Protein 3UOG (pdb70)

CATH classification: 3.90.180.10 (+1 more: 3.40.50.720)

Secondary structure (DSSP, 8-state):
----EEEBS-TTTT--EEE--PPPPP-TTEEEEEE-EEE--HHHHHHHHH-----PSSB------EEEEEE-TT--S--TT-EEEE-SSTT--SSSPPS-SS------TTTTS----BSEEEEEGGGEEEPPTTS-HHHHHTIIIIIHHHHIIIIIIT---TT-EEEEESSBHHHHHHHHHHHHTT-EEEEEES-HHHHHHHHHHT-SEEEETTTS-HHHHHHHHHTT--EEEEEEETTSS-HHHHHHHEEEEEEEEEE---SS-EE--BTTHHHHT--EEEE-----HHHHHHHHHHHHHHT----B--EEGGGHHHHHHTGGG--SBB-EEE-/----EEEBS-TTTT--EEE--PPPPP-TTEEEEEE-EEEE-HHHHHHHHH------SSB------EEEEEE-TT--S--TT-EEEE-SSTT--SSSPP--SS------BTTTB----BSEEEEEGGGEEEPPTTS-HHHHTTIIIIIHHHHIIIIITT---TT-EEEEESSSHHHHHHHHHHHHTT-EEEEEES-HHHHHHHHHHT-SEEEETTTS-HHHHHHHHTTTS-EEEEEEETTSS-HHHHHHHEEEEEEEEEE---TT-B--EEHHHHHHT--EEEE-----HHHHHHHHHHHHHHT----B--EEGGGHHHHHHHTTS--SSBEEEE-

Structure (mmCIF, N/CA/C/O backbone):
data_3UOG
#
_entry.id   3UOG
#
_cell.length_a   149.222
_cell.length_b   102.396
_cell.length_c   79.018
_cell.angle_alpha   90.000
_cell.angle_beta   118.810
_cell.angle_gamma   90.000
#
_symmetry.space_group_name_H-M   'C 1 2 1'
#
loop_
_entity.id
_entity.type
_entity.pdbx_description
1 polymer 'Alcohol dehydrogenase'
2 non-polymer 'SULFATE ION'
3 water water
#
loop_
_atom_site.group_PDB
_atom_site.id
_atom_site.type_symbol
_atom_site.label_atom_id
_atom_site.label_alt_id
_atom_site.label_comp_id
_atom_site.label_asym_id
_atom_site.label_entity_id
_atom_site.label_seq_id
_atom_site.pdbx_PDB_ins_code
_atom_site.Cartn_x
_atom_site.Cartn_y
_atom_site.Cartn_z
_atom_site.occupancy
_atom_site.B_iso_or_equiv
_atom_site.auth_seq_id
_atom_site.auth_comp_id
_atom_site.auth_asym_id
_atom_site.auth_atom_id
_atom_site.pdbx_PDB_model_num
ATOM 17 N N . SER A 1 25 ? 33.295 21.847 8.415 1.00 77.03 2 SER A N 1
ATOM 18 C CA . SER A 1 25 ? 32.477 21.923 9.628 1.00 75.11 2 SER A CA 1
ATOM 19 C C . SER A 1 25 ? 32.021 20.537 10.103 1.00 69.83 2 SER A C 1
ATOM 20 O O . SER A 1 25 ? 31.989 19.574 9.328 1.00 67.85 2 SER A O 1
ATOM 23 N N . LYS A 1 26 ? 31.668 20.449 11.380 1.00 66.89 3 LYS A N 1
ATOM 24 C CA . LYS A 1 26 ? 31.353 19.177 12.021 1.00 63.10 3 LYS A CA 1
ATOM 25 C C . LYS A 1 26 ? 29.921 18.695 11.807 1.00 61.38 3 LYS A C 1
ATOM 26 O O . LYS A 1 26 ? 29.663 17.500 11.799 1.00 59.64 3 LYS A O 1
ATOM 32 N N . TRP A 1 27 ? 28.995 19.629 11.642 1.00 63.11 4 TRP A N 1
ATOM 33 C CA . TRP A 1 27 ? 27.578 19.304 11.582 1.00 63.26 4 TRP A CA 1
ATOM 34 C C . TRP A 1 27 ? 26.983 19.799 10.323 1.00 63.08 4 TRP A C 1
ATOM 35 O O . TRP A 1 27 ? 27.433 20.797 9.772 1.00 63.84 4 TRP A O 1
ATOM 54 N N . GLN A 1 29 ? 23.010 20.381 8.118 1.00 58.36 6 GLN A N 1
ATOM 55 C CA . GLN A 1 29 ? 21.561 20.336 8.086 1.00 59.98 6 GLN A CA 1
ATOM 56 C C . GLN A 1 29 ? 21.008 19.590 6.866 1.00 60.55 6 GLN A C 1
ATOM 57 O O . GLN A 1 29 ? 21.597 19.611 5.763 1.00 58.50 6 GLN A O 1
ATOM 63 N N . GLU A 1 30 ? 19.886 18.905 7.097 1.00 60.15 7 GLU A N 1
ATOM 64 C CA . GLU A 1 30 ? 19.146 18.188 6.056 1.00 56.74 7 GLU A CA 1
ATOM 65 C C . GLU A 1 30 ? 17.634 18.314 6.310 1.00 57.08 7 GLU A C 1
ATOM 66 O O . GLU A 1 30 ? 17.193 18.622 7.455 1.00 57.57 7 GLU A O 1
ATOM 72 N N . TRP A 1 31 ? 16.842 18.101 5.250 1.00 53.71 8 TRP A N 1
ATOM 73 C CA . TRP A 1 31 ? 15.414 17.930 5.435 1.00 52.96 8 TRP A CA 1
ATOM 74 C C . TRP A 1 31 ? 15.142 16.472 5.560 1.00 52.66 8 TRP A C 1
ATOM 75 O O . TRP A 1 31 ? 15.549 15.671 4.722 1.00 53.06 8 TRP A O 1
ATOM 86 N N . SER A 1 32 ? 14.437 16.097 6.611 1.00 52.39 9 SER A N 1
ATOM 87 C CA . SER A 1 32 ? 14.407 14.701 6.998 1.00 52.61 9 SER A CA 1
ATOM 88 C C . SER A 1 32 ? 13.042 14.304 7.606 1.00 55.22 9 SER A C 1
ATOM 89 O O . SER A 1 32 ? 12.326 15.134 8.227 1.00 56.06 9 SER A O 1
ATOM 92 N N . THR A 1 33 ? 12.676 13.036 7.428 1.00 54.44 10 THR A N 1
ATOM 93 C CA . THR A 1 33 ? 11.414 12.515 7.973 1.00 55.01 10 THR A CA 1
ATOM 94 C C . THR A 1 33 ? 11.596 11.131 8.608 1.00 56.74 10 THR A C 1
ATOM 95 O O . THR A 1 33 ? 12.309 10.278 8.060 1.00 53.94 10 THR A O 1
ATOM 99 N N . GLU A 1 34 ? 10.961 10.925 9.771 1.00 60.99 11 GLU A N 1
ATOM 100 C CA . GLU A 1 34 ? 11.003 9.635 10.459 1.00 63.20 11 GLU A CA 1
ATOM 101 C C . GLU A 1 34 ? 9.946 8.657 9.889 1.00 63.88 11 GLU A C 1
ATOM 102 O O . GLU A 1 34 ? 9.987 7.445 10.141 1.00 65.57 11 GLU A O 1
ATOM 108 N N . THR A 1 35 ? 9.021 9.192 9.089 1.00 61.08 12 THR A N 1
ATOM 109 C CA . THR A 1 35 ? 7.823 8.470 8.649 1.00 58.48 12 THR A CA 1
ATOM 110 C C . THR A 1 35 ? 7.438 8.917 7.227 1.00 56.13 12 THR A C 1
ATOM 111 O O . THR A 1 35 ? 7.840 9.987 6.775 1.00 57.00 12 THR A O 1
ATOM 115 N N . VAL A 1 36 ? 6.722 8.083 6.486 1.00 53.21 13 VAL A N 1
ATOM 116 C CA . VAL A 1 36 ? 6.119 8.560 5.248 1.00 50.32 13 VAL A CA 1
ATOM 117 C C . VAL A 1 36 ? 4.695 8.117 5.218 1.00 49.40 13 VAL A C 1
ATOM 118 O O . VAL A 1 36 ? 4.383 7.059 5.753 1.00 48.97 13 VAL A O 1
ATOM 122 N N . ALA A 1 37 ? 3.854 8.897 4.529 1.00 49.75 14 ALA A N 1
ATOM 123 C CA . ALA A 1 37 ? 2.532 8.455 4.115 1.00 49.19 14 ALA A CA 1
ATOM 124 C C . ALA A 1 37 ? 1.690 8.189 5.328 1.00 51.21 14 ALA A C 1
ATOM 125 O O . ALA A 1 37 ? 1.112 7.101 5.445 1.00 50.54 14 ALA A O 1
ATOM 127 N N . PRO A 1 38 ? 1.626 9.169 6.214 1.00 52.96 15 PRO A N 1
ATOM 128 C CA . PRO A 1 38 ? 2.128 10.504 5.912 1.00 53.38 15 PRO A CA 1
ATOM 129 C C . PRO A 1 38 ? 3.502 10.806 6.440 1.00 53.80 15 PRO A C 1
ATOM 130 O O . PRO A 1 38 ? 4.013 10.075 7.240 1.00 54.54 15 PRO A O 1
ATOM 134 N N . HIS A 1 39 ? 4.070 11.906 5.988 1.00 52.15 16 HIS A N 1
ATOM 135 C CA . HIS A 1 39 ? 5.382 12.305 6.390 1.00 51.51 16 HIS A CA 1
ATOM 136 C C . HIS A 1 39 ? 5.395 13.430 7.362 1.00 52.00 16 HIS A C 1
ATOM 137 O O . HIS A 1 39 ? 4.506 14.261 7.357 1.00 52.83 16 HIS A O 1
ATOM 144 N N . ASP A 1 40 ? 6.438 13.493 8.169 1.00 52.95 17 ASP A N 1
ATOM 145 C CA . ASP A 1 40 ? 6.767 14.703 8.875 1.00 56.89 17 ASP A CA 1
ATOM 146 C C . ASP A 1 40 ? 8.147 15.221 8.594 1.00 57.10 17 ASP A C 1
ATOM 147 O O . ASP A 1 40 ? 9.020 15.141 9.411 1.00 58.71 17 ASP A O 1
ATOM 152 N N . LEU A 1 41 ? 8.302 15.788 7.423 1.00 57.32 18 LEU A N 1
ATOM 153 C CA . LEU A 1 41 ? 9.568 16.327 6.945 1.00 56.34 18 LEU A CA 1
ATOM 154 C C . LEU A 1 41 ? 9.917 17.606 7.685 1.00 58.97 18 LEU A C 1
ATOM 155 O O . LEU A 1 41 ? 9.055 18.435 7.941 1.00 63.10 18 LEU A O 1
ATOM 160 N N . LYS A 1 42 ? 11.185 17.749 8.052 1.00 60.49 19 LYS A N 1
ATOM 161 C CA . LYS A 1 42 ? 11.632 18.887 8.875 1.00 62.56 19 LYS A CA 1
ATOM 162 C C . LYS A 1 42 ? 13.156 19.016 8.878 1.00 61.12 19 LYS A C 1
ATOM 163 O O . LYS A 1 42 ? 13.885 18.138 8.381 1.00 59.18 19 LYS A O 1
ATOM 169 N N . LEU A 1 43 ? 13.622 20.127 9.438 1.00 60.86 20 LEU A N 1
ATOM 170 C CA . LEU A 1 43 ? 15.039 20.386 9.543 1.00 59.28 20 LEU A CA 1
ATOM 171 C C . LEU A 1 43 ? 15.673 19.617 10.684 1.00 60.52 20 LEU A C 1
ATOM 172 O O . LEU A 1 43 ? 15.252 19.743 11.844 1.00 63.14 20 LEU A O 1
ATOM 177 N N . ALA A 1 44 ? 16.673 18.801 10.345 1.00 59.29 21 ALA A N 1
ATOM 178 C CA . ALA A 1 44 ? 17.489 18.118 11.349 1.00 60.35 21 ALA A CA 1
ATOM 179 C C . ALA A 1 44 ? 18.954 18.444 11.145 1.00 61.84 21 ALA A C 1
ATOM 180 O O . ALA A 1 44 ? 19.383 18.854 10.054 1.00 62.59 21 ALA A O 1
ATOM 182 N N . GLU A 1 45 ? 19.722 18.253 12.201 1.00 61.99 22 GLU A N 1
ATOM 183 C CA . GLU A 1 45 ? 21.137 18.526 12.160 1.00 62.49 22 GLU A CA 1
ATOM 184 C C . GLU A 1 45 ? 21.887 17.281 12.607 1.00 61.41 22 GLU A C 1
ATOM 185 O O . GLU A 1 45 ? 21.716 16.805 13.737 1.00 64.46 22 GLU A O 1
ATOM 191 N N . ARG A 1 46 ? 22.732 16.759 11.747 1.00 57.49 23 ARG A N 1
ATOM 192 C CA . ARG A 1 46 ? 23.518 15.600 12.148 1.00 59.69 23 ARG A CA 1
ATOM 193 C C . ARG A 1 46 ? 24.983 15.772 11.746 1.00 59.56 23 ARG A C 1
ATOM 194 O O . ARG A 1 46 ? 25.306 16.700 11.000 1.00 59.08 23 ARG A O 1
ATOM 202 N N . PRO A 1 47 ? 25.872 14.900 12.265 1.00 60.57 24 PRO A N 1
ATOM 203 C CA . PRO A 1 47 ? 27.294 14.973 11.943 1.00 61.04 24 PRO A CA 1
ATOM 204 C C . PRO A 1 47 ? 27.506 14.679 10.470 1.00 60.64 24 PRO A C 1
ATOM 205 O O . PRO A 1 47 ? 26.830 13.809 9.921 1.00 60.40 24 PRO A O 1
ATOM 209 N N . VAL A 1 48 ? 28.413 15.422 9.840 1.00 62.79 25 VAL A N 1
ATOM 210 C CA . VAL A 1 48 ? 28.821 15.158 8.460 1.00 63.57 25 VAL A CA 1
ATOM 211 C C . VAL A 1 48 ? 29.432 13.759 8.389 1.00 64.97 25 VAL A C 1
ATOM 212 O O . VAL A 1 48 ? 30.391 13.463 9.109 1.00 65.48 25 VAL A O 1
ATOM 216 N N . PRO A 1 49 ? 28.885 12.885 7.527 1.00 69.36 26 PRO A N 1
ATOM 217 C CA . PRO A 1 49 ? 29.396 11.526 7.602 1.00 69.72 26 PRO A CA 1
ATOM 218 C C . PRO A 1 49 ? 30.798 11.446 7.006 1.00 68.99 26 PRO A C 1
ATOM 219 O O . PRO A 1 49 ? 31.223 12.322 6.230 1.00 66.66 26 PRO A O 1
ATOM 223 N N . GLU A 1 50 ? 31.511 10.403 7.403 1.00 69.37 27 GLU A N 1
ATOM 224 C CA . GLU A 1 50 ? 32.868 10.217 6.979 1.00 70.35 27 GLU A CA 1
ATOM 225 C C . GLU A 1 50 ? 32.903 9.631 5.572 1.00 68.46 27 GLU A C 1
ATOM 226 O O . GLU A 1 50 ? 32.097 8.768 5.239 1.00 67.53 27 GLU A O 1
ATOM 232 N N . ALA A 1 51 ? 33.827 10.121 4.753 1.00 67.67 28 ALA A N 1
ATOM 233 C CA . ALA A 1 51 ? 34.014 9.621 3.397 1.00 66.02 28 ALA A CA 1
ATOM 234 C C . ALA A 1 51 ? 34.817 8.342 3.420 1.00 67.88 28 ALA A C 1
ATOM 235 O O . ALA A 1 51 ? 35.891 8.284 4.023 1.00 70.66 28 ALA A O 1
ATOM 237 N N . GLY A 1 52 ? 34.286 7.317 2.766 1.00 66.33 29 GLY A N 1
ATOM 238 C CA . GLY A 1 52 ? 35.007 6.080 2.571 1.00 64.35 29 GLY A CA 1
ATOM 239 C C . GLY A 1 52 ? 36.040 6.297 1.488 1.00 65.00 29 GLY A C 1
ATOM 240 O O . GLY A 1 52 ? 36.146 7.379 0.897 1.00 63.67 29 GLY A O 1
ATOM 241 N N . GLU A 1 53 ? 36.795 5.242 1.232 1.00 66.17 30 GLU A N 1
ATOM 242 C CA . GLU A 1 53 ? 37.912 5.256 0.304 1.00 67.99 30 GLU A CA 1
ATOM 243 C C . GLU A 1 53 ? 37.570 5.770 -1.105 1.00 66.65 30 GLU A C 1
ATOM 244 O O . GLU A 1 53 ? 38.392 6.443 -1.739 1.00 66.25 30 GLU A O 1
ATOM 250 N N . HIS A 1 54 ? 36.366 5.436 -1.581 1.00 64.34 31 HIS A N 1
ATOM 251 C CA . HIS A 1 54 ? 35.884 5.836 -2.906 1.00 62.78 31 HIS A CA 1
ATOM 252 C C . HIS A 1 54 ? 34.808 6.909 -2.877 1.00 60.16 31 HIS A C 1
ATOM 253 O O . HIS A 1 54 ? 34.389 7.384 -3.928 1.00 59.08 31 HIS A O 1
ATOM 260 N N . ASP A 1 55 ? 34.337 7.300 -1.690 1.00 60.18 32 ASP A N 1
ATOM 261 C CA . ASP A 1 55 ? 33.308 8.344 -1.605 1.00 56.80 32 ASP A CA 1
ATOM 262 C C . ASP A 1 55 ? 33.912 9.715 -1.904 1.00 57.36 32 ASP A C 1
ATOM 263 O O . ASP A 1 55 ? 35.099 9.911 -1.711 1.00 61.55 32 ASP A O 1
ATOM 268 N N . ILE A 1 56 ? 33.105 10.653 -2.393 1.00 54.70 33 ILE A N 1
ATOM 269 C CA . ILE A 1 56 ? 33.500 12.062 -2.427 1.00 53.14 33 ILE A CA 1
ATOM 270 C C . ILE A 1 56 ? 32.523 12.830 -1.547 1.00 51.26 33 ILE A C 1
ATOM 271 O O . ILE A 1 56 ? 31.419 12.361 -1.308 1.00 51.29 33 ILE A O 1
ATOM 276 N N . ILE A 1 57 ? 32.940 13.989 -1.046 1.00 52.22 34 ILE A N 1
ATOM 277 C CA . ILE A 1 57 ? 32.042 14.870 -0.299 1.00 52.57 34 ILE A CA 1
ATOM 278 C C . ILE A 1 57 ? 31.752 16.085 -1.155 1.00 54.04 34 ILE A C 1
ATOM 279 O O . ILE A 1 57 ? 32.673 16.791 -1.598 1.00 55.30 34 ILE A O 1
ATOM 284 N N . VAL A 1 58 ? 30.466 16.314 -1.396 1.00 54.52 35 VAL A N 1
ATOM 285 C CA . VAL A 1 58 ? 30.021 17.431 -2.202 1.00 52.00 35 VAL A CA 1
ATOM 286 C C . VAL A 1 58 ? 29.297 18.418 -1.307 1.00 52.92 35 VAL A C 1
ATOM 287 O O . VAL A 1 58 ? 28.514 18.024 -0.434 1.00 54.16 35 VAL A O 1
ATOM 291 N N . ARG A 1 59 ? 29.601 19.698 -1.472 1.00 54.28 36 ARG A N 1
ATOM 292 C CA . ARG A 1 59 ? 28.819 20.712 -0.799 1.00 57.48 36 ARG A CA 1
ATOM 293 C C . ARG A 1 59 ? 27.759 21.106 -1.778 1.00 55.59 36 ARG A C 1
ATOM 294 O O . ARG A 1 59 ? 28.066 21.539 -2.891 1.00 54.72 36 ARG A O 1
ATOM 302 N N . THR A 1 60 ? 26.518 20.959 -1.329 1.00 53.49 37 THR A N 1
ATOM 303 C CA . THR A 1 60 ? 25.332 21.104 -2.137 1.00 52.43 37 THR A CA 1
ATOM 304 C C . THR A 1 60 ? 25.052 22.552 -2.469 1.00 54.15 37 THR A C 1
ATOM 305 O O . THR A 1 60 ? 25.011 23.394 -1.579 1.00 57.92 37 THR A O 1
ATOM 309 N N . LEU A 1 61 ? 24.857 22.859 -3.747 1.00 52.91 38 LEU A N 1
ATOM 310 C CA . LEU A 1 61 ? 24.529 24.236 -4.103 1.00 55.14 38 LEU A CA 1
ATOM 311 C C . LEU A 1 61 ? 23.062 24.396 -4.525 1.00 54.62 38 LEU A C 1
ATOM 312 O O . LEU A 1 61 ? 22.418 25.392 -4.181 1.00 56.71 38 LEU A O 1
ATOM 317 N N . ALA A 1 62 ? 22.542 23.402 -5.238 1.00 52.62 39 ALA A N 1
ATOM 318 C CA . ALA A 1 62 ? 21.169 23.399 -5.737 1.00 51.40 39 ALA A CA 1
ATOM 319 C C . ALA A 1 62 ? 20.533 22.004 -5.730 1.00 51.04 39 ALA A C 1
ATOM 320 O O . ALA A 1 62 ? 21.170 21.002 -6.044 1.00 50.07 39 ALA A O 1
ATOM 322 N N . VAL A 1 63 ? 19.259 21.947 -5.372 1.00 53.37 40 VAL A N 1
ATOM 323 C CA . VAL A 1 63 ? 18.460 20.726 -5.548 1.00 52.25 40 VAL A CA 1
ATOM 324 C C . VAL A 1 63 ? 17.169 20.986 -6.340 1.00 49.60 40 VAL A C 1
ATOM 325 O O . VAL A 1 63 ? 16.447 21.945 -6.092 1.00 50.69 40 VAL A O 1
ATOM 329 N N . SER A 1 64 ? 16.917 20.138 -7.322 1.00 47.73 41 SER A N 1
ATOM 330 C CA . SER A 1 64 ? 15.725 20.217 -8.151 1.00 47.18 41 SER A CA 1
ATOM 331 C C . SER A 1 64 ? 14.754 19.199 -7.630 1.00 48.04 41 SER A C 1
ATOM 332 O O . SER A 1 64 ? 15.107 18.027 -7.433 1.00 48.79 41 SER A O 1
ATOM 335 N N . LEU A 1 65 ? 13.525 19.633 -7.391 1.00 51.01 42 LEU A N 1
ATOM 336 C CA . LEU A 1 65 ? 12.507 18.700 -6.958 1.00 50.11 42 LEU A CA 1
ATOM 337 C C . LEU A 1 65 ? 11.936 18.032 -8.187 1.00 48.66 42 LEU A C 1
ATOM 338 O O . LEU A 1 65 ? 12.051 18.550 -9.308 1.00 48.02 42 LEU A O 1
ATOM 343 N N . ASN A 1 66 ? 11.378 16.848 -7.965 1.00 49.46 43 ASN A N 1
ATOM 344 C CA . ASN A 1 66 ? 10.722 16.045 -8.996 1.00 46.18 43 ASN A CA 1
ATOM 345 C C . ASN A 1 66 ? 9.410 15.588 -8.404 1.00 48.09 43 ASN A C 1
ATOM 346 O O . ASN A 1 66 ? 9.263 15.570 -7.164 1.00 49.28 43 ASN A O 1
ATOM 351 N N . TYR A 1 67 ? 8.441 15.247 -9.256 1.00 47.18 44 TYR A N 1
ATOM 352 C CA . TYR A 1 67 ? 7.099 14.915 -8.756 1.00 47.60 44 TYR A CA 1
ATOM 353 C C . TYR A 1 67 ? 7.132 13.634 -7.902 1.00 46.29 44 TYR A C 1
ATOM 354 O O . TYR A 1 67 ? 6.351 13.481 -6.921 1.00 45.07 44 TYR A O 1
ATOM 363 N N . ARG A 1 68 ? 8.038 12.718 -8.240 1.00 43.21 45 ARG A N 1
ATOM 364 C CA . ARG A 1 68 ? 8.171 11.514 -7.423 1.00 44.97 45 ARG A CA 1
ATOM 365 C C . ARG A 1 68 ? 8.477 11.717 -5.924 1.00 46.51 45 ARG A C 1
ATOM 366 O O . ARG A 1 68 ? 8.058 10.901 -5.103 1.00 46.53 45 ARG A O 1
ATOM 374 N N . ASP A 1 69 ? 9.193 12.788 -5.584 1.00 44.50 46 ASP A N 1
ATOM 375 C CA . ASP A 1 69 ? 9.523 13.106 -4.191 1.00 44.30 46 ASP A CA 1
ATOM 376 C C . ASP A 1 69 ? 8.271 13.326 -3.354 1.00 47.71 46 ASP A C 1
ATOM 377 O O . ASP A 1 69 ? 8.242 13.007 -2.154 1.00 48.21 46 ASP A O 1
ATOM 382 N N . LYS A 1 70 ? 7.248 13.900 -3.978 1.00 49.60 47 LYS A N 1
ATOM 383 C CA . LYS A 1 70 ? 5.957 14.121 -3.321 1.00 50.28 47 LYS A CA 1
ATOM 384 C C . LYS A 1 70 ? 5.295 12.768 -3.055 1.00 49.63 47 LYS A C 1
ATOM 385 O O . LYS A 1 70 ? 4.671 12.552 -1.982 1.00 49.80 47 LYS A O 1
ATOM 391 N N . LEU A 1 71 ? 5.410 11.882 -4.040 1.00 44.25 48 LEU A N 1
ATOM 392 C CA . LEU A 1 71 ? 4.884 10.524 -3.976 1.00 45.04 48 LEU A CA 1
ATOM 393 C C . LEU A 1 71 ? 5.605 9.621 -2.964 1.00 44.26 48 LEU A C 1
ATOM 394 O O . LEU A 1 71 ? 4.960 8.823 -2.267 1.00 45.45 48 LEU A O 1
ATOM 399 N N . VAL A 1 72 ? 6.928 9.704 -2.905 1.00 41.06 49 VAL A N 1
ATOM 400 C CA . VAL A 1 72 ? 7.670 8.990 -1.871 1.00 39.80 49 VAL A CA 1
ATOM 401 C C . VAL A 1 72 ? 7.271 9.507 -0.466 1.00 42.55 49 VAL A C 1
ATOM 402 O O . VAL A 1 72 ? 6.853 8.739 0.402 1.00 43.07 49 VAL A O 1
ATOM 406 N N . LEU A 1 73 ? 7.373 10.811 -0.264 1.00 41.69 50 LEU A N 1
ATOM 407 C CA . LEU A 1 73 ? 6.914 11.402 0.991 1.00 44.90 50 LEU A CA 1
ATOM 408 C C . LEU A 1 73 ? 5.471 11.017 1.327 1.00 45.83 50 LEU A C 1
ATOM 409 O O . LEU A 1 73 ? 5.208 10.519 2.403 1.00 48.40 50 LEU A O 1
ATOM 414 N N . GLU A 1 74 ? 4.543 11.163 0.392 1.00 45.91 51 GLU A N 1
ATOM 415 C CA . GLU A 1 74 ? 3.132 10.963 0.730 1.00 46.06 51 GLU A CA 1
ATOM 416 C C . GLU A 1 74 ? 2.570 9.548 0.579 1.00 46.34 51 GLU A C 1
ATOM 417 O O . GLU A 1 74 ? 1.542 9.229 1.189 1.00 47.56 51 GLU A O 1
ATOM 423 N N . THR A 1 75 ? 3.186 8.706 -0.248 1.00 44.86 52 THR A N 1
ATOM 424 C CA . THR A 1 75 ? 2.687 7.340 -0.369 1.00 46.55 52 THR A CA 1
ATOM 425 C C . THR A 1 75 ? 3.659 6.273 0.159 1.00 49.25 52 THR A C 1
ATOM 426 O O . THR A 1 75 ? 3.229 5.174 0.562 1.00 51.30 52 THR A O 1
ATOM 430 N N . GLY A 1 76 ? 4.952 6.602 0.172 1.00 48.44 53 GLY A N 1
ATOM 431 C CA . GLY A 1 76 ? 5.984 5.617 0.457 1.00 48.61 53 GLY A CA 1
ATOM 432 C C . GLY A 1 76 ? 6.435 4.987 -0.854 1.00 49.58 53 GLY A C 1
ATOM 433 O O . GLY A 1 76 ? 7.592 4.628 -0.987 1.00 48.44 53 GLY A O 1
ATOM 442 N N . GLY A 1 78 ? 5.910 2.128 -2.182 1.00 52.95 55 GLY A N 1
ATOM 443 C CA . GLY A 1 78 ? 6.329 0.754 -1.973 1.00 55.33 55 GLY A CA 1
ATOM 444 C C . GLY A 1 78 ? 7.751 0.495 -1.516 1.00 56.56 55 GLY A C 1
ATOM 445 O O . GLY A 1 78 ? 8.121 -0.660 -1.327 1.00 57.20 55 GLY A O 1
ATOM 446 N N . LEU A 1 79 ? 8.558 1.545 -1.352 1.00 56.88 56 LEU A N 1
ATOM 447 C CA . LEU A 1 79 ? 10.007 1.385 -1.110 1.00 56.71 56 LEU A CA 1
ATOM 448 C C . LEU A 1 79 ? 10.368 1.040 0.322 1.00 58.94 56 LEU A C 1
ATOM 449 O O . LEU A 1 79 ? 9.669 1.426 1.265 1.00 60.11 56 LEU A O 1
ATOM 454 N N . ASP A 1 80 ? 11.479 0.327 0.484 1.00 60.70 57 ASP A N 1
ATOM 455 C CA . ASP A 1 80 ? 12.023 0.135 1.819 1.00 63.44 57 ASP A CA 1
ATOM 456 C C . ASP A 1 80 ? 13.009 1.254 2.114 1.00 58.25 57 ASP A C 1
ATOM 457 O O . ASP A 1 80 ? 14.081 1.345 1.512 1.00 58.07 57 ASP A O 1
ATOM 462 N N . LEU A 1 81 ? 12.598 2.152 2.992 1.00 54.01 58 LEU A N 1
ATOM 463 C CA . LEU A 1 81 ? 13.355 3.361 3.199 1.00 54.51 58 LEU A CA 1
ATOM 464 C C . LEU A 1 81 ? 14.117 3.251 4.492 1.00 56.68 58 LEU A C 1
ATOM 465 O O . LEU A 1 81 ? 13.624 2.666 5.474 1.00 56.37 58 LEU A O 1
ATOM 470 N N . ALA A 1 82 ? 15.326 3.804 4.477 1.00 56.09 59 ALA A N 1
ATOM 471 C CA . ALA A 1 82 ? 16.114 3.950 5.683 1.00 56.27 59 ALA A CA 1
ATOM 472 C C . ALA A 1 82 ? 15.784 5.306 6.318 1.00 56.73 59 ALA A C 1
ATOM 473 O O . ALA A 1 82 ? 16.023 6.347 5.714 1.00 56.36 59 ALA A O 1
ATOM 475 N N . PHE A 1 83 ? 15.219 5.273 7.520 1.00 56.17 60 PHE A N 1
ATOM 476 C CA . PHE A 1 83 ? 14.845 6.479 8.260 1.00 58.35 60 PHE A CA 1
ATOM 477 C C . PHE A 1 83 ? 15.946 6.803 9.242 1.00 58.45 60 PHE A C 1
ATOM 478 O O . PHE A 1 83 ? 16.586 5.871 9.738 1.00 59.74 60 PHE A O 1
ATOM 486 N N . PRO A 1 84 ? 16.206 8.108 9.509 1.00 57.22 61 PRO A N 1
ATOM 487 C CA . PRO A 1 84 ? 15.689 9.326 8.871 1.00 56.67 61 PRO A CA 1
ATOM 488 C C . PRO A 1 84 ? 15.888 9.268 7.377 1.00 55.52 61 PRO A C 1
ATOM 489 O O . PRO A 1 84 ? 16.992 8.948 6.938 1.00 52.29 61 PRO A O 1
ATOM 493 N N . PHE A 1 85 ? 14.823 9.546 6.622 1.00 53.59 62 PHE A N 1
ATOM 494 C CA . PHE A 1 85 ? 14.889 9.609 5.169 1.00 50.11 62 PHE A CA 1
ATOM 495 C C . PHE A 1 85 ? 15.014 11.064 4.710 1.00 49.29 62 PHE A C 1
ATOM 496 O O . PHE A 1 85 ? 14.355 11.964 5.277 1.00 49.72 62 PHE A O 1
ATOM 504 N N . VAL A 1 86 ? 15.882 11.288 3.722 1.00 46.21 63 VAL A N 1
ATOM 505 C CA . VAL A 1 86 ? 16.041 12.592 3.069 1.00 46.69 63 VAL A CA 1
ATOM 506 C C . VAL A 1 86 ? 15.598 12.447 1.599 1.00 47.82 63 VAL A C 1
ATOM 507 O O . VAL A 1 86 ? 16.141 11.608 0.869 1.00 46.73 63 VAL A O 1
ATOM 511 N N . PRO A 1 87 ? 14.611 13.251 1.165 1.00 47.62 64 PRO A N 1
ATOM 512 C CA . PRO A 1 87 ? 14.099 13.160 -0.206 1.00 47.79 64 PRO A CA 1
ATOM 513 C C . PRO A 1 87 ? 15.029 13.812 -1.232 1.00 47.28 64 PRO A C 1
ATOM 514 O O . PRO A 1 87 ? 16.056 14.390 -0.860 1.00 46.05 64 PRO A O 1
ATOM 518 N N . ALA A 1 88 ? 14.628 13.692 -2.499 1.00 45.88 65 ALA A N 1
ATOM 519 C CA . ALA A 1 88 ? 15.229 14.333 -3.674 1.00 44.88 65 ALA A CA 1
ATOM 520 C C . ALA A 1 88 ? 16.443 13.599 -4.212 1.00 43.39 65 ALA A C 1
ATOM 521 O O . ALA A 1 88 ? 17.180 12.962 -3.476 1.00 46.11 65 ALA A O 1
ATOM 523 N N . SER A 1 89 ? 16.675 13.744 -5.497 1.00 41.88 66 SER A N 1
ATOM 524 C CA . SER A 1 89 ? 17.704 12.972 -6.160 1.00 42.68 66 SER A CA 1
ATOM 525 C C . SER A 1 89 ? 18.641 13.842 -6.982 1.00 43.73 66 SER A C 1
ATOM 526 O O . SER A 1 89 ? 19.767 13.450 -7.247 1.00 43.80 66 SER A O 1
ATOM 529 N N . ASP A 1 90 ? 18.165 15.007 -7.415 1.00 44.01 67 ASP A N 1
ATOM 530 C CA . ASP A 1 90 ? 18.901 15.822 -8.384 1.00 43.87 67 ASP A CA 1
ATOM 531 C C . ASP A 1 90 ? 19.549 16.959 -7.635 1.00 47.45 67 ASP A C 1
ATOM 532 O O . ASP A 1 90 ? 18.867 17.764 -6.981 1.00 46.97 67 ASP A O 1
ATOM 545 N N . SER A 1 92 ? 23.250 19.734 -7.706 1.00 49.41 69 SER A N 1
ATOM 546 C CA . SER A 1 92 ? 24.523 20.165 -8.201 1.00 49.12 69 SER A CA 1
ATOM 547 C C . SER A 1 92 ? 25.277 20.714 -7.006 1.00 49.10 69 SER A C 1
ATOM 548 O O . SER A 1 92 ? 24.674 21.290 -6.111 1.00 51.14 69 SER A O 1
ATOM 551 N N . GLY A 1 93 ? 26.586 20.511 -6.990 1.00 49.32 70 GLY A N 1
ATOM 552 C CA . GLY A 1 93 ? 27.441 21.023 -5.909 1.00 50.75 70 GLY A CA 1
ATOM 553 C C . GLY A 1 93 ? 28.914 21.125 -6.252 1.00 51.38 70 GLY A C 1
ATOM 554 O O . GLY A 1 93 ? 29.305 21.002 -7.421 1.00 52.86 70 GLY A O 1
ATOM 555 N N . VAL A 1 94 ? 29.733 21.360 -5.227 1.00 51.85 71 VAL A N 1
ATOM 556 C CA . VAL A 1 94 ? 31.175 21.506 -5.397 1.00 53.45 71 VAL A CA 1
ATOM 557 C C . VAL A 1 94 ? 31.848 20.470 -4.538 1.00 53.25 71 VAL A C 1
ATOM 558 O O . VAL A 1 94 ? 31.458 20.262 -3.387 1.00 53.91 71 VAL A O 1
ATOM 562 N N . VAL A 1 95 ? 32.847 19.803 -5.103 1.00 54.20 72 VAL A N 1
ATOM 563 C CA . VAL A 1 95 ? 33.517 18.724 -4.388 1.00 54.50 72 VAL A CA 1
ATOM 564 C C . VAL A 1 95 ? 34.397 19.312 -3.289 1.00 56.40 72 VAL A C 1
ATOM 565 O O . VAL A 1 95 ? 35.223 20.192 -3.543 1.00 57.40 72 VAL A O 1
ATOM 569 N N . GLU A 1 96 ? 34.205 18.833 -2.067 1.00 59.76 73 GLU A N 1
ATOM 570 C CA . GLU A 1 96 ? 34.944 19.352 -0.929 1.00 65.08 73 GLU A CA 1
ATOM 571 C C . GLU A 1 96 ? 36.119 18.445 -0.595 1.00 63.99 73 GLU A C 1
ATOM 572 O O . GLU A 1 96 ? 37.230 18.918 -0.404 1.00 65.47 73 GLU A O 1
ATOM 578 N N . ALA A 1 97 ? 35.871 17.138 -0.534 1.00 62.51 74 ALA A N 1
ATOM 579 C CA . ALA A 1 97 ? 36.905 16.172 -0.171 1.00 60.33 74 ALA A CA 1
ATOM 580 C C . ALA A 1 97 ? 36.709 14.873 -0.932 1.00 58.96 74 ALA A C 1
ATOM 581 O O . ALA A 1 97 ? 35.582 14.476 -1.205 1.00 59.98 74 ALA A O 1
ATOM 583 N N . VAL A 1 98 ? 37.802 14.222 -1.300 1.00 58.60 75 VAL A N 1
ATOM 584 C CA . VAL A 1 98 ? 37.729 12.923 -1.968 1.00 58.71 75 VAL A CA 1
ATOM 585 C C . VAL A 1 98 ? 38.460 11.878 -1.119 1.00 62.35 75 VAL A C 1
ATOM 586 O O . VAL A 1 98 ? 39.384 12.214 -0.388 1.00 64.00 75 VAL A O 1
ATOM 590 N N . GLY A 1 99 ? 38.020 10.624 -1.182 1.00 62.87 76 GLY A N 1
ATOM 591 C CA . GLY A 1 99 ? 38.654 9.545 -0.429 1.00 62.47 76 GLY A CA 1
ATOM 592 C C . GLY A 1 99 ? 39.952 9.144 -1.105 1.00 64.08 76 GLY A C 1
ATOM 593 O O . GLY A 1 99 ? 40.190 9.509 -2.266 1.00 61.90 76 GLY A O 1
ATOM 594 N N . LYS A 1 100 ? 40.775 8.380 -0.380 1.00 64.49 77 LYS A N 1
ATOM 595 C CA . LYS A 1 100 ? 42.126 7.984 -0.825 1.00 67.29 77 LYS A CA 1
ATOM 596 C C . LYS A 1 100 ? 42.210 7.425 -2.255 1.00 65.75 77 LYS A C 1
ATOM 597 O O . LYS A 1 100 ? 43.223 7.601 -2.921 1.00 64.78 77 LYS A O 1
ATOM 603 N N . SER A 1 101 ? 41.147 6.778 -2.732 1.00 65.01 78 SER A N 1
ATOM 604 C CA . SER A 1 101 ? 41.184 6.126 -4.048 1.00 63.38 78 SER A CA 1
ATOM 605 C C . SER A 1 101 ? 40.296 6.767 -5.113 1.00 60.19 78 SER A C 1
ATOM 606 O O . SER A 1 101 ? 40.055 6.167 -6.164 1.00 60.48 78 SER A O 1
ATOM 609 N N . VAL A 1 102 ? 39.807 7.974 -4.848 1.00 58.96 79 VAL A N 1
ATOM 610 C CA . VAL A 1 102 ? 38.996 8.679 -5.821 1.00 57.07 79 VAL A CA 1
ATOM 611 C C . VAL A 1 102 ? 39.829 9.108 -7.025 1.00 57.80 79 VAL A C 1
ATOM 612 O O . VAL A 1 102 ? 40.872 9.733 -6.894 1.00 59.55 79 VAL A O 1
ATOM 616 N N . THR A 1 103 ? 39.311 8.779 -8.194 1.00 56.43 80 THR A N 1
ATOM 617 C CA . THR A 1 103 ? 39.966 8.981 -9.459 1.00 56.81 80 THR A CA 1
ATOM 618 C C . THR A 1 103 ? 39.161 9.956 -10.341 1.00 55.56 80 THR A C 1
ATOM 619 O O . THR A 1 103 ? 39.720 10.597 -11.231 1.00 54.60 80 THR A O 1
ATOM 623 N N . ARG A 1 104 ? 37.851 10.065 -10.099 1.00 53.69 81 ARG A N 1
ATOM 624 C CA . ARG A 1 104 ? 36.965 10.784 -11.026 1.00 53.77 81 ARG A CA 1
ATOM 625 C C . ARG A 1 104 ? 36.909 12.299 -10.800 1.00 52.03 81 ARG A C 1
ATOM 626 O O . ARG A 1 104 ? 36.571 13.054 -11.706 1.00 49.93 81 ARG A O 1
ATOM 634 N N . PHE A 1 105 ? 37.210 12.731 -9.580 1.00 52.92 82 PHE A N 1
ATOM 635 C CA . PHE A 1 105 ? 37.075 14.140 -9.220 1.00 53.33 82 PHE A CA 1
ATOM 636 C C . PHE A 1 105 ? 38.060 14.539 -8.154 1.00 55.11 82 PHE A C 1
ATOM 637 O O . PHE A 1 105 ? 38.457 13.736 -7.309 1.00 53.17 82 PHE A O 1
ATOM 645 N N . ARG A 1 106 ? 38.412 15.815 -8.191 1.00 59.09 83 ARG A N 1
ATOM 646 C CA . ARG A 1 106 ? 39.217 16.439 -7.144 1.00 60.47 83 ARG A CA 1
ATOM 647 C C . ARG A 1 106 ? 38.422 17.554 -6.470 1.00 56.29 83 ARG A C 1
ATOM 648 O O . ARG A 1 106 ? 37.413 18.011 -7.028 1.00 53.35 83 ARG A O 1
ATOM 656 N N . PRO A 1 107 ? 38.846 17.963 -5.250 1.00 56.80 84 PRO A N 1
ATOM 657 C CA . PRO A 1 107 ? 38.163 19.080 -4.599 1.00 55.68 84 PRO A CA 1
ATOM 658 C C . PRO A 1 107 ? 38.104 20.288 -5.529 1.00 55.50 84 PRO A C 1
ATOM 659 O O . PRO A 1 107 ? 39.063 20.588 -6.223 1.00 55.47 84 PRO A O 1
ATOM 663 N N . GLY A 1 108 ? 36.961 20.950 -5.569 1.00 56.03 85 GLY A N 1
ATOM 664 C 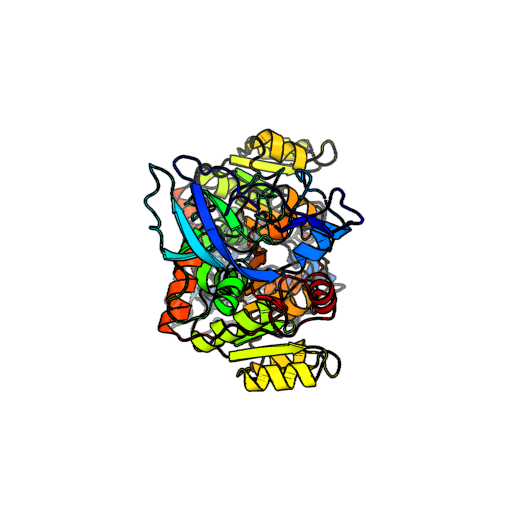CA . GLY A 1 108 ? 36.807 22.105 -6.419 1.00 55.57 85 GLY A CA 1
ATOM 665 C C . GLY A 1 108 ? 36.004 21.848 -7.675 1.00 55.84 85 GLY A C 1
ATOM 666 O O . GLY A 1 108 ? 35.436 22.784 -8.229 1.00 57.35 85 GLY A O 1
ATOM 667 N N . ASP A 1 109 ? 35.968 20.595 -8.137 1.00 55.26 86 ASP A N 1
ATOM 668 C CA . ASP A 1 109 ? 35.196 20.218 -9.326 1.00 54.02 86 ASP A CA 1
ATOM 669 C C . ASP A 1 109 ? 33.708 20.430 -9.072 1.00 54.98 86 ASP A C 1
ATOM 670 O O . ASP A 1 109 ? 33.207 20.173 -7.964 1.00 53.97 86 ASP A O 1
ATOM 675 N N . ARG A 1 110 ? 32.996 20.884 -10.099 1.00 57.60 87 ARG A N 1
ATOM 676 C CA . ARG A 1 110 ? 31.542 20.996 -10.016 1.00 55.41 87 ARG A CA 1
ATOM 677 C C . ARG A 1 110 ? 30.867 19.718 -10.512 1.00 53.21 87 ARG A C 1
ATOM 678 O O . ARG A 1 110 ? 31.228 19.169 -11.559 1.00 51.50 87 ARG A O 1
ATOM 686 N N . VAL A 1 111 ? 29.908 19.226 -9.728 1.00 51.29 88 VAL A N 1
ATOM 687 C CA . VAL A 1 111 ? 29.240 17.989 -10.058 1.00 46.66 88 VAL A CA 1
ATOM 688 C C . VAL A 1 111 ? 27.725 18.087 -9.989 1.00 48.04 88 VAL A C 1
ATOM 689 O O . VAL A 1 111 ? 27.161 19.011 -9.368 1.00 50.02 88 VAL A O 1
ATOM 693 N N . ILE A 1 112 ? 27.077 17.128 -10.656 1.00 45.59 89 ILE A N 1
ATOM 694 C CA . ILE A 1 112 ? 25.681 16.812 -10.439 1.00 42.68 89 ILE A CA 1
ATOM 695 C C . ILE A 1 112 ? 25.622 15.328 -10.149 1.00 43.43 89 ILE A C 1
ATOM 696 O O . ILE A 1 112 ? 26.501 14.544 -10.616 1.00 42.78 89 ILE A O 1
ATOM 701 N N . SER A 1 113 ? 24.586 14.947 -9.400 1.00 41.27 90 SER A N 1
ATOM 702 C CA . SER A 1 113 ? 24.355 13.575 -9.036 1.00 41.69 90 SER A CA 1
ATOM 703 C C . SER A 1 113 ? 23.660 12.810 -10.158 1.00 43.76 90 SER A C 1
ATOM 704 O O . SER A 1 113 ? 23.154 13.401 -11.127 1.00 46.25 90 SER A O 1
ATOM 707 N N . THR A 1 114 ? 23.662 11.485 -10.044 1.00 43.27 91 THR A N 1
ATOM 708 C CA . THR A 1 114 ? 22.978 10.645 -11.018 1.00 44.16 91 THR A CA 1
ATOM 709 C C . THR A 1 114 ? 21.830 9.947 -10.333 1.00 43.32 91 THR A C 1
ATOM 710 O O . THR A 1 114 ? 22.028 9.267 -9.317 1.00 41.02 91 THR A O 1
ATOM 714 N N . PHE A 1 115 ? 20.669 10.088 -10.972 1.00 42.19 92 PHE A N 1
ATOM 715 C CA . PHE A 1 115 ? 19.398 9.532 -10.575 1.00 43.32 92 PHE A CA 1
ATOM 716 C C . PHE A 1 115 ? 19.375 8.027 -10.305 1.00 45.94 92 PHE A C 1
ATOM 717 O O . PHE A 1 115 ? 18.788 7.588 -9.299 1.00 43.42 92 PHE A O 1
ATOM 725 N N . ALA A 1 116 ? 19.974 7.238 -11.207 1.00 43.49 93 ALA A N 1
ATOM 726 C CA . ALA A 1 116 ? 19.975 5.787 -11.065 1.00 42.54 93 ALA A CA 1
ATOM 727 C C . ALA A 1 116 ? 21.419 5.301 -11.023 1.00 45.11 93 ALA A C 1
ATOM 728 O O . ALA A 1 116 ? 22.009 4.984 -12.077 1.00 41.04 93 ALA A O 1
ATOM 730 N N . PRO A 1 117 ? 21.983 5.239 -9.797 1.00 45.70 94 PRO A N 1
ATOM 731 C CA . PRO A 1 117 ? 23.412 5.003 -9.522 1.00 46.17 94 PRO A CA 1
ATOM 732 C C . PRO A 1 117 ? 23.958 3.697 -10.087 1.00 47.40 94 PRO A C 1
ATOM 733 O O . PRO A 1 117 ? 25.069 3.660 -10.632 1.00 45.91 94 PRO A O 1
ATOM 737 N N . GLY A 1 118 ? 23.201 2.624 -9.963 1.00 49.17 95 GLY A N 1
ATOM 738 C CA . GLY A 1 118 ? 23.641 1.372 -10.559 1.00 52.00 95 GLY A CA 1
ATOM 739 C C . GLY A 1 118 ? 23.999 1.523 -12.035 1.00 50.70 95 GLY A C 1
ATOM 740 O O . GLY A 1 118 ? 24.990 0.983 -12.500 1.00 48.98 95 GLY A O 1
ATOM 741 N N . TRP A 1 119 ? 23.200 2.316 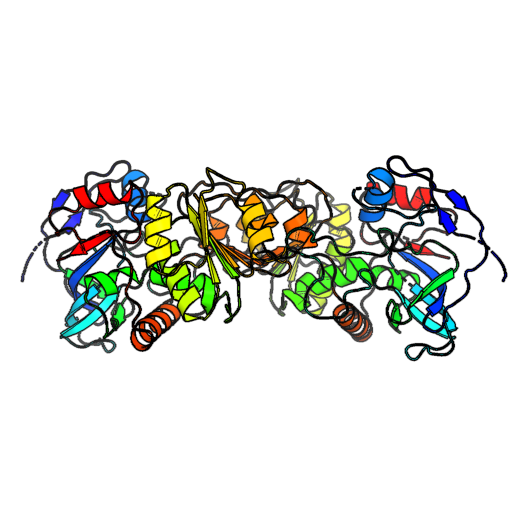-12.737 1.00 47.92 96 TRP A N 1
ATOM 742 C CA . TRP A 1 119 ? 23.026 2.170 -14.157 1.00 45.15 96 TRP A CA 1
ATOM 743 C C . TRP A 1 119 ? 23.913 3.114 -14.899 1.00 43.90 96 TRP A C 1
ATOM 744 O O . TRP A 1 119 ? 23.662 4.330 -14.970 1.00 44.48 96 TRP A O 1
ATOM 755 N N . LEU A 1 120 ? 24.975 2.534 -15.441 1.00 38.72 97 LEU A N 1
ATOM 756 C CA . LEU A 1 120 ? 26.062 3.280 -16.045 1.00 41.25 97 LEU A CA 1
ATOM 757 C C . LEU A 1 120 ? 25.917 3.456 -17.535 1.00 41.49 97 LEU A C 1
ATOM 758 O O . LEU A 1 120 ? 26.242 4.546 -18.081 1.00 42.82 97 LEU A O 1
ATOM 763 N N . ASP A 1 121 ? 25.430 2.401 -18.194 1.00 38.47 98 ASP A N 1
ATOM 764 C CA . ASP A 1 121 ? 25.228 2.423 -19.643 1.00 38.41 98 ASP A CA 1
ATOM 765 C C . ASP A 1 121 ? 24.476 1.137 -19.999 1.00 38.38 98 ASP A C 1
ATOM 766 O O . ASP A 1 121 ? 24.340 0.246 -19.122 1.00 36.96 98 ASP A O 1
ATOM 771 N N . GLY A 1 122 ? 23.967 1.038 -21.235 1.00 34.54 99 GLY A N 1
ATOM 772 C CA . GLY A 1 122 ? 23.290 -0.186 -21.724 1.00 34.52 99 GLY A CA 1
ATOM 773 C C . GLY A 1 122 ? 22.084 -0.643 -20.887 1.00 39.55 99 GLY A C 1
ATOM 774 O O . GLY A 1 122 ? 21.313 0.183 -20.382 1.00 41.64 99 GLY A O 1
ATOM 775 N N . LEU A 1 123 ? 21.987 -1.959 -20.682 1.00 40.00 100 LEU A N 1
ATOM 776 C CA . LEU A 1 123 ? 20.857 -2.654 -20.061 1.00 39.80 100 LEU A CA 1
ATOM 777 C C . LEU A 1 123 ? 20.335 -2.045 -18.752 1.00 42.93 100 LEU A C 1
ATOM 778 O O . LEU A 1 123 ? 21.088 -1.877 -17.793 1.00 42.36 100 LEU A O 1
ATOM 783 N N . ARG A 1 124 ? 19.046 -1.705 -18.743 1.00 44.96 101 ARG A N 1
ATOM 784 C CA . ARG A 1 124 ? 18.341 -1.315 -17.509 1.00 52.31 101 ARG A CA 1
ATOM 785 C C . ARG A 1 124 ? 18.427 -2.421 -16.448 1.00 49.33 101 ARG A C 1
ATOM 786 O O . ARG A 1 124 ? 18.117 -3.558 -16.742 1.00 55.42 101 ARG A O 1
ATOM 794 N N . PRO A 1 125 ? 18.842 -2.090 -15.225 1.00 46.18 102 PRO A N 1
ATOM 795 C CA . PRO A 1 125 ? 18.780 -3.064 -14.110 1.00 51.31 102 PRO A CA 1
ATOM 796 C C . PRO A 1 125 ? 17.343 -3.442 -13.663 1.00 51.65 102 PRO A C 1
ATOM 797 O O . PRO A 1 125 ? 16.358 -2.819 -14.090 1.00 49.06 102 PRO A O 1
ATOM 801 N N . GLY A 1 126 ? 17.239 -4.438 -12.785 1.00 50.31 103 GLY A N 1
ATOM 802 C CA . GLY A 1 126 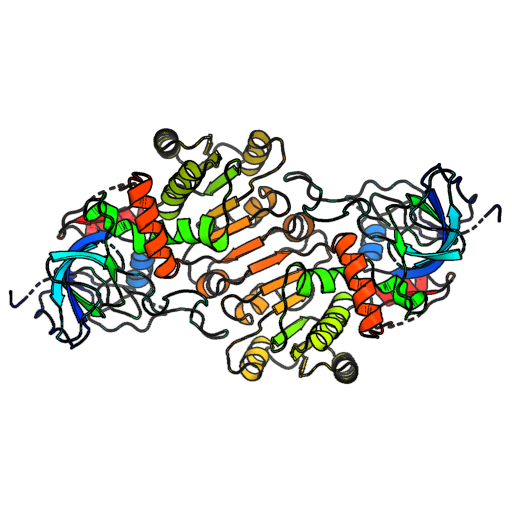? 15.948 -4.971 -12.371 1.00 48.57 103 GLY A CA 1
ATOM 803 C C . GLY A 1 126 ? 15.776 -6.339 -13.004 1.00 50.82 103 GLY A C 1
ATOM 804 O O . GLY A 1 126 ? 16.575 -6.731 -13.881 1.00 48.92 103 GLY A O 1
ATOM 805 N N . THR A 1 127 ? 14.763 -7.066 -12.528 1.00 49.47 104 THR A N 1
ATOM 806 C CA . THR A 1 127 ? 14.405 -8.401 -13.032 1.00 50.39 104 THR A CA 1
ATOM 807 C C . THR A 1 127 ? 12.997 -8.324 -13.620 1.00 49.12 104 THR A C 1
ATOM 808 O O . THR A 1 127 ? 12.311 -7.304 -13.453 1.00 48.92 104 THR A O 1
ATOM 812 N N . GLY A 1 128 ? 12.574 -9.376 -14.324 1.00 47.79 105 GLY A N 1
ATOM 813 C CA . GLY A 1 128 ? 11.183 -9.464 -14.815 1.00 47.15 105 GLY A CA 1
ATOM 814 C C . GLY A 1 128 ? 10.145 -9.315 -13.695 1.00 50.13 105 GLY A C 1
ATOM 815 O O . GLY A 1 128 ? 9.175 -8.555 -13.818 1.00 50.12 105 GLY A O 1
ATOM 816 N N . ARG A 1 129 ? 10.374 -10.032 -12.599 1.00 50.74 106 ARG A N 1
ATOM 817 C CA . ARG A 1 129 ? 9.541 -9.933 -11.412 1.00 52.30 106 ARG A CA 1
ATOM 818 C C . ARG A 1 129 ? 9.687 -8.590 -10.730 1.00 55.11 106 ARG A C 1
ATOM 819 O O . ARG A 1 129 ? 8.686 -7.999 -10.346 1.00 60.58 106 ARG A O 1
ATOM 827 N N . THR A 1 130 ? 10.920 -8.097 -10.586 1.00 55.33 107 THR A N 1
ATOM 828 C CA . THR A 1 130 ? 11.149 -6.864 -9.811 1.00 55.63 107 THR A CA 1
ATOM 829 C C . THR A 1 130 ? 11.905 -5.781 -10.596 1.00 56.18 107 THR A C 1
ATOM 830 O O . THR A 1 130 ? 13.129 -5.659 -10.489 1.00 55.82 107 THR A O 1
ATOM 834 N N . PRO A 1 131 ? 11.158 -4.970 -11.355 1.00 57.00 108 PRO A N 1
ATOM 835 C CA . PRO A 1 131 ? 11.745 -4.017 -12.294 1.00 61.17 108 PRO A CA 1
ATOM 836 C C . PRO A 1 131 ? 12.414 -2.823 -11.622 1.00 65.82 108 PRO A C 1
ATOM 837 O O . PRO A 1 131 ? 13.478 -2.376 -12.074 1.00 69.66 108 PRO A O 1
ATOM 841 N N . ALA A 1 132 ? 11.793 -2.347 -10.541 1.00 71.12 109 ALA A N 1
ATOM 842 C CA . ALA A 1 132 ? 12.106 -1.053 -9.913 1.00 79.75 109 ALA A CA 1
ATOM 843 C C . ALA A 1 132 ? 13.569 -0.907 -9.518 1.00 75.84 109 ALA A C 1
ATOM 844 O O . ALA A 1 132 ? 14.003 -1.424 -8.481 1.00 80.32 109 ALA A O 1
ATOM 846 N N . TYR A 1 133 ? 14.333 -0.211 -10.347 1.00 72.77 110 TYR A N 1
ATOM 847 C CA . TYR A 1 133 ? 15.708 0.058 -9.965 1.00 72.92 110 TYR A CA 1
ATOM 848 C C . TYR A 1 133 ? 15.751 1.033 -8.772 1.00 68.29 110 TYR A C 1
ATOM 849 O O . TYR A 1 133 ? 14.768 1.716 -8.471 1.00 66.80 110 TYR A O 1
ATOM 858 N N . GLU A 1 134 ? 16.886 1.032 -8.083 1.00 61.80 111 GLU A N 1
ATOM 859 C CA . GLU A 1 134 ? 17.140 1.855 -6.913 1.00 54.96 111 GLU A CA 1
ATOM 860 C C . GLU A 1 134 ? 17.508 3.288 -7.314 1.00 50.77 111 GLU A C 1
ATOM 861 O O . GLU A 1 134 ? 18.384 3.485 -8.152 1.00 50.62 111 GLU A O 1
ATOM 867 N N . THR A 1 135 ? 16.846 4.293 -6.741 1.00 44.73 112 THR A N 1
ATOM 868 C CA . THR A 1 135 ? 17.203 5.686 -7.081 1.00 43.80 112 THR A CA 1
ATOM 869 C C . THR A 1 135 ? 17.845 6.416 -5.899 1.00 42.40 112 THR A C 1
ATOM 870 O O . THR A 1 135 ? 17.877 5.890 -4.789 1.00 42.22 112 THR A O 1
ATOM 874 N N . LEU A 1 136 ? 18.329 7.633 -6.119 1.00 40.41 113 LEU A N 1
ATOM 875 C CA . LEU A 1 136 ? 18.465 8.537 -4.971 1.00 41.10 113 LEU A CA 1
ATOM 876 C C . LEU A 1 136 ? 17.074 8.951 -4.427 1.00 41.75 113 LEU A C 1
ATOM 877 O O . LEU A 1 136 ? 16.056 8.773 -5.093 1.00 39.08 113 LEU A O 1
ATOM 882 N N . GLY A 1 137 ? 17.021 9.506 -3.222 1.00 41.58 114 GLY A N 1
ATOM 883 C CA . GLY A 1 137 ? 15.713 9.806 -2.626 1.00 43.00 114 GLY A CA 1
ATOM 884 C C . GLY A 1 137 ? 14.736 8.635 -2.714 1.00 42.77 114 GLY A C 1
ATOM 885 O O . GLY A 1 137 ? 13.646 8.756 -3.265 1.00 41.62 114 GLY A O 1
ATOM 886 N N . GLY A 1 138 ? 15.142 7.484 -2.201 1.00 43.68 115 GLY A N 1
ATOM 887 C CA . GLY A 1 138 ? 14.298 6.290 -2.236 1.00 43.49 115 GLY A CA 1
ATOM 888 C C . GLY A 1 138 ? 15.040 5.170 -1.559 1.00 44.96 115 GLY A C 1
ATOM 889 O O . GLY A 1 138 ? 15.337 5.245 -0.348 1.00 45.53 115 GLY A O 1
ATOM 890 N N . ALA A 1 139 ? 15.390 4.161 -2.357 1.00 46.93 116 ALA A N 1
ATOM 891 C CA . ALA A 1 139 ? 16.219 3.039 -1.915 1.00 46.80 116 ALA A CA 1
ATOM 892 C C . ALA A 1 139 ? 17.583 3.544 -1.467 1.00 45.95 116 ALA A C 1
ATOM 893 O O . ALA A 1 139 ? 18.201 2.972 -0.586 1.00 49.63 116 ALA A O 1
ATOM 895 N N . HIS A 1 140 ? 18.063 4.598 -2.119 1.00 45.73 117 HIS A N 1
ATOM 896 C CA . HIS A 1 140 ? 19.319 5.240 -1.749 1.00 47.05 117 HIS A CA 1
ATOM 897 C C . HIS A 1 140 ? 18.985 6.593 -1.173 1.00 49.62 117 HIS A C 1
ATOM 898 O O . HIS A 1 140 ? 17.962 7.183 -1.539 1.00 49.92 117 HIS A O 1
ATOM 905 N N . PRO A 1 141 ? 19.841 7.117 -0.280 1.00 50.82 118 PRO A N 1
ATOM 906 C CA . PRO A 1 141 ? 19.648 8.444 0.318 1.00 50.96 118 PRO A CA 1
ATOM 907 C C . PRO A 1 141 ? 19.376 9.564 -0.673 1.00 48.50 118 PRO A C 1
ATOM 908 O O . PRO A 1 141 ? 19.848 9.523 -1.817 1.00 47.69 118 PRO A O 1
ATOM 912 N N . GLY A 1 142 ? 18.596 10.544 -0.226 1.00 48.29 119 GLY A N 1
ATOM 913 C CA . GLY A 1 142 ? 18.300 11.753 -1.003 1.00 46.83 119 GLY A CA 1
ATOM 914 C C . GLY A 1 142 ? 19.345 12.846 -0.833 1.00 47.35 119 GLY A C 1
ATOM 915 O O . GLY A 1 142 ? 20.321 12.684 -0.107 1.00 45.84 119 GLY A O 1
ATOM 916 N N . VAL A 1 143 ? 19.136 13.977 -1.493 1.00 47.40 120 VAL A N 1
ATOM 917 C CA . VAL A 1 143 ? 20.195 14.960 -1.595 1.00 46.24 120 VAL A CA 1
ATOM 918 C C . VAL A 1 143 ? 19.839 16.310 -0.982 1.00 48.87 120 VAL A C 1
ATOM 919 O O . VAL A 1 143 ? 20.515 17.301 -1.244 1.00 48.39 120 VAL A O 1
ATOM 923 N N . LEU A 1 144 ? 18.807 16.331 -0.139 1.00 49.84 121 LEU A N 1
ATOM 924 C CA . LEU A 1 144 ? 18.318 17.561 0.465 1.00 50.84 121 LEU A CA 1
ATOM 925 C C . LEU A 1 144 ? 18.986 17.849 1.801 1.00 52.81 121 LEU A C 1
ATOM 926 O O . LEU A 1 144 ? 18.334 17.985 2.857 1.00 54.12 121 LEU A O 1
ATOM 931 N N . SER A 1 145 ? 20.305 17.937 1.738 1.00 53.20 122 SER A N 1
ATOM 932 C CA . SER A 1 145 ? 21.139 18.240 2.896 1.00 54.73 122 SER A CA 1
ATOM 933 C C . SER A 1 145 ? 22.323 19.065 2.399 1.00 55.13 122 SER A C 1
ATOM 934 O O . SER A 1 145 ? 22.618 19.060 1.184 1.00 52.38 122 SER A O 1
ATOM 937 N N . GLU A 1 146 ? 23.000 19.742 3.332 1.00 55.36 123 GLU A N 1
ATOM 938 C CA . GLU A 1 146 ? 24.083 20.678 3.021 1.00 57.98 123 GLU A CA 1
ATOM 939 C C . GLU A 1 146 ? 25.281 20.016 2.351 1.00 57.01 123 GLU A C 1
ATOM 940 O O . GLU A 1 146 ? 25.913 20.616 1.481 1.00 57.00 123 GLU A O 1
ATOM 946 N N . TYR A 1 147 ? 25.596 18.792 2.780 1.00 56.12 124 TYR A N 1
ATOM 947 C CA . TYR A 1 147 ? 26.624 17.963 2.146 1.00 55.23 124 TYR A CA 1
ATOM 948 C C . TYR A 1 147 ? 26.027 16.600 1.824 1.00 54.59 124 TYR A C 1
ATOM 949 O O . TYR A 1 147 ? 25.093 16.151 2.477 1.00 53.54 124 TYR A O 1
ATOM 958 N N . VAL A 1 148 ? 26.580 15.959 0.806 1.00 53.60 125 VAL A N 1
ATOM 959 C CA . VAL A 1 148 ? 26.188 14.639 0.403 1.00 54.45 125 VAL A CA 1
ATOM 960 C C . VAL A 1 148 ? 27.472 13.798 0.248 1.00 56.12 125 VAL A C 1
ATOM 961 O O . VAL A 1 148 ? 28.484 14.256 -0.306 1.00 57.59 125 VAL A O 1
ATOM 965 N N . VAL A 1 149 ? 27.445 12.585 0.780 1.00 55.46 126 VAL A N 1
ATOM 966 C CA . VAL A 1 149 ? 28.630 11.746 0.804 1.00 56.98 126 VAL A CA 1
ATOM 967 C C . VAL A 1 149 ? 28.291 10.434 0.100 1.00 57.49 126 VAL A C 1
ATOM 968 O O . VAL A 1 149 ? 27.649 9.557 0.677 1.00 60.79 126 VAL A O 1
ATOM 972 N N . LEU A 1 150 ? 28.721 10.314 -1.149 1.00 52.07 127 LEU A N 1
ATOM 973 C CA . LEU A 1 150 ? 28.346 9.186 -1.994 1.00 51.46 127 LEU A CA 1
ATOM 974 C C . LEU A 1 150 ? 29.503 8.732 -2.876 1.00 50.60 127 LEU A C 1
ATOM 975 O O . LEU A 1 150 ? 30.481 9.455 -3.044 1.00 51.59 127 LEU A O 1
ATOM 980 N N . PRO A 1 151 ? 29.415 7.509 -3.417 1.00 50.54 128 PRO A N 1
ATOM 981 C CA . PRO A 1 151 ? 30.497 7.040 -4.273 1.00 50.25 128 PRO A CA 1
ATOM 982 C C . PRO A 1 151 ? 30.841 7.997 -5.411 1.00 50.53 128 PRO A C 1
ATOM 983 O O . PRO A 1 151 ? 29.975 8.694 -5.918 1.00 49.51 128 PRO A O 1
ATOM 987 N N . GLU A 1 152 ? 32.106 8.022 -5.805 1.00 54.19 129 GLU A N 1
ATOM 988 C CA . GLU A 1 152 ? 32.560 8.883 -6.906 1.00 52.79 129 GLU A CA 1
ATOM 989 C C . GLU A 1 152 ? 31.812 8.604 -8.202 1.00 51.81 129 GLU A C 1
ATOM 990 O O . GLU A 1 152 ? 31.648 9.500 -9.031 1.00 50.66 129 GLU A O 1
ATOM 996 N N . GLY A 1 153 ? 31.370 7.353 -8.365 1.00 52.60 130 GLY A N 1
ATOM 997 C CA . GLY A 1 153 ? 30.745 6.891 -9.607 1.00 47.92 130 GLY A CA 1
ATOM 998 C C . GLY A 1 153 ? 29.281 7.286 -9.701 1.00 45.09 130 GLY A C 1
ATOM 999 O O . GLY A 1 153 ? 28.608 6.970 -10.670 1.00 44.98 130 GLY A O 1
ATOM 1000 N N . TRP A 1 154 ? 28.798 8.000 -8.700 1.00 44.45 131 TRP A N 1
ATOM 1001 C CA . TRP A 1 154 ? 27.399 8.436 -8.632 1.00 42.77 131 TRP A CA 1
ATOM 1002 C C . TRP A 1 154 ? 27.189 9.896 -8.909 1.00 41.90 131 TRP A C 1
ATOM 1003 O O . TRP A 1 154 ? 26.153 10.425 -8.543 1.00 42.84 131 TRP A O 1
ATOM 1014 N N . PHE A 1 155 ? 28.174 10.549 -9.527 1.00 42.67 132 PHE A N 1
ATOM 1015 C CA . PHE A 1 155 ? 28.147 11.950 -9.909 1.00 41.89 132 PHE A CA 1
ATOM 1016 C C . PHE A 1 155 ? 28.775 12.006 -11.271 1.00 41.83 132 PHE A C 1
ATOM 1017 O O . PHE A 1 155 ? 29.556 11.123 -11.599 1.00 41.84 132 PHE A O 1
ATOM 1025 N N . VAL A 1 156 ? 28.441 13.039 -12.042 1.00 39.76 133 VAL A N 1
ATOM 1026 C CA . VAL A 1 156 ? 29.168 13.352 -13.253 1.00 41.33 133 VAL A CA 1
ATOM 1027 C C . VAL A 1 156 ? 29.576 14.815 -13.172 1.00 42.53 133 VAL A C 1
ATOM 1028 O O . VAL A 1 156 ? 29.020 15.577 -12.356 1.00 43.00 133 VAL A O 1
ATOM 1032 N N . ALA A 1 157 ? 30.562 15.200 -13.983 1.00 41.36 134 ALA A N 1
ATOM 1033 C CA . ALA A 1 157 ? 30.949 16.593 -14.084 1.00 43.48 134 ALA A CA 1
ATOM 1034 C C . ALA A 1 157 ? 29.717 17.402 -14.415 1.00 44.01 134 ALA A C 1
ATOM 1035 O O . ALA A 1 157 ? 28.951 17.001 -15.297 1.00 45.79 134 ALA A O 1
ATOM 1037 N N . ALA A 1 158 ? 29.503 18.507 -13.695 1.00 44.28 135 ALA A N 1
ATOM 1038 C CA . ALA A 1 158 ? 28.455 19.478 -14.066 1.00 46.13 135 ALA A CA 1
ATOM 1039 C C . ALA A 1 158 ? 28.806 20.174 -15.382 1.00 47.15 135 ALA A C 1
ATOM 1040 O O . ALA A 1 158 ? 29.987 20.264 -15.732 1.00 48.23 135 ALA A O 1
ATOM 1042 N N . PRO A 1 159 ? 27.789 20.646 -16.130 1.00 46.38 136 PRO A N 1
ATOM 1043 C CA . PRO A 1 159 ? 28.063 21.501 -17.306 1.00 48.00 136 PRO A CA 1
ATOM 1044 C C . PRO A 1 159 ? 28.794 22.814 -16.962 1.00 52.32 136 PRO A C 1
ATOM 1045 O O . PRO A 1 159 ? 28.465 23.484 -15.964 1.00 54.30 136 PRO A O 1
ATOM 1049 N N . LYS A 1 160 ? 29.771 23.169 -17.797 1.00 52.02 137 LYS A N 1
ATOM 1050 C CA . LYS A 1 160 ? 30.534 24.395 -17.656 1.00 55.05 137 LYS A CA 1
ATOM 1051 C C . LYS A 1 160 ? 29.684 25.643 -17.839 1.00 57.10 137 LYS A C 1
ATOM 1052 O O . LYS A 1 160 ? 29.979 26.678 -17.242 1.00 58.67 137 LYS A O 1
ATOM 1058 N N . SER A 1 161 ? 28.639 25.555 -18.662 1.00 55.91 138 SER A N 1
ATOM 1059 C CA . SER A 1 161 ? 27.892 26.743 -19.063 1.00 54.80 138 SER A CA 1
ATOM 1060 C C . SER A 1 161 ? 26.638 27.040 -18.227 1.00 54.22 138 SER A C 1
ATOM 1061 O O . SER A 1 161 ? 25.884 27.942 -18.563 1.00 58.09 138 SER A O 1
ATOM 1064 N N . LEU A 1 162 ? 26.409 26.304 -17.143 1.00 53.33 139 LEU A N 1
ATOM 1065 C CA . LEU A 1 162 ? 25.192 26.512 -16.331 1.00 52.86 139 LEU A CA 1
ATOM 1066 C C . LEU A 1 162 ? 25.509 26.791 -14.872 1.00 52.69 139 LEU A C 1
ATOM 1067 O O . LEU A 1 162 ? 26.504 26.307 -14.353 1.00 54.86 139 LEU A O 1
ATOM 1072 N N . ASP A 1 163 ? 24.656 27.555 -14.201 1.00 52.35 140 ASP A N 1
ATOM 1073 C CA . ASP A 1 163 ? 24.839 27.798 -12.773 1.00 53.77 140 ASP A CA 1
ATOM 1074 C C . ASP A 1 163 ? 24.327 26.583 -11.976 1.00 52.11 140 ASP A C 1
ATOM 1075 O O . ASP A 1 163 ? 23.756 25.659 -12.550 1.00 48.75 140 ASP A O 1
ATOM 1080 N N . ALA A 1 164 ? 24.544 26.582 -10.662 1.00 52.15 141 ALA A N 1
ATOM 1081 C CA . ALA A 1 164 ? 24.220 25.412 -9.837 1.00 50.96 141 ALA A CA 1
ATOM 1082 C C . ALA A 1 164 ? 22.770 24.964 -10.029 1.00 50.37 141 ALA A C 1
ATOM 1083 O O . ALA A 1 164 ? 22.497 23.776 -10.299 1.00 48.27 141 ALA A O 1
ATOM 1085 N N . ALA A 1 165 ? 21.860 25.937 -9.919 1.00 49.88 142 ALA A N 1
ATOM 1086 C CA . ALA A 1 165 ? 20.434 25.707 -9.989 1.00 49.29 142 ALA A CA 1
ATOM 1087 C C . ALA A 1 165 ? 20.011 25.024 -11.298 1.00 49.25 142 ALA A C 1
ATOM 1088 O O . ALA A 1 165 ? 19.331 23.991 -11.270 1.00 48.61 142 ALA A O 1
ATOM 1090 N N . GLU A 1 166 ? 20.423 25.604 -12.425 1.00 49.89 143 GLU A N 1
ATOM 1091 C CA . GLU A 1 166 ? 20.124 25.070 -13.752 1.00 51.73 143 GLU A CA 1
ATOM 1092 C C . GLU A 1 166 ? 20.692 23.666 -13.869 1.00 52.29 143 GLU A C 1
ATOM 1093 O O . GLU A 1 166 ? 20.102 22.783 -14.502 1.00 53.92 143 GLU A O 1
ATOM 1099 N N . ALA A 1 167 ? 21.855 23.459 -13.263 1.00 51.42 144 ALA A N 1
ATOM 1100 C CA . ALA A 1 167 ? 22.527 22.184 -13.392 1.00 49.73 144 ALA A CA 1
ATOM 1101 C C . ALA A 1 167 ? 21.766 21.086 -12.642 1.00 48.30 144 ALA A C 1
ATOM 1102 O O . ALA A 1 167 ? 21.734 19.943 -13.078 1.00 44.81 144 ALA A O 1
ATOM 1104 N N . SER A 1 168 ? 21.109 21.444 -11.539 1.00 51.92 145 SER A N 1
ATOM 1105 C CA . SER A 1 168 ? 20.389 20.452 -10.743 1.00 49.71 145 SER A CA 1
ATOM 1106 C C . SER A 1 168 ? 19.175 19.853 -11.473 1.00 47.25 145 SER A C 1
ATOM 1107 O O . SER A 1 168 ? 18.669 18.810 -11.086 1.00 48.29 145 SER A O 1
ATOM 1110 N N . THR A 1 169 ? 18.722 20.494 -12.540 1.00 46.28 146 THR A N 1
ATOM 1111 C CA . THR A 1 169 ? 17.535 20.041 -13.265 1.00 45.09 146 THR A CA 1
ATOM 1112 C C . THR A 1 169 ? 17.775 18.831 -14.180 1.00 44.57 146 THR A C 1
ATOM 1113 O O . THR A 1 169 ? 16.824 18.154 -14.568 1.00 46.15 146 THR A O 1
ATOM 1117 N N . LEU A 1 170 ? 19.030 18.557 -14.506 1.00 43.21 147 LEU A N 1
ATOM 1118 C CA . LEU A 1 170 ? 19.372 17.598 -15.549 1.00 43.69 147 LEU A CA 1
ATOM 1119 C C . LEU A 1 170 ? 19.269 16.107 -15.199 1.00 42.58 147 LEU A C 1
ATOM 1120 O O . LEU A 1 170 ? 18.824 15.333 -16.029 1.00 39.46 147 LEU A O 1
ATOM 1125 N N . PRO A 1 171 ? 19.653 15.696 -13.971 1.00 45.42 148 PRO A N 1
ATOM 1126 C CA . PRO A 1 171 ? 19.722 14.251 -13.682 1.00 44.46 148 PRO A CA 1
ATOM 1127 C C . PRO A 1 171 ? 18.460 13.494 -14.017 1.00 45.60 148 PRO A C 1
ATOM 1128 O O . PRO A 1 171 ? 18.526 12.345 -14.486 1.00 46.98 148 PRO A O 1
ATOM 1132 N N . CYS A 1 172 ? 17.321 14.137 -13.784 1.00 48.93 149 CYS A N 1
ATOM 1133 C CA . CYS A 1 172 ? 16.045 13.479 -13.976 1.00 50.91 149 CYS A CA 1
ATOM 1134 C C . CYS A 1 172 ? 15.279 13.966 -15.219 1.00 49.53 149 CYS A C 1
ATOM 1135 O O . CYS A 1 172 ? 15.273 13.283 -16.236 1.00 44.86 149 CYS A O 1
ATOM 1138 N N . ALA A 1 173 ? 14.657 15.142 -15.142 1.00 48.68 150 ALA A N 1
ATOM 1139 C CA . ALA A 1 173 ? 13.853 15.664 -16.247 1.00 42.71 150 ALA A CA 1
ATOM 1140 C C . ALA A 1 173 ? 14.656 15.817 -17.525 1.00 42.05 150 ALA A C 1
ATOM 1141 O O . ALA A 1 173 ? 14.234 15.350 -18.588 1.00 42.47 150 ALA A O 1
ATOM 1143 N N . GLY A 1 174 ? 15.778 16.512 -17.434 1.00 40.75 151 GLY A N 1
ATOM 1144 C CA . GLY A 1 174 ? 16.632 16.690 -18.594 1.00 41.61 151 GLY A CA 1
ATOM 1145 C C . GLY A 1 174 ? 16.901 15.357 -19.277 1.00 39.96 151 GLY A C 1
ATOM 1146 O O . GLY A 1 174 ? 16.613 15.207 -20.484 1.00 37.43 151 GLY A O 1
ATOM 1147 N N . LEU A 1 175 ? 17.419 14.394 -18.487 1.00 38.93 152 LEU A N 1
ATOM 1148 C CA . LEU A 1 175 ? 17.827 13.059 -18.963 1.00 38.13 152 LEU A CA 1
ATOM 1149 C C . LEU A 1 175 ? 16.696 12.211 -19.528 1.00 40.20 152 LEU A C 1
ATOM 1150 O O . LEU A 1 175 ? 16.875 11.569 -20.569 1.00 39.85 152 LEU A O 1
ATOM 1155 N N . THR A 1 176 ? 15.541 12.193 -18.845 1.00 40.30 153 THR A N 1
ATOM 1156 C CA . THR A 1 176 ? 14.338 11.584 -19.388 1.00 39.76 153 THR A CA 1
ATOM 1157 C C . THR A 1 176 ? 13.990 12.109 -20.798 1.00 41.56 153 THR A C 1
ATOM 1158 O O . THR A 1 176 ? 13.978 11.334 -21.785 1.00 39.13 153 THR A O 1
ATOM 1162 N N . ALA A 1 177 ? 13.757 13.395 -20.934 1.00 40.36 154 ALA A N 1
ATOM 1163 C CA . ALA A 1 177 ? 13.501 13.946 -22.235 1.00 41.31 154 ALA A CA 1
ATOM 1164 C C . ALA A 1 177 ? 14.548 13.539 -23.258 1.00 40.17 154 ALA A C 1
ATOM 1165 O O . ALA A 1 177 ? 14.221 13.207 -24.365 1.00 40.48 154 ALA A O 1
ATOM 1167 N N . TRP A 1 178 ? 15.802 13.583 -22.862 1.00 39.92 155 TRP A N 1
ATOM 1168 C CA . TRP A 1 178 ? 16.917 13.251 -23.709 1.00 38.37 155 TRP A CA 1
ATOM 1169 C C . TRP A 1 178 ? 16.933 11.795 -24.022 1.00 38.39 155 TRP A C 1
ATOM 1170 O O . TRP A 1 178 ? 17.183 11.405 -25.139 1.00 40.65 155 TRP A O 1
ATOM 1181 N N . PHE A 1 179 ? 16.677 10.980 -23.020 1.00 38.21 156 PHE A N 1
ATOM 1182 C CA . PHE A 1 179 ? 16.643 9.565 -23.192 1.00 37.92 156 PHE A CA 1
ATOM 1183 C C . PHE A 1 179 ? 15.541 9.151 -24.135 1.00 37.72 156 PHE A C 1
ATOM 1184 O O . PHE A 1 179 ? 15.756 8.339 -24.992 1.00 36.51 156 PHE A O 1
ATOM 1192 N N . ALA A 1 180 ? 14.370 9.729 -23.971 1.00 36.27 157 ALA A N 1
ATOM 1193 C CA . ALA A 1 180 ? 13.245 9.408 -24.823 1.00 36.41 157 ALA A CA 1
ATOM 1194 C C . ALA A 1 180 ? 13.473 9.822 -26.256 1.00 39.82 157 ALA A C 1
ATOM 1195 O O . ALA A 1 180 ? 13.225 9.050 -27.170 1.00 43.37 157 ALA A O 1
ATOM 1197 N N . LEU A 1 181 ? 13.981 11.025 -26.452 1.00 39.44 158 LEU A N 1
ATOM 1198 C CA . LEU A 1 181 ? 13.991 11.617 -27.775 1.00 38.83 158 LEU A CA 1
ATOM 1199 C C . LEU A 1 181 ? 15.208 11.281 -28.618 1.00 40.80 158 LEU A C 1
ATOM 1200 O O . LEU A 1 181 ? 15.132 11.242 -29.861 1.00 38.67 158 LEU A O 1
ATOM 1205 N N . VAL A 1 182 ? 16.337 11.099 -27.941 1.00 40.69 159 VAL A N 1
ATOM 1206 C CA . VAL A 1 182 ? 17.605 11.013 -28.619 1.00 40.66 159 VAL A CA 1
ATOM 1207 C C . VAL A 1 182 ? 18.163 9.597 -28.531 1.00 41.96 159 VAL A C 1
ATOM 1208 O O . VAL A 1 182 ? 18.376 8.942 -29.552 1.00 40.96 159 VAL A O 1
ATOM 1212 N N . GLU A 1 183 ? 18.328 9.110 -27.304 1.00 44.01 160 GLU A N 1
ATOM 1213 C CA . GLU A 1 183 ? 18.983 7.856 -27.083 1.00 40.91 160 GLU A CA 1
ATOM 1214 C C . GLU A 1 183 ? 18.144 6.709 -27.644 1.00 42.86 160 GLU A C 1
ATOM 1215 O O . GLU A 1 183 ? 18.642 5.934 -28.499 1.00 41.44 160 GLU A O 1
ATOM 1221 N N . LYS A 1 184 ? 16.889 6.623 -27.181 1.00 42.21 161 LYS A N 1
ATOM 1222 C CA . LYS A 1 184 ? 15.902 5.672 -27.679 1.00 44.18 161 LYS A CA 1
ATOM 1223 C C . LYS A 1 184 ? 15.257 6.186 -28.984 1.00 45.82 161 LYS A C 1
ATOM 1224 O O . LYS A 1 184 ? 15.096 5.444 -29.954 1.00 48.28 161 LYS A O 1
ATOM 1230 N N . GLY A 1 185 ? 14.907 7.465 -29.004 1.00 40.95 162 GLY A N 1
ATOM 1231 C CA . GLY A 1 185 ? 14.121 8.025 -30.084 1.00 41.55 162 GLY A CA 1
ATOM 1232 C C . GLY A 1 185 ? 14.780 8.348 -31.421 1.00 41.32 162 GLY A C 1
ATOM 1233 O O . GLY A 1 185 ? 14.116 8.290 -32.438 1.00 41.51 162 GLY A O 1
ATOM 1234 N N . HIS A 1 186 ? 16.045 8.740 -31.426 1.00 40.95 163 HIS A N 1
ATOM 1235 C CA . HIS A 1 186 ? 16.733 9.182 -32.679 1.00 46.71 163 HIS A CA 1
ATOM 1236 C C . HIS A 1 186 ? 16.047 10.309 -33.384 1.00 44.75 163 HIS A C 1
ATOM 1237 O O . HIS A 1 186 ? 15.939 10.291 -34.617 1.00 41.92 163 HIS A O 1
ATOM 1244 N N . LEU A 1 187 ? 15.604 11.318 -32.626 1.00 40.52 164 LEU A N 1
ATOM 1245 C CA . LEU A 1 187 ? 14.918 12.444 -33.229 1.00 39.16 164 LEU A CA 1
ATOM 1246 C C . LEU A 1 187 ? 15.669 12.931 -34.466 1.00 41.00 164 LEU A C 1
ATOM 1247 O O . LEU A 1 187 ? 16.880 12.985 -34.458 1.00 41.30 164 LEU A O 1
ATOM 1252 N N . ARG A 1 188 ? 14.939 13.340 -35.493 1.00 40.98 165 ARG A N 1
ATOM 1253 C CA A ARG A 1 188 ? 15.587 13.935 -36.646 0.50 42.60 165 ARG A CA 1
ATOM 1254 C CA B ARG A 1 188 ? 15.521 13.907 -36.702 0.50 41.71 165 ARG A CA 1
ATOM 1255 C C . ARG A 1 188 ? 15.137 15.362 -36.878 1.00 42.79 165 ARG A C 1
ATOM 1256 O O . ARG A 1 188 ? 14.094 15.797 -36.379 1.00 41.77 165 ARG A O 1
ATOM 1271 N N . ALA A 1 189 ? 15.973 16.112 -37.601 1.00 45.22 166 ALA A N 1
ATOM 1272 C CA . ALA A 1 189 ? 15.609 17.438 -38.017 1.00 45.81 166 ALA A CA 1
ATOM 1273 C C . ALA A 1 189 ? 14.441 17.221 -38.964 1.00 48.48 166 ALA A C 1
ATOM 1274 O O . ALA A 1 189 ? 14.453 16.282 -39.788 1.00 51.62 166 ALA A O 1
ATOM 1276 N N . GLY A 1 190 ? 13.423 18.068 -38.839 1.00 48.55 167 GLY A N 1
ATOM 1277 C CA . GLY A 1 190 ? 12.250 17.951 -39.684 1.00 51.53 167 GLY A CA 1
ATOM 1278 C C . GLY A 1 190 ? 11.111 17.149 -39.070 1.00 48.94 167 GLY A C 1
ATOM 1279 O O . GLY A 1 190 ? 9.964 17.268 -39.498 1.00 48.76 167 GLY A O 1
ATOM 1280 N N . ASP A 1 191 ? 11.415 16.319 -38.085 1.00 48.16 168 ASP A N 1
ATOM 1281 C CA . ASP A 1 191 ? 10.376 15.607 -37.355 1.00 45.74 168 ASP A CA 1
ATOM 1282 C C . ASP A 1 191 ? 9.408 16.577 -36.697 1.00 46.55 168 ASP A C 1
ATOM 1283 O O . ASP A 1 191 ? 9.750 17.738 -36.440 1.00 46.64 168 ASP A O 1
ATOM 1288 N N . ARG A 1 192 ? 8.194 16.093 -36.457 1.00 47.53 169 ARG A N 1
ATOM 1289 C CA . ARG A 1 192 ? 7.201 16.833 -35.711 1.00 46.69 169 ARG A CA 1
ATOM 1290 C C . ARG A 1 192 ? 7.043 16.120 -34.386 1.00 47.44 169 ARG A C 1
ATOM 1291 O O . ARG A 1 192 ? 6.841 14.903 -34.336 1.00 51.06 169 ARG A O 1
ATOM 1299 N N . VAL A 1 193 ? 7.183 16.872 -33.305 1.00 47.40 170 VAL A N 1
ATOM 1300 C CA . VAL A 1 193 ? 7.133 16.325 -31.963 1.00 46.67 170 VAL A CA 1
ATOM 1301 C C . VAL A 1 193 ? 5.957 16.950 -31.230 1.00 49.24 170 VAL A C 1
ATOM 1302 O O . VAL A 1 193 ? 5.764 18.175 -31.297 1.00 50.23 170 VAL A O 1
ATOM 1306 N N . VAL A 1 194 ? 5.178 16.109 -30.550 1.00 46.71 171 VAL A N 1
ATOM 1307 C CA . VAL A 1 194 ? 4.178 16.575 -29.614 1.00 48.77 171 VAL A CA 1
ATOM 1308 C C . VAL A 1 194 ? 4.646 16.382 -28.185 1.00 50.03 171 VAL A C 1
ATOM 1309 O O . VAL A 1 194 ? 5.017 15.293 -27.748 1.00 50.05 171 VAL A O 1
ATOM 1313 N N . VAL A 1 195 ? 4.632 17.485 -27.473 1.00 50.80 172 VAL A N 1
ATOM 1314 C CA . VAL A 1 195 ? 4.950 17.521 -26.085 1.00 50.58 172 VAL A CA 1
ATOM 1315 C C . VAL A 1 195 ? 3.608 17.732 -25.384 1.00 49.89 172 VAL A C 1
ATOM 1316 O O . VAL A 1 195 ? 2.861 18.660 -25.715 1.00 48.40 172 VAL A O 1
ATOM 1320 N N . GLN A 1 196 ? 3.313 16.843 -24.441 1.00 49.13 173 GLN A N 1
ATOM 1321 C CA . GLN A 1 196 ? 2.086 16.885 -23.663 1.00 53.96 173 GLN A CA 1
ATOM 1322 C C . GLN A 1 196 ? 2.322 17.643 -22.366 1.00 55.35 173 GLN A C 1
ATOM 1323 O O . GLN A 1 196 ? 2.947 17.115 -21.436 1.00 56.57 173 GLN A O 1
ATOM 1329 N N . GLY A 1 197 ? 1.822 18.873 -22.290 1.00 55.75 174 GLY A N 1
ATOM 1330 C CA . GLY A 1 197 ? 1.899 19.635 -21.053 1.00 55.12 174 GLY A CA 1
ATOM 1331 C C . GLY A 1 197 ? 3.124 20.524 -20.952 1.00 56.44 174 GLY A C 1
ATOM 1332 O O . GLY A 1 197 ? 3.878 20.677 -21.922 1.00 54.71 174 GLY A O 1
ATOM 1333 N N . THR A 1 198 ? 3.315 21.136 -19.781 1.00 57.53 175 THR A N 1
ATOM 1334 C CA . THR A 1 198 ? 4.402 22.099 -19.601 1.00 55.50 175 THR A CA 1
ATOM 1335 C C . THR A 1 198 ? 5.302 21.876 -18.373 1.00 54.78 175 THR A C 1
ATOM 1336 O O . THR A 1 198 ? 5.979 22.795 -17.941 1.00 59.67 175 THR A O 1
ATOM 1340 N N . GLY A 1 199 ? 5.328 20.673 -17.815 1.00 54.24 176 GLY A N 1
ATOM 1341 C CA . GLY A 1 199 ? 6.301 20.349 -16.753 1.00 55.32 176 GLY A CA 1
ATOM 1342 C C . GLY A 1 199 ? 7.759 20.191 -17.217 1.00 56.61 176 GLY A C 1
ATOM 1343 O O . GLY A 1 199 ? 8.098 20.470 -18.375 1.00 55.32 176 GLY A O 1
ATOM 1344 N N . GLY A 1 200 ? 8.620 19.719 -16.314 1.00 55.27 177 GLY A N 1
ATOM 1345 C CA . GLY A 1 200 ? 10.050 19.685 -16.553 1.00 53.65 177 GLY A CA 1
ATOM 1346 C C . GLY A 1 200 ? 10.464 18.841 -17.738 1.00 52.22 177 GLY A C 1
ATOM 1347 O O . GLY A 1 200 ? 11.238 19.289 -18.608 1.00 50.20 177 GLY A O 1
ATOM 1348 N N . VAL A 1 201 ? 9.961 17.611 -17.762 1.00 48.66 178 VAL A N 1
ATOM 1349 C CA . VAL A 1 201 ? 10.269 16.706 -18.838 1.00 46.35 178 VAL A CA 1
ATOM 1350 C C . VAL A 1 201 ? 9.790 17.292 -20.174 1.00 47.79 178 VAL A C 1
ATOM 1351 O O . VAL A 1 201 ? 10.565 17.367 -21.125 1.00 48.20 178 VAL A O 1
ATOM 1355 N N . ALA A 1 202 ? 8.543 17.758 -20.220 1.00 49.04 179 ALA A N 1
ATOM 1356 C CA . ALA A 1 202 ? 7.971 18.348 -21.435 1.00 50.48 179 ALA A CA 1
ATOM 1357 C C . ALA A 1 202 ? 8.750 19.560 -21.951 1.00 49.15 179 ALA A C 1
ATOM 1358 O O . ALA A 1 202 ? 9.007 19.668 -23.158 1.00 47.29 179 ALA A O 1
ATOM 1360 N N . LEU A 1 203 ? 9.166 20.446 -21.044 1.00 48.25 180 LEU A N 1
ATOM 1361 C CA . LEU A 1 203 ? 9.896 21.626 -21.479 1.00 48.11 180 LEU A CA 1
ATOM 1362 C C . LEU A 1 203 ? 11.275 21.275 -22.036 1.00 47.03 180 LEU A C 1
ATOM 1363 O O . LEU A 1 203 ? 11.656 21.771 -23.119 1.00 47.02 180 LEU A O 1
ATOM 1368 N N . PHE A 1 204 ? 12.001 20.400 -21.334 1.00 44.68 181 PHE A N 1
ATOM 1369 C CA . PHE A 1 204 ? 13.299 19.923 -21.824 1.00 42.85 181 PHE A CA 1
ATOM 1370 C C . PHE A 1 204 ? 13.122 19.244 -23.193 1.00 45.09 181 PHE A C 1
ATOM 1371 O O . PHE A 1 204 ? 13.968 19.395 -24.088 1.00 44.51 181 PHE A O 1
ATOM 1379 N N . GLY A 1 205 ? 12.033 18.479 -23.332 1.00 43.80 182 GLY A N 1
ATOM 1380 C CA . GLY A 1 205 ? 11.655 17.894 -24.618 1.00 43.39 182 GLY A CA 1
ATOM 1381 C C . GLY A 1 205 ? 11.544 18.919 -25.738 1.00 43.76 182 GLY A C 1
ATOM 1382 O O . GLY A 1 205 ? 12.076 18.725 -26.843 1.00 44.08 182 GLY A O 1
ATOM 1383 N N . LEU A 1 206 ? 10.841 20.008 -25.457 1.00 42.43 183 LEU A N 1
ATOM 1384 C CA . LEU A 1 206 ? 10.680 21.098 -26.408 1.00 45.39 183 LEU A CA 1
ATOM 1385 C C . LEU A 1 206 ? 12.030 21.667 -26.828 1.00 45.93 183 LEU A C 1
ATOM 1386 O O . LEU A 1 206 ? 12.274 21.916 -28.029 1.00 45.10 183 LEU A O 1
ATOM 1391 N N . GLN A 1 207 ? 12.904 21.864 -25.835 1.00 43.03 184 GLN A N 1
ATOM 1392 C CA . GLN A 1 207 ? 14.204 22.448 -26.078 1.00 44.35 184 GLN A CA 1
ATOM 1393 C C . GLN A 1 207 ? 15.123 21.512 -26.837 1.00 45.08 184 GLN A C 1
ATOM 1394 O O . GLN A 1 207 ? 15.754 21.929 -27.824 1.00 46.06 184 GLN A O 1
ATOM 1400 N N . ILE A 1 208 ? 15.205 20.258 -26.388 1.00 42.88 185 ILE A N 1
ATOM 1401 C CA . ILE A 1 208 ? 15.993 19.255 -27.109 1.00 44.46 185 ILE A CA 1
ATOM 1402 C C . ILE A 1 208 ? 15.441 19.034 -28.534 1.00 45.61 185 ILE A C 1
ATOM 1403 O O . ILE A 1 208 ? 16.209 18.948 -29.491 1.00 46.16 185 ILE A O 1
ATOM 1408 N N . ALA A 1 209 ? 14.118 18.974 -28.679 1.00 43.80 186 ALA A N 1
ATOM 1409 C CA . ALA A 1 209 ? 13.533 18.813 -30.015 1.00 45.00 186 ALA A CA 1
ATOM 1410 C C . ALA A 1 209 ? 13.888 19.962 -30.947 1.00 47.73 186 ALA A C 1
ATOM 1411 O O . ALA A 1 209 ? 14.286 19.730 -32.098 1.00 48.49 186 ALA A O 1
ATOM 1413 N N . LYS A 1 210 ? 13.765 21.192 -30.437 1.00 47.30 187 LYS A N 1
ATOM 1414 C CA . LYS A 1 210 ? 14.106 22.393 -31.194 1.00 49.24 187 LYS A CA 1
ATOM 1415 C C . LYS A 1 210 ? 15.576 22.487 -31.622 1.00 50.16 187 LYS A C 1
ATOM 1416 O O . LYS A 1 210 ? 15.878 22.962 -32.736 1.00 48.48 187 LYS A O 1
ATOM 1422 N N . ALA A 1 211 ? 16.477 22.061 -30.737 1.00 47.64 188 ALA A N 1
ATOM 1423 C CA . ALA A 1 211 ? 17.921 22.141 -31.005 1.00 48.85 188 ALA A CA 1
ATOM 1424 C C . ALA A 1 211 ? 18.319 21.100 -32.048 1.00 49.07 188 ALA A C 1
ATOM 1425 O O . ALA A 1 211 ? 19.277 21.270 -32.807 1.00 49.90 188 ALA A O 1
ATOM 1427 N N . THR A 1 212 ? 17.533 20.037 -32.090 1.00 48.60 189 THR A N 1
ATOM 1428 C CA . THR A 1 212 ? 17.665 18.968 -33.081 1.00 49.30 189 THR A CA 1
ATOM 1429 C C . THR A 1 212 ? 17.036 19.281 -34.438 1.00 50.16 189 THR A C 1
ATOM 1430 O O . THR A 1 212 ? 17.104 18.453 -35.331 1.00 49.86 189 THR A O 1
ATOM 1434 N N . GLY A 1 213 ? 16.415 20.455 -34.584 1.00 54.16 190 GLY A N 1
ATOM 1435 C CA . GLY A 1 213 ? 15.700 20.835 -35.822 1.00 54.68 190 GLY A CA 1
ATOM 1436 C C . GLY A 1 213 ? 14.273 20.310 -35.980 1.00 51.36 190 GLY A C 1
ATOM 1437 O O . GLY A 1 213 ? 13.714 20.329 -37.062 1.00 50.04 190 GLY A O 1
ATOM 1438 N N . ALA A 1 214 ? 13.674 19.816 -34.908 1.00 49.79 191 ALA A N 1
ATOM 1439 C CA . ALA A 1 214 ? 12.300 19.358 -35.013 1.00 47.50 191 ALA A CA 1
ATOM 1440 C C . ALA A 1 214 ? 11.345 20.530 -34.841 1.00 48.89 191 ALA A C 1
ATOM 1441 O O . ALA A 1 214 ? 11.726 21.616 -34.374 1.00 51.16 191 ALA A O 1
ATOM 1443 N N . GLU A 1 215 ? 10.100 20.301 -35.229 1.00 48.51 192 GLU A N 1
ATOM 1444 C CA . GLU A 1 215 ? 9.036 21.258 -35.047 1.00 49.17 192 GLU A CA 1
ATOM 1445 C C . GLU A 1 215 ? 8.308 20.756 -33.811 1.00 49.00 192 GLU A C 1
ATOM 1446 O O . GLU A 1 215 ? 8.146 19.554 -33.647 1.00 48.65 192 GLU A O 1
ATOM 1452 N N . VAL A 1 216 ? 7.924 21.648 -32.917 1.00 48.41 193 VAL A N 1
ATOM 1453 C CA . VAL A 1 216 ? 7.354 21.187 -31.654 1.00 49.86 193 VAL A CA 1
ATOM 1454 C C . VAL A 1 216 ? 5.941 21.712 -31.466 1.00 50.08 193 VAL A C 1
ATOM 1455 O O . VAL A 1 216 ? 5.670 22.888 -31.712 1.00 50.53 193 VAL A O 1
ATOM 1459 N N . ILE A 1 217 ? 5.054 20.814 -31.047 1.00 49.96 194 ILE A N 1
ATOM 1460 C CA . ILE A 1 217 ? 3.662 21.140 -30.760 1.00 50.37 194 ILE A CA 1
ATOM 1461 C C . ILE A 1 217 ? 3.406 20.892 -29.282 1.00 52.00 194 ILE A C 1
ATOM 1462 O O . ILE A 1 217 ? 3.576 19.775 -28.794 1.00 51.25 194 ILE A O 1
ATOM 1467 N N . VAL A 1 218 ? 3.003 21.932 -28.563 1.00 52.21 195 VAL A N 1
ATOM 1468 C CA . VAL A 1 218 ? 2.714 21.769 -27.147 1.00 52.05 195 VAL A CA 1
ATOM 1469 C C . VAL A 1 218 ? 1.216 21.724 -26.922 1.00 53.83 195 VAL A C 1
ATOM 1470 O O . VAL A 1 218 ? 0.471 22.480 -27.540 1.00 56.94 195 VAL A O 1
ATOM 1474 N N . THR A 1 219 ? 0.775 20.847 -26.031 1.00 52.22 196 THR A N 1
ATOM 1475 C CA . THR A 1 219 ? -0.622 20.859 -25.617 1.00 55.17 196 THR A CA 1
ATOM 1476 C C . THR A 1 219 ? -0.723 21.357 -24.183 1.00 57.14 196 THR A C 1
ATOM 1477 O O . THR A 1 219 ? 0.118 21.048 -23.345 1.00 55.87 196 THR A O 1
ATOM 1481 N N . SER A 1 220 ? -1.752 22.147 -23.910 1.00 60.04 197 SER A N 1
ATOM 1482 C CA . SER A 1 220 ? -1.969 22.656 -22.565 1.00 60.99 197 SER A CA 1
ATOM 1483 C C . SER A 1 220 ? -3.453 22.811 -22.296 1.00 61.51 197 SER A C 1
ATOM 1484 O O . SER A 1 220 ? -4.277 22.727 -23.202 1.00 64.13 197 SER A O 1
ATOM 1487 N N . SER A 1 221 ? -3.799 23.036 -21.040 1.00 63.60 198 SER A N 1
ATOM 1488 C CA . SER A 1 221 ? -5.135 23.521 -20.717 1.00 65.52 198 SER A CA 1
ATOM 1489 C C . SER A 1 221 ? -5.027 24.922 -20.124 1.00 67.11 198 SER A C 1
ATOM 1490 O O . SER A 1 221 ? -5.917 25.371 -19.403 1.00 72.67 198 SER A O 1
ATOM 1493 N N . SER A 1 222 ? -3.928 25.603 -20.445 1.00 65.29 199 SER A N 1
ATOM 1494 C CA . SER A 1 222 ? -3.671 26.978 -20.007 1.00 70.13 199 SER A CA 1
ATOM 1495 C C . SER A 1 222 ? -3.082 27.826 -21.134 1.00 72.95 199 SER A C 1
ATOM 1496 O O . SER A 1 222 ? -2.042 27.488 -21.724 1.00 71.62 199 SER A O 1
ATOM 1499 N N . ARG A 1 223 ? -3.755 28.934 -21.414 1.00 75.60 200 ARG A N 1
ATOM 1500 C CA . ARG A 1 223 ? -3.358 29.853 -22.471 1.00 77.97 200 ARG A CA 1
ATOM 1501 C C . ARG A 1 223 ? -2.091 30.609 -22.079 1.00 76.90 200 ARG A C 1
ATOM 1502 O O . ARG A 1 223 ? -1.269 30.958 -22.923 1.00 77.02 200 ARG A O 1
ATOM 1510 N N . GLU A 1 224 ? -1.951 30.856 -20.784 1.00 76.58 201 GLU A N 1
ATOM 1511 C CA . GLU A 1 224 ? -0.815 31.576 -20.248 1.00 77.35 201 GLU A CA 1
ATOM 1512 C C . GLU A 1 224 ? 0.425 30.698 -20.428 1.00 71.54 201 GLU A C 1
ATOM 1513 O O . GLU A 1 224 ? 1.486 31.170 -20.856 1.00 67.76 201 GLU A O 1
ATOM 1519 N N . LYS A 1 225 ? 0.269 29.408 -20.145 1.00 68.00 202 LYS A N 1
ATOM 1520 C CA . LYS A 1 225 ? 1.361 28.466 -20.317 1.00 64.12 202 LYS A CA 1
ATOM 1521 C C . LYS A 1 225 ? 1.735 28.243 -21.791 1.00 62.71 202 LYS A C 1
ATOM 1522 O O . LYS A 1 225 ? 2.912 28.099 -22.113 1.00 59.63 202 LYS A O 1
ATOM 1528 N N . LEU A 1 226 ? 0.745 28.251 -22.680 1.00 62.49 203 LEU A N 1
ATOM 1529 C CA . LEU A 1 226 ? 1.020 28.220 -24.119 1.00 61.93 203 LEU A CA 1
ATOM 1530 C C . LEU A 1 226 ? 1.727 29.502 -24.589 1.00 64.95 203 LEU A C 1
ATOM 1531 O O . LEU A 1 226 ? 2.555 29.466 -25.497 1.00 64.86 203 LEU A O 1
ATOM 1536 N N . ASP A 1 227 ? 1.411 30.632 -23.966 1.00 66.25 204 ASP A N 1
ATOM 1537 C CA . ASP A 1 227 ? 2.120 31.875 -24.272 1.00 69.85 204 ASP A CA 1
ATOM 1538 C C . ASP A 1 227 ? 3.620 31.771 -23.951 1.00 68.49 204 ASP A C 1
ATOM 1539 O O . ASP A 1 227 ? 4.464 32.102 -24.788 1.00 71.01 204 ASP A O 1
ATOM 1544 N N . ARG A 1 228 ? 3.939 31.307 -22.743 1.00 65.37 205 ARG A N 1
ATOM 1545 C CA . ARG A 1 228 ? 5.317 31.085 -22.323 1.00 64.89 205 ARG A CA 1
ATOM 1546 C C . ARG A 1 228 ? 6.030 30.048 -23.231 1.00 63.55 205 ARG A C 1
ATOM 1547 O O . ARG A 1 228 ? 7.179 30.244 -23.644 1.00 61.82 205 ARG A O 1
ATOM 1555 N N . ALA A 1 229 ? 5.329 28.957 -23.541 1.00 61.43 206 ALA A N 1
ATOM 1556 C CA . ALA A 1 229 ? 5.830 27.936 -24.456 1.00 58.68 206 ALA A CA 1
ATOM 1557 C C . ALA A 1 229 ? 6.168 28.515 -25.823 1.00 60.54 206 ALA A C 1
ATOM 1558 O O . ALA A 1 229 ? 7.194 28.179 -26.404 1.00 59.56 206 ALA A O 1
ATOM 1560 N N . PHE A 1 230 ? 5.303 29.385 -26.334 1.00 62.55 207 PHE A N 1
ATOM 1561 C CA . PHE A 1 230 ? 5.583 30.067 -27.591 1.00 66.71 207 PHE A CA 1
ATOM 1562 C C . PHE A 1 230 ? 6.914 30.811 -27.496 1.00 66.16 207 PHE A C 1
ATOM 1563 O O . PHE A 1 230 ? 7.716 30.744 -28.432 1.00 64.80 207 PHE A O 1
ATOM 1571 N N . ALA A 1 231 ? 7.147 31.477 -26.355 1.00 65.85 208 ALA A N 1
ATOM 1572 C CA . ALA A 1 231 ? 8.393 32.236 -26.085 1.00 64.84 208 ALA A CA 1
ATOM 1573 C C . ALA A 1 231 ? 9.666 31.386 -26.029 1.00 63.55 208 ALA A C 1
ATOM 1574 O O . ALA A 1 231 ? 10.739 31.870 -26.375 1.00 62.78 208 ALA A O 1
ATOM 1576 N N . LEU A 1 232 ? 9.550 30.126 -25.605 1.00 61.53 209 LEU A N 1
ATOM 1577 C CA . LEU A 1 232 ? 10.687 29.204 -25.643 1.00 58.32 209 LEU A CA 1
ATOM 1578 C C . LEU A 1 232 ? 10.984 28.683 -27.035 1.00 61.16 209 LEU A C 1
ATOM 1579 O O . LEU A 1 232 ? 12.021 28.054 -27.258 1.00 61.92 209 LEU A O 1
ATOM 1584 N N . GLY A 1 233 ? 10.054 28.906 -27.962 1.00 62.95 210 GLY A N 1
ATOM 1585 C CA . GLY A 1 233 ? 10.246 28.529 -29.359 1.00 62.51 210 GLY A CA 1
ATOM 1586 C C . GLY A 1 233 ? 9.367 27.396 -29.849 1.00 60.04 210 GLY A C 1
ATOM 1587 O O . GLY A 1 233 ? 9.639 26.840 -30.909 1.00 59.27 210 GLY A O 1
ATOM 1588 N N . ALA A 1 234 ? 8.321 27.049 -29.089 1.00 58.27 211 ALA A N 1
ATOM 1589 C CA . ALA A 1 234 ? 7.317 26.083 -29.553 1.00 55.62 211 ALA A CA 1
ATOM 1590 C C . ALA A 1 234 ? 6.765 26.565 -30.882 1.00 56.66 211 ALA A C 1
ATOM 1591 O O . ALA A 1 234 ? 6.502 27.745 -31.036 1.00 57.69 211 ALA A O 1
ATOM 1593 N N . ASP A 1 235 ? 6.592 25.661 -31.843 1.00 56.66 212 ASP A N 1
ATOM 1594 C CA . ASP A 1 235 ? 6.050 26.037 -33.149 1.00 55.39 212 ASP A CA 1
ATOM 1595 C C . ASP A 1 235 ? 4.536 26.225 -33.126 1.00 57.17 212 ASP A C 1
ATOM 1596 O O . ASP A 1 235 ? 3.993 27.018 -33.909 1.00 56.83 212 ASP A O 1
ATOM 1601 N N . HIS A 1 236 ? 3.860 25.486 -32.239 1.00 55.32 213 HIS A N 1
ATOM 1602 C CA . HIS A 1 236 ? 2.406 25.534 -32.117 1.00 54.38 213 HIS A CA 1
ATOM 1603 C C . HIS A 1 236 ? 2.007 25.117 -30.742 1.00 54.67 213 HIS A C 1
ATOM 1604 O O . HIS A 1 236 ? 2.624 24.219 -30.137 1.00 52.86 213 HIS A O 1
ATOM 1611 N N . GLY A 1 237 ? 0.956 25.765 -30.249 1.00 56.69 214 GLY A N 1
ATOM 1612 C CA . GLY A 1 237 ? 0.326 25.422 -28.985 1.00 57.12 214 GLY A CA 1
ATOM 1613 C C . GLY A 1 237 ? -1.128 25.013 -29.182 1.00 59.11 214 GLY A C 1
ATOM 1614 O O . GLY A 1 237 ? -1.883 25.663 -29.895 1.00 59.17 214 GLY A O 1
ATOM 1615 N N . ILE A 1 238 ? -1.531 23.920 -28.558 1.00 59.15 215 ILE A N 1
ATOM 1616 C CA . ILE A 1 238 ? -2.919 23.521 -28.627 1.00 60.54 215 ILE A CA 1
ATOM 1617 C C . ILE A 1 238 ? -3.508 23.579 -27.230 1.00 63.90 215 ILE A C 1
ATOM 1618 O O . ILE A 1 238 ? -3.006 22.924 -26.300 1.00 62.43 215 ILE A O 1
ATOM 1623 N N . ASN A 1 239 ? -4.560 24.382 -27.078 1.00 66.34 216 ASN A N 1
ATOM 1624 C CA . ASN A 1 239 ? -5.346 24.353 -25.861 1.00 66.48 216 ASN A CA 1
ATOM 1625 C C . ASN A 1 239 ? -6.368 23.246 -25.961 1.00 67.02 216 ASN A C 1
ATOM 1626 O O . ASN A 1 239 ? -7.322 23.348 -26.734 1.00 70.36 216 ASN A O 1
ATOM 1631 N N . ARG A 1 240 ? -6.168 22.189 -25.180 1.00 65.27 217 ARG A N 1
ATOM 1632 C CA . ARG A 1 240 ? -6.956 20.977 -25.374 1.00 65.49 217 ARG A CA 1
ATOM 1633 C C . ARG A 1 240 ? -8.313 20.961 -24.669 1.00 67.35 217 ARG A C 1
ATOM 1634 O O . ARG A 1 240 ? -9.094 20.031 -24.870 1.00 65.72 217 ARG A O 1
ATOM 1642 N N . LEU A 1 241 ? -8.573 21.974 -23.836 1.00 69.39 218 LEU A N 1
ATOM 1643 C CA . LEU A 1 241 ? -9.916 22.218 -23.305 1.00 68.73 218 LEU A CA 1
ATOM 1644 C C . LEU A 1 241 ? -10.739 23.101 -24.263 1.00 69.36 218 LEU A C 1
ATOM 1645 O O . LEU A 1 241 ? -11.944 23.243 -24.099 1.00 72.05 218 LEU A O 1
ATOM 1650 N N . GLU A 1 242 ? -10.081 23.679 -25.262 1.00 69.63 219 GLU A N 1
ATOM 1651 C CA . GLU A 1 242 ? -10.722 24.549 -26.238 1.00 71.46 219 GLU A CA 1
ATOM 1652 C C . GLU A 1 242 ? -10.861 23.893 -27.602 1.00 72.16 219 GLU A C 1
ATOM 1653 O O . GLU A 1 242 ? -11.724 24.272 -28.379 1.00 72.10 219 GLU A O 1
ATOM 1659 N N . GLU A 1 243 ? -9.993 22.936 -27.921 1.00 72.68 220 GLU A N 1
ATOM 1660 C CA . GLU A 1 243 ? -10.126 22.225 -29.195 1.00 70.58 220 GLU A CA 1
ATOM 1661 C C . GLU A 1 243 ? -9.648 20.795 -29.109 1.00 67.61 220 GLU A C 1
ATOM 1662 O O . GLU A 1 243 ? -9.036 20.402 -28.125 1.00 67.62 220 GLU A O 1
ATOM 1668 N N . ASP A 1 244 ? -9.959 20.024 -30.142 1.00 66.30 221 ASP A N 1
ATOM 1669 C CA . ASP A 1 244 ? -9.573 18.628 -30.234 1.00 66.76 221 ASP A CA 1
ATOM 1670 C C . ASP A 1 244 ? -8.143 18.565 -30.717 1.00 65.53 221 ASP A C 1
ATOM 1671 O O . ASP A 1 244 ? -7.866 18.826 -31.890 1.00 67.99 221 ASP A O 1
ATOM 1676 N N . TRP A 1 245 ? -7.232 18.193 -29.829 1.00 63.03 222 TRP A N 1
ATOM 1677 C CA . TRP A 1 245 ? -5.814 18.293 -30.145 1.00 61.93 222 TRP A CA 1
ATOM 1678 C C . TRP A 1 245 ? -5.361 17.333 -31.208 1.00 59.71 222 TRP A C 1
ATOM 1679 O O . TRP A 1 245 ? -4.504 17.669 -32.037 1.00 56.99 222 TRP A O 1
ATOM 1690 N N . VAL A 1 246 ? -5.945 16.140 -31.197 1.00 58.63 223 VAL A N 1
ATOM 1691 C CA . VAL A 1 246 ? -5.628 15.130 -32.180 1.00 56.03 223 VAL A CA 1
ATOM 1692 C C . VAL A 1 246 ? -5.969 15.665 -33.563 1.00 57.28 223 VAL A C 1
ATOM 1693 O O . VAL A 1 246 ? -5.175 15.543 -34.508 1.00 55.82 223 VAL A O 1
ATOM 1697 N N . GLU A 1 247 ? -7.141 16.289 -33.667 1.00 59.31 224 GLU A N 1
ATOM 1698 C CA . GLU A 1 247 ? -7.606 16.826 -34.942 1.00 62.26 224 GLU A CA 1
ATOM 1699 C C . GLU A 1 247 ? -6.700 17.970 -35.398 1.00 60.45 224 GLU A C 1
ATOM 1700 O O . GLU A 1 247 ? -6.415 18.109 -36.584 1.00 58.11 224 GLU A O 1
ATOM 1706 N N . ARG A 1 248 ? -6.211 18.745 -34.435 1.00 59.66 225 ARG A N 1
ATOM 1707 C CA . ARG A 1 248 ? -5.291 19.845 -34.719 1.00 58.74 225 ARG A CA 1
ATOM 1708 C C . ARG A 1 248 ? -3.896 19.368 -35.173 1.00 57.17 225 ARG A C 1
ATOM 1709 O O . ARG A 1 248 ? -3.299 19.934 -36.101 1.00 56.32 225 ARG A O 1
ATOM 1717 N N . VAL A 1 249 ? -3.395 18.318 -34.528 1.00 55.66 226 VAL A N 1
ATOM 1718 C CA . VAL A 1 249 ? -2.159 17.674 -34.953 1.00 53.48 226 VAL A CA 1
ATOM 1719 C C . VAL A 1 249 ? -2.285 17.231 -36.420 1.00 54.27 226 VAL A C 1
ATOM 1720 O O . VAL A 1 249 ? -1.408 17.517 -37.251 1.00 52.73 226 VAL A O 1
ATOM 1724 N N . TYR A 1 250 ? -3.386 16.568 -36.750 1.00 54.37 227 TYR A N 1
ATOM 1725 C CA . TYR A 1 250 ? -3.660 16.284 -38.156 1.00 55.57 227 TYR A CA 1
ATOM 1726 C C . TYR A 1 250 ? -3.545 17.532 -39.040 1.00 58.93 227 TYR A C 1
ATOM 1727 O O . TYR A 1 250 ? -2.913 17.478 -40.102 1.00 62.13 227 TYR A O 1
ATOM 1736 N N . ALA A 1 251 ? -4.149 18.646 -38.618 1.00 59.26 228 ALA A N 1
ATOM 1737 C CA . ALA A 1 251 ? -4.197 19.843 -39.474 1.00 61.85 228 ALA A CA 1
ATOM 1738 C C . ALA A 1 251 ? -2.793 20.414 -39.652 1.00 62.48 228 ALA A C 1
ATOM 1739 O O . ALA A 1 251 ? -2.390 20.789 -40.766 1.00 64.12 228 ALA A O 1
ATOM 1741 N N . LEU A 1 252 ? -2.059 20.437 -38.541 1.00 59.65 229 LEU A N 1
ATOM 1742 C CA . LEU A 1 252 ? -0.690 20.913 -38.477 1.00 58.68 229 LEU A CA 1
ATOM 1743 C C . LEU A 1 252 ? 0.304 20.026 -39.240 1.00 58.84 229 LEU A C 1
ATOM 1744 O O . LEU A 1 252 ? 1.386 20.482 -39.582 1.00 57.45 229 LEU A O 1
ATOM 1749 N N . THR A 1 253 ? -0.050 18.765 -39.493 1.00 57.88 230 THR A N 1
ATOM 1750 C CA . THR A 1 253 ? 0.883 17.842 -40.136 1.00 55.46 230 THR A CA 1
ATOM 1751 C C . THR A 1 253 ? 0.460 17.422 -41.536 1.00 57.70 230 THR A C 1
ATOM 1752 O O . THR A 1 253 ? 1.116 16.578 -42.141 1.00 59.16 230 THR A O 1
ATOM 1756 N N . GLY A 1 254 ? -0.619 18.009 -42.053 1.00 57.41 231 GLY A N 1
ATOM 1757 C CA . GLY A 1 254 ? -1.189 17.595 -43.331 1.00 58.64 231 GLY A CA 1
ATOM 1758 C C . GLY A 1 254 ? -1.594 16.137 -43.245 1.00 59.83 231 GLY A C 1
ATOM 1759 O O . GLY A 1 254 ? -1.308 15.352 -44.154 1.00 61.34 231 GLY A O 1
ATOM 1760 N N . ASP A 1 255 ? -2.223 15.786 -42.122 1.00 58.00 232 ASP A N 1
ATOM 1761 C CA . ASP A 1 255 ? -2.763 14.443 -41.844 1.00 58.27 232 ASP A CA 1
ATOM 1762 C C . ASP A 1 255 ? -1.729 13.343 -41.576 1.00 55.16 232 ASP A C 1
ATOM 1763 O O . ASP A 1 255 ? -2.099 12.186 -41.361 1.00 53.95 232 ASP A O 1
ATOM 1768 N N . ARG A 1 256 ? -0.447 13.701 -41.550 1.00 53.94 233 ARG A N 1
ATOM 1769 C CA . ARG A 1 256 ? 0.602 12.699 -41.438 1.00 54.22 233 ARG A CA 1
ATOM 1770 C C . ARG A 1 256 ? 0.705 12.183 -40.020 1.00 52.77 233 ARG A C 1
ATOM 1771 O O . ARG A 1 256 ? 1.049 11.014 -39.795 1.00 52.32 233 ARG A O 1
ATOM 1779 N N . GLY A 1 257 ? 0.381 13.046 -39.059 1.00 53.65 234 GLY A N 1
ATOM 1780 C CA . GLY A 1 257 ? 0.549 12.717 -37.643 1.00 51.85 234 GLY A CA 1
ATOM 1781 C C . GLY A 1 257 ? 1.925 13.036 -37.085 1.00 50.90 234 GLY A C 1
ATOM 1782 O O . GLY A 1 257 ? 2.875 13.346 -37.824 1.00 51.01 234 GLY A O 1
ATOM 1783 N N . ALA A 1 258 ? 2.046 12.954 -35.768 1.00 51.41 235 ALA A N 1
ATOM 1784 C CA . ALA A 1 258 ? 3.319 13.253 -35.102 1.00 49.88 235 ALA A CA 1
ATOM 1785 C C . ALA A 1 258 ? 4.323 12.102 -35.190 1.00 49.96 235 ALA A C 1
ATOM 1786 O O . ALA A 1 258 ? 3.972 10.958 -34.896 1.00 48.91 235 ALA A O 1
ATOM 1788 N N . ASP A 1 259 ? 5.564 12.416 -35.579 1.00 49.66 236 ASP A N 1
ATOM 1789 C CA . ASP A 1 259 ? 6.683 11.477 -35.508 1.00 47.18 236 ASP A CA 1
ATOM 1790 C C . ASP A 1 259 ? 7.017 10.999 -34.069 1.00 48.53 236 ASP A C 1
ATOM 1791 O O . ASP A 1 259 ? 7.336 9.822 -33.839 1.00 46.32 236 ASP A O 1
ATOM 1796 N N . HIS A 1 260 ? 6.971 11.912 -33.101 1.00 47.97 237 HIS A N 1
ATOM 1797 C CA . HIS A 1 260 ? 7.209 11.516 -31.724 1.00 45.87 237 HIS A CA 1
ATOM 1798 C C . HIS A 1 260 ? 6.259 12.200 -30.780 1.00 47.39 237 HIS A C 1
ATOM 1799 O O . HIS A 1 260 ? 5.991 13.393 -30.914 1.00 46.67 237 HIS A O 1
ATOM 1806 N N . ILE A 1 261 ? 5.713 11.446 -29.832 1.00 45.58 238 ILE A N 1
ATOM 1807 C CA . ILE A 1 261 ? 4.845 12.032 -28.844 1.00 46.10 238 ILE A CA 1
ATOM 1808 C C . ILE A 1 261 ? 5.359 11.756 -27.436 1.00 46.36 238 ILE A C 1
ATOM 1809 O O . ILE A 1 261 ? 5.507 10.612 -27.022 1.00 49.14 238 ILE A O 1
ATOM 1814 N N . LEU A 1 262 ? 5.696 12.818 -26.727 1.00 44.74 239 LEU A N 1
ATOM 1815 C CA . LEU A 1 262 ? 5.999 12.701 -25.312 1.00 47.29 239 LEU A CA 1
ATOM 1816 C C . LEU A 1 262 ? 4.681 12.616 -24.556 1.00 51.56 239 LEU A C 1
ATOM 1817 O O . LEU A 1 262 ? 4.021 13.627 -24.286 1.00 52.06 239 LEU A O 1
ATOM 1822 N N . GLU A 1 263 ? 4.306 11.408 -24.226 1.00 52.32 240 GLU A N 1
ATOM 1823 C CA . GLU A 1 263 ? 3.079 11.169 -23.543 1.00 54.63 240 GLU A CA 1
ATOM 1824 C C . GLU A 1 263 ? 3.385 11.133 -22.088 1.00 56.67 240 GLU A C 1
ATOM 1825 O O . GLU A 1 263 ? 3.941 10.194 -21.589 1.00 51.86 240 GLU A O 1
ATOM 1831 N N . ILE A 1 264 ? 3.022 12.212 -21.427 1.00 65.96 241 ILE A N 1
ATOM 1832 C CA . ILE A 1 264 ? 3.295 12.430 -20.019 1.00 70.09 241 ILE A CA 1
ATOM 1833 C C . ILE A 1 264 ? 2.018 12.417 -19.217 1.00 83.87 241 ILE A C 1
ATOM 1834 O O . ILE A 1 264 ? 1.018 12.934 -19.639 1.00 85.96 241 ILE A O 1
ATOM 1839 N N . ALA A 1 265 ? 2.045 11.810 -18.053 1.00 97.21 242 ALA A N 1
ATOM 1840 C CA . ALA A 1 265 ? 0.833 11.658 -17.263 1.00 107.53 242 ALA A CA 1
ATOM 1841 C C . ALA A 1 265 ? -0.213 10.710 -17.873 1.00 117.83 242 ALA A C 1
ATOM 1842 O O . ALA A 1 265 ? -1.196 10.355 -17.219 1.00 125.44 242 ALA A O 1
ATOM 1844 N N . GLY A 1 266 ? -0.010 10.296 -19.116 1.00 122.23 243 GLY A N 1
ATOM 1845 C CA . GLY A 1 266 ? -0.934 9.380 -19.768 1.00 123.91 243 GLY A CA 1
ATOM 1846 C C . GLY A 1 266 ? -2.374 9.511 -19.302 1.00 127.66 243 GLY A C 1
ATOM 1847 O O . GLY A 1 266 ? -3.130 8.551 -19.321 1.00 121.35 243 GLY A O 1
ATOM 1848 N N . GLY A 1 267 ? -2.746 10.713 -18.879 1.00 132.91 244 GLY A N 1
ATOM 1849 C CA . GLY A 1 267 ? -4.110 11.008 -18.489 1.00 132.80 244 GLY A CA 1
ATOM 1850 C C . GLY A 1 267 ? -4.823 11.639 -19.657 1.00 133.08 244 GLY A C 1
ATOM 1851 O O . GLY A 1 267 ? -6.004 11.399 -19.890 1.00 131.79 244 GLY A O 1
ATOM 1852 N N . ALA A 1 268 ? -4.081 12.455 -20.396 1.00 134.24 245 ALA A N 1
ATOM 1853 C CA . ALA A 1 268 ? -4.509 12.933 -21.695 1.00 128.76 245 ALA A CA 1
ATOM 1854 C C . ALA A 1 268 ? -3.988 11.913 -22.701 1.00 120.67 245 ALA A C 1
ATOM 1855 O O . ALA A 1 268 ? -3.476 12.260 -23.756 1.00 114.00 245 ALA A O 1
ATOM 1857 N N . GLY A 1 269 ? -4.174 10.646 -22.345 1.00 112.63 246 GLY A N 1
ATOM 1858 C CA . GLY A 1 269 ? -3.314 9.533 -22.677 1.00 94.75 246 GLY A CA 1
ATOM 1859 C C . GLY A 1 269 ? -3.199 8.811 -24.003 1.00 84.03 246 GLY A C 1
ATOM 1860 O O . GLY A 1 269 ? -3.197 9.378 -25.072 1.00 78.61 246 GLY A O 1
ATOM 1861 N N . LEU A 1 270 ? -3.058 7.507 -23.869 1.00 77.78 247 LEU A N 1
ATOM 1862 C CA . LEU A 1 270 ? -2.533 6.618 -24.901 1.00 72.61 247 LEU A CA 1
ATOM 1863 C C . LEU A 1 270 ? -3.412 6.501 -26.133 1.00 68.31 247 LEU A C 1
ATOM 1864 O O . LEU A 1 270 ? -2.906 6.546 -27.270 1.00 64.31 247 LEU A O 1
ATOM 1869 N N . GLY A 1 271 ? -4.714 6.343 -25.905 1.00 66.22 248 GLY A N 1
ATOM 1870 C CA . GLY A 1 271 ? -5.671 6.159 -26.987 1.00 66.45 248 GLY A CA 1
ATOM 1871 C C . GLY A 1 271 ? -5.656 7.333 -27.942 1.00 61.53 248 GLY A C 1
ATOM 1872 O O . GLY A 1 271 ? -5.741 7.179 -29.156 1.00 55.94 248 GLY A O 1
ATOM 1873 N N . GLN A 1 272 ? -5.543 8.516 -27.362 1.00 61.71 249 GLN A N 1
ATOM 1874 C CA . GLN A 1 272 ? -5.524 9.751 -28.102 1.00 59.13 249 GLN A CA 1
ATOM 1875 C C . GLN A 1 272 ? -4.191 9.867 -28.866 1.00 55.02 249 GLN A C 1
ATOM 1876 O O . GLN A 1 272 ? -4.157 10.218 -30.056 1.00 50.75 249 GLN A O 1
ATOM 1882 N N . SER A 1 273 ? -3.111 9.528 -28.167 1.00 53.44 250 SER A N 1
ATOM 1883 C CA . SER A 1 273 ? -1.766 9.485 -28.730 1.00 53.87 250 SER A CA 1
ATOM 1884 C C . SER A 1 273 ? -1.635 8.545 -29.925 1.00 51.54 250 SER A C 1
ATOM 1885 O O . SER A 1 273 ? -0.962 8.867 -30.906 1.00 50.20 250 SER A O 1
ATOM 1888 N N . LEU A 1 274 ? -2.284 7.390 -29.832 1.00 52.33 251 LEU A N 1
ATOM 1889 C CA . LEU A 1 274 ? -2.302 6.431 -30.913 1.00 49.31 251 LEU A CA 1
ATOM 1890 C C . LEU A 1 274 ? -3.042 6.980 -32.137 1.00 51.35 251 LEU A C 1
ATOM 1891 O O . LEU A 1 274 ? -2.694 6.656 -33.293 1.00 47.54 251 LEU A O 1
ATOM 1896 N N . LYS A 1 275 ? -4.051 7.819 -31.903 1.00 50.11 252 LYS A N 1
ATOM 1897 C CA . LYS A 1 275 ? -4.725 8.459 -33.035 1.00 50.36 252 LYS A CA 1
ATOM 1898 C C . LYS A 1 275 ? -3.858 9.519 -33.691 1.00 48.03 252 LYS A C 1
ATOM 1899 O O . LYS A 1 275 ? -3.867 9.636 -34.920 1.00 47.93 252 LYS A O 1
ATOM 1905 N N . ALA A 1 276 ? -3.082 10.254 -32.887 1.00 47.78 253 ALA A N 1
ATOM 1906 C CA . ALA A 1 276 ? -2.175 11.324 -33.398 1.00 47.47 253 ALA A CA 1
ATOM 1907 C C . ALA A 1 276 ? -0.848 10.887 -34.058 1.00 46.01 253 ALA A C 1
ATOM 1908 O O . ALA A 1 276 ? -0.312 11.595 -34.908 1.00 46.03 253 ALA A O 1
ATOM 1910 N N . VAL A 1 277 ? -0.292 9.763 -33.622 1.00 45.86 254 VAL A N 1
ATOM 1911 C CA . VAL A 1 277 ? 1.030 9.344 -34.064 1.00 44.71 254 VAL A CA 1
ATOM 1912 C C . VAL A 1 277 ? 1.019 8.949 -35.534 1.00 44.59 254 VAL A C 1
ATOM 1913 O O . VAL A 1 277 ? 0.067 8.350 -36.009 1.00 46.51 254 VAL A O 1
ATOM 1917 N N . ALA A 1 278 ? 2.057 9.346 -36.262 1.00 44.54 255 ALA A N 1
ATOM 1918 C CA . ALA A 1 278 ? 2.279 8.912 -37.653 1.00 43.18 255 ALA A CA 1
ATOM 1919 C C . ALA A 1 278 ? 2.464 7.409 -37.764 1.00 43.32 255 ALA A C 1
ATOM 1920 O O . ALA A 1 278 ? 2.909 6.771 -36.813 1.00 42.58 255 ALA A O 1
ATOM 1922 N N . PRO A 1 279 ? 2.200 6.830 -38.954 1.00 45.00 256 PRO A N 1
ATOM 1923 C CA . PRO A 1 279 ? 2.689 5.446 -39.151 1.00 45.93 256 PRO A CA 1
ATOM 1924 C C . PRO A 1 279 ? 4.207 5.293 -38.880 1.00 46.00 256 PRO A C 1
ATOM 1925 O O . PRO A 1 279 ? 5.005 6.184 -39.215 1.00 46.23 256 PRO A O 1
ATOM 1929 N N . ASP A 1 280 ? 4.573 4.186 -38.228 1.00 44.83 257 ASP A N 1
ATOM 1930 C CA . ASP A 1 280 ? 5.924 3.940 -37.720 1.00 42.88 257 ASP A CA 1
ATOM 1931 C C . ASP A 1 280 ? 6.468 4.992 -36.735 1.00 43.20 257 ASP A C 1
ATOM 1932 O O . ASP A 1 280 ? 7.636 4.974 -36.415 1.00 43.27 257 ASP A O 1
ATOM 1937 N N . GLY A 1 281 ? 5.636 5.913 -36.267 1.00 44.40 258 GLY A N 1
ATOM 1938 C CA . GLY A 1 281 ? 6.080 6.939 -35.324 1.00 42.07 258 GLY A CA 1
ATOM 1939 C C . GLY A 1 281 ? 6.370 6.376 -33.948 1.00 39.72 258 GLY A C 1
ATOM 1940 O O . GLY A 1 281 ? 6.299 5.161 -33.726 1.00 38.89 258 GLY A O 1
ATOM 1941 N N . ARG A 1 282 ? 6.658 7.257 -33.000 1.00 39.94 259 ARG A N 1
ATOM 1942 C CA . ARG A 1 282 ? 7.041 6.789 -31.669 1.00 41.08 259 ARG A CA 1
ATOM 1943 C C . ARG A 1 282 ? 6.255 7.518 -30.593 1.00 40.60 259 ARG A C 1
ATOM 1944 O O . ARG A 1 282 ? 5.980 8.714 -30.732 1.00 40.18 259 ARG A O 1
ATOM 1952 N N . ILE A 1 283 ? 5.905 6.800 -29.523 1.00 39.53 260 ILE A N 1
ATOM 1953 C CA . ILE A 1 283 ? 5.180 7.369 -28.370 1.00 37.97 260 ILE A CA 1
ATOM 1954 C C . ILE A 1 283 ? 5.910 6.963 -27.087 1.00 38.39 260 ILE A C 1
ATOM 1955 O O . ILE A 1 283 ? 6.042 5.766 -26.785 1.00 39.65 260 ILE A O 1
ATOM 1960 N N . SER A 1 284 ? 6.437 7.952 -26.368 1.00 37.56 261 SER A N 1
ATOM 1961 C CA . SER A 1 284 ? 7.182 7.684 -25.158 1.00 39.10 261 SER A CA 1
ATOM 1962 C C . SER A 1 284 ? 6.283 7.933 -23.977 1.00 43.26 261 SER A C 1
ATOM 1963 O O . SER A 1 284 ? 5.725 9.012 -23.838 1.00 43.83 261 SER A O 1
ATOM 1966 N N . VAL A 1 285 ? 6.138 6.932 -23.123 1.00 44.39 262 VAL A N 1
ATOM 1967 C CA . VAL A 1 285 ? 5.281 7.114 -21.979 1.00 47.23 262 VAL A CA 1
ATOM 1968 C C . VAL A 1 285 ? 6.092 7.330 -20.689 1.00 49.89 262 VAL A C 1
ATOM 1969 O O . VAL A 1 285 ? 6.887 6.492 -20.248 1.00 52.25 262 VAL A O 1
ATOM 1973 N N . ILE A 1 286 ? 5.888 8.514 -20.139 1.00 47.54 263 ILE A N 1
ATOM 1974 C CA . ILE A 1 286 ? 6.697 9.059 -19.098 1.00 49.77 263 ILE A CA 1
ATOM 1975 C C . ILE A 1 286 ? 5.742 9.366 -17.948 1.00 54.31 263 ILE A C 1
ATOM 1976 O O . ILE A 1 286 ? 4.652 9.881 -18.151 1.00 54.02 263 ILE A O 1
ATOM 1981 N N . GLY A 1 287 ? 6.143 9.033 -16.738 1.00 63.01 264 GLY A N 1
ATOM 1982 C CA . GLY A 1 287 ? 5.291 9.270 -15.575 1.00 68.84 264 GLY A CA 1
ATOM 1983 C C . GLY A 1 287 ? 6.017 8.752 -14.364 1.00 83.70 264 GLY A C 1
ATOM 1984 O O . GLY A 1 287 ? 7.250 8.776 -14.321 1.00 90.38 264 GLY A O 1
ATOM 1985 N N . VAL A 1 288 ? 5.261 8.292 -13.373 1.00 92.92 265 VAL A N 1
ATOM 1986 C CA . VAL A 1 288 ? 5.828 7.612 -12.207 1.00 99.16 265 VAL A CA 1
ATOM 1987 C C . VAL A 1 288 ? 4.710 6.786 -11.581 1.00 108.11 265 VAL A C 1
ATOM 1988 O O . VAL A 1 288 ? 4.961 5.750 -10.956 1.00 107.56 265 VAL A O 1
ATOM 1992 N N . LEU A 1 289 ? 3.480 7.266 -11.786 1.00 114.54 266 LEU A N 1
ATOM 1993 C CA . LEU A 1 289 ? 2.245 6.716 -11.210 1.00 118.75 266 LEU A CA 1
ATOM 1994 C C . LEU A 1 289 ? 2.284 5.201 -10.983 1.00 117.52 266 LEU A C 1
ATOM 1995 O O . LEU A 1 289 ? 2.441 4.415 -11.926 1.00 112.04 266 LEU A O 1
ATOM 2000 N N . GLU A 1 290 ? 2.144 4.824 -9.712 1.00 121.71 267 GLU A N 1
ATOM 2001 C CA . GLU A 1 290 ? 2.272 3.444 -9.228 1.00 122.16 267 GLU A CA 1
ATOM 2002 C C . GLU A 1 290 ? 1.280 2.453 -9.892 1.00 124.13 267 GLU A C 1
ATOM 2003 O O . GLU A 1 290 ? 1.698 1.438 -10.466 1.00 123.29 267 GLU A O 1
ATOM 2009 N N . GLY A 1 291 ? -0.017 2.759 -9.831 1.00 121.56 268 GLY A N 1
ATOM 2010 C CA . GLY A 1 291 ? -1.048 1.869 -10.372 1.00 111.50 268 GLY A CA 1
ATOM 2011 C C . GLY A 1 291 ? -2.044 2.536 -11.303 1.00 102.83 268 GLY A C 1
ATOM 2012 O O . GLY A 1 291 ? -3.240 2.255 -11.233 1.00 98.38 268 GLY A O 1
ATOM 2013 N N . PHE A 1 292 ? -1.552 3.422 -12.167 1.00 102.76 269 PHE A N 1
ATOM 2014 C CA . PHE A 1 292 ? -2.379 4.034 -13.204 1.00 108.95 269 PHE A CA 1
ATOM 2015 C C . PHE A 1 292 ? -2.630 3.022 -14.326 1.00 110.93 269 PHE A C 1
ATOM 2016 O O . PHE A 1 292 ? -1.820 2.123 -14.555 1.00 108.27 269 PHE A O 1
ATOM 2024 N N . GLU A 1 293 ? -3.765 3.164 -15.007 1.00 117.55 270 GLU A N 1
ATOM 2025 C CA . GLU A 1 293 ? -4.146 2.255 -16.084 1.00 117.08 270 GLU A CA 1
ATOM 2026 C C . GLU A 1 293 ? -4.126 2.951 -17.444 1.00 111.75 270 GLU A C 1
ATOM 2027 O O . GLU A 1 293 ? -4.810 3.958 -17.648 1.00 116.96 270 GLU A O 1
ATOM 2033 N N . VAL A 1 294 ? -3.334 2.408 -18.366 1.00 103.99 271 VAL A N 1
ATOM 2034 C CA . VAL A 1 294 ? -3.263 2.927 -19.738 1.00 103.70 271 VAL A CA 1
ATOM 2035 C C . VAL A 1 294 ? -4.220 2.210 -20.704 1.00 100.44 271 VAL A C 1
ATOM 2036 O O . VAL A 1 294 ? -4.191 0.983 -20.838 1.00 98.65 271 VAL A O 1
ATOM 2040 N N . SER A 1 295 ? -5.068 2.994 -21.366 1.00 99.09 272 SER A N 1
ATOM 2041 C CA . SER A 1 295 ? -6.051 2.474 -22.310 1.00 96.64 272 SER A CA 1
ATOM 2042 C C . SER A 1 295 ? -5.773 2.965 -23.716 1.00 95.06 272 SER A C 1
ATOM 2043 O O . SER A 1 295 ? -5.382 4.117 -23.904 1.00 94.50 272 SER A O 1
ATOM 2046 N N . GLY A 1 296 ? -5.992 2.094 -24.699 1.00 91.86 273 GLY A N 1
ATOM 2047 C CA . GLY A 1 296 ? -5.810 2.456 -26.105 1.00 87.02 273 GLY A CA 1
ATOM 2048 C C . GLY A 1 296 ? -6.590 1.574 -27.065 1.00 90.44 273 GLY A C 1
ATOM 2049 O O . GLY A 1 296 ? -6.796 0.393 -26.786 1.00 95.05 273 GLY A O 1
ATOM 2050 N N . PRO A 1 297 ? -7.028 2.135 -28.214 1.00 90.79 274 PRO A N 1
ATOM 2051 C CA . PRO A 1 297 ? -7.688 1.269 -29.192 1.00 90.14 274 PRO A CA 1
ATOM 2052 C C . PRO A 1 297 ? -6.653 0.506 -30.026 1.00 87.62 274 PRO A C 1
ATOM 2053 O O . PRO A 1 297 ? -5.685 1.089 -30.524 1.00 83.70 274 PRO A O 1
ATOM 2057 N N . VAL A 1 298 ? -6.867 -0.797 -30.165 1.00 89.36 275 VAL A N 1
ATOM 2058 C CA . VAL A 1 298 ? -5.943 -1.681 -30.876 1.00 89.14 275 VAL A CA 1
ATOM 2059 C C . VAL A 1 298 ? -6.140 -1.554 -32.398 1.00 91.20 275 VAL A C 1
ATOM 2060 O O . VAL A 1 298 ? -6.000 -2.529 -33.143 1.00 98.08 275 VAL A O 1
ATOM 2064 N N . GLY A 1 299 ? -6.473 -0.352 -32.862 1.00 80.98 276 GLY A N 1
ATOM 2065 C CA . GLY A 1 299 ? -6.695 -0.134 -34.279 1.00 76.31 276 GLY A CA 1
ATOM 2066 C C . GLY A 1 299 ? -5.475 0.523 -34.878 1.00 72.04 276 GLY A C 1
ATOM 2067 O O . GLY A 1 299 ? -4.801 -0.070 -35.740 1.00 70.85 276 GLY A O 1
ATOM 2068 N N . PRO A 1 300 ? -5.181 1.761 -34.426 1.00 70.04 277 PRO A N 1
ATOM 2069 C CA . PRO A 1 300 ? -3.963 2.490 -34.802 1.00 64.55 277 PRO A CA 1
ATOM 2070 C C . PRO A 1 300 ? -2.725 1.712 -34.391 1.00 60.41 277 PRO A C 1
ATOM 2071 O O . PRO A 1 300 ? -1.733 1.678 -35.139 1.00 58.19 277 PRO A O 1
ATOM 2075 N N . LEU A 1 301 ? -2.801 1.088 -33.214 1.00 57.05 278 LEU A N 1
ATOM 2076 C CA . LEU A 1 301 ? -1.696 0.332 -32.642 1.00 55.79 278 LEU A CA 1
ATOM 2077 C C . LEU A 1 301 ? -1.222 -0.750 -33.584 1.00 57.59 278 LEU A C 1
ATOM 2078 O O . LEU A 1 301 ? -0.018 -0.913 -33.788 1.00 57.32 278 LEU A O 1
ATOM 2083 N N . LEU A 1 302 ? -2.177 -1.474 -34.160 1.00 58.25 279 LEU A N 1
ATOM 2084 C CA . LEU A 1 302 ? -1.884 -2.474 -35.153 1.00 59.15 279 LEU A CA 1
ATOM 2085 C C . LEU A 1 302 ? -1.579 -1.868 -36.502 1.00 60.68 279 LEU A C 1
ATOM 2086 O O . LEU A 1 302 ? -0.613 -2.282 -37.130 1.00 59.09 279 LEU A O 1
ATOM 2091 N N . LEU A 1 303 ? -2.394 -0.901 -36.942 1.00 60.43 280 LEU A N 1
ATOM 2092 C CA . LEU A 1 303 ? -2.346 -0.442 -38.339 1.00 60.56 280 LEU A CA 1
ATOM 2093 C C . LEU A 1 303 ? -1.242 0.570 -38.677 1.00 57.16 280 LEU A C 1
ATOM 2094 O O . LEU A 1 303 ? -0.678 0.541 -39.782 1.00 56.82 280 LEU A O 1
ATOM 2099 N N . LYS A 1 304 ? -0.935 1.457 -37.732 1.00 53.67 281 LYS A N 1
ATOM 2100 C CA . LYS A 1 304 ? 0.187 2.390 -37.898 1.00 51.48 281 LYS A CA 1
ATOM 2101 C C . LYS A 1 304 ? 1.511 1.817 -37.358 1.00 49.03 281 LYS A C 1
ATOM 2102 O O . LYS A 1 304 ? 2.591 2.362 -37.643 1.00 48.35 281 LYS A O 1
ATOM 2108 N N . SER A 1 305 ? 1.413 0.758 -36.544 1.00 49.23 282 SER A N 1
ATOM 2109 C CA . SER A 1 305 ? 2.571 -0.005 -36.041 1.00 48.22 282 SER A CA 1
ATOM 2110 C C . SER A 1 305 ? 3.626 0.883 -35.360 1.00 46.24 282 SER A C 1
ATOM 2111 O O . SER A 1 305 ? 4.825 0.730 -35.592 1.00 48.00 282 SER A O 1
ATOM 2114 N N . PRO A 1 306 ? 3.181 1.827 -34.519 1.00 44.07 283 PRO A N 1
ATOM 2115 C CA . PRO A 1 306 ? 4.137 2.666 -33.813 1.00 42.56 283 PRO A CA 1
ATOM 2116 C C . PRO A 1 306 ? 4.936 1.865 -32.829 1.00 42.16 283 PRO A C 1
ATOM 2117 O O . PRO A 1 306 ? 4.601 0.716 -32.561 1.00 42.59 283 PRO A O 1
ATOM 2121 N N . VAL A 1 307 ? 6.004 2.455 -32.316 1.00 41.35 284 VAL A N 1
ATOM 2122 C CA . VAL A 1 307 ? 6.621 1.900 -31.119 1.00 43.97 284 VAL A CA 1
ATOM 2123 C C . VAL A 1 307 ? 6.000 2.615 -29.934 1.00 41.22 284 VAL A C 1
ATOM 2124 O O . VAL A 1 307 ? 5.992 3.835 -29.877 1.00 40.33 284 VAL A O 1
ATOM 2128 N N . VAL A 1 308 ? 5.499 1.859 -28.981 1.00 40.81 285 VAL A N 1
ATOM 2129 C CA . VAL A 1 308 ? 5.145 2.468 -27.714 1.00 41.03 285 VAL A CA 1
ATOM 2130 C C . VAL A 1 308 ? 6.222 2.078 -26.711 1.00 42.39 285 VAL A C 1
ATOM 2131 O O . VAL A 1 308 ? 6.474 0.906 -26.462 1.00 42.46 285 VAL A O 1
ATOM 2135 N N . GLN A 1 309 ? 6.881 3.067 -26.145 1.00 47.28 286 GLN A N 1
ATOM 2136 C CA . GLN A 1 309 ? 8.045 2.794 -25.317 1.00 49.55 286 GLN A CA 1
ATOM 2137 C C . GLN A 1 309 ? 7.977 3.404 -23.913 1.00 49.93 286 GLN A C 1
ATOM 2138 O O . GLN A 1 309 ? 7.856 4.620 -23.759 1.00 50.12 286 GLN A O 1
ATOM 2144 N N . GLY A 1 310 ? 8.082 2.564 -22.895 1.00 49.96 287 GLY A N 1
ATOM 2145 C CA . GLY A 1 310 ? 8.200 3.042 -21.524 1.00 47.45 287 GLY A CA 1
ATOM 2146 C C . GLY A 1 310 ? 9.550 3.720 -21.341 1.00 47.98 287 GLY A C 1
ATOM 2147 O O . GLY A 1 310 ? 10.600 3.251 -21.835 1.00 48.88 287 GLY A O 1
ATOM 2148 N N . ILE A 1 311 ? 9.542 4.868 -20.691 1.00 43.73 288 ILE A N 1
ATOM 2149 C CA . ILE A 1 311 ? 10.787 5.563 -20.451 1.00 43.11 288 ILE A CA 1
ATOM 2150 C C . ILE A 1 311 ? 10.901 6.011 -19.006 1.00 48.42 288 ILE A C 1
ATOM 2151 O O . ILE A 1 311 ? 10.129 6.900 -18.593 1.00 51.94 288 ILE A O 1
ATOM 2156 N N . SER A 1 312 ? 11.859 5.495 -18.235 1.00 44.30 289 SER A N 1
ATOM 2157 C CA . SER A 1 312 ? 12.212 6.326 -17.068 1.00 50.81 289 SER A CA 1
ATOM 2158 C C . SER A 1 312 ? 13.693 6.635 -16.937 1.00 47.11 289 SER A C 1
ATOM 2159 O O . SER A 1 312 ? 14.549 5.759 -16.842 1.00 50.44 289 SER A O 1
ATOM 2162 N N . VAL A 1 313 ? 13.963 7.921 -16.990 1.00 45.57 290 VAL A N 1
ATOM 2163 C CA . VAL A 1 313 ? 15.300 8.458 -16.852 1.00 46.38 290 VAL A CA 1
ATOM 2164 C C . VAL A 1 313 ? 16.267 7.738 -17.818 1.00 46.85 290 VAL A C 1
ATOM 2165 O O . VAL A 1 313 ? 15.878 7.381 -18.927 1.00 44.83 290 VAL A O 1
ATOM 2169 N N . GLY A 1 314 ? 17.508 7.530 -17.419 1.00 47.05 291 GLY A N 1
ATOM 2170 C CA . GLY A 1 314 ? 18.524 7.054 -18.337 1.00 43.69 291 GLY A CA 1
ATOM 2171 C C . GLY A 1 314 ? 19.741 6.708 -17.522 1.00 43.92 291 GLY A C 1
ATOM 2172 O O . GLY A 1 314 ? 19.714 6.744 -16.272 1.00 42.40 291 GLY A O 1
ATOM 2173 N N . HIS A 1 315 ? 20.818 6.377 -18.224 1.00 43.01 292 HIS A N 1
ATOM 2174 C CA . HIS A 1 315 ? 22.032 5.975 -17.549 1.00 41.52 292 HIS A CA 1
ATOM 2175 C C . HIS A 1 315 ? 23.019 7.091 -17.616 1.00 41.62 292 HIS A C 1
ATOM 2176 O O . HIS A 1 315 ? 22.797 8.104 -18.308 1.00 39.65 292 HIS A O 1
ATOM 2183 N N . ARG A 1 316 ? 24.107 6.950 -16.882 1.00 42.20 293 ARG A N 1
ATOM 2184 C CA . ARG A 1 316 ? 25.005 8.075 -16.727 1.00 44.76 293 ARG A CA 1
ATOM 2185 C C . ARG A 1 316 ? 25.863 8.381 -17.958 1.00 44.81 293 ARG A C 1
ATOM 2186 O O . ARG A 1 316 ? 26.298 9.511 -18.132 1.00 45.05 293 ARG A O 1
ATOM 2194 N N . ARG A 1 317 ? 26.081 7.404 -18.829 1.00 41.18 294 ARG A N 1
ATOM 2195 C CA . ARG A 1 317 ? 26.694 7.770 -20.090 1.00 41.55 294 ARG A CA 1
ATOM 2196 C C . ARG A 1 317 ? 25.717 8.676 -20.864 1.00 41.40 294 ARG A C 1
ATOM 2197 O O . ARG A 1 317 ? 26.145 9.607 -21.574 1.00 41.88 294 ARG A O 1
ATOM 2205 N N . ALA A 1 318 ? 24.412 8.426 -20.715 1.00 38.77 295 ALA A N 1
ATOM 2206 C CA . ALA A 1 318 ? 23.430 9.279 -21.392 1.00 38.77 295 ALA A CA 1
ATOM 2207 C C . ALA A 1 318 ? 23.420 10.664 -20.763 1.00 39.16 295 ALA A C 1
ATOM 2208 O O . ALA A 1 318 ? 23.409 11.686 -21.490 1.00 38.72 295 ALA A O 1
ATOM 2210 N N . LEU A 1 319 ? 23.512 10.701 -19.427 1.00 37.40 296 LEU A N 1
ATOM 2211 C CA . LEU A 1 319 ? 23.699 11.964 -18.726 1.00 35.69 296 LEU A CA 1
ATOM 2212 C C . LEU A 1 319 ? 24.931 12.712 -19.219 1.00 37.08 296 LEU A C 1
ATOM 2213 O O . LEU A 1 319 ? 24.860 13.898 -19.505 1.00 38.75 296 LEU A O 1
ATOM 2218 N N . GLU A 1 320 ? 26.068 12.042 -19.353 1.00 38.85 297 GLU A N 1
ATOM 2219 C CA . GLU A 1 320 ? 27.241 12.792 -19.766 1.00 40.71 297 GLU A CA 1
ATOM 2220 C C . GLU A 1 320 ? 27.139 13.325 -21.201 1.00 39.49 297 GLU A C 1
ATOM 2221 O O . GLU A 1 320 ? 27.735 14.336 -21.531 1.00 42.57 297 GLU A O 1
ATOM 2227 N N . ASP A 1 321 ? 26.367 12.648 -22.030 1.00 39.35 298 ASP A N 1
ATOM 2228 C CA . ASP A 1 321 ? 26.108 13.093 -23.401 1.00 39.71 298 ASP A CA 1
ATOM 2229 C C . ASP A 1 321 ? 25.292 14.380 -23.371 1.00 39.10 298 ASP A C 1
ATOM 2230 O O . ASP A 1 321 ? 25.574 15.343 -24.117 1.00 38.30 298 ASP A O 1
ATOM 2235 N N . LEU A 1 322 ? 24.292 14.371 -22.489 1.00 36.61 299 LEU A N 1
ATOM 2236 C CA . LEU A 1 322 ? 23.375 15.470 -22.353 1.00 37.05 299 LEU A CA 1
ATOM 2237 C C . LEU A 1 322 ? 24.153 16.700 -21.925 1.00 40.79 299 LEU A C 1
ATOM 2238 O O . LEU A 1 322 ? 24.086 17.732 -22.605 1.00 43.10 299 LEU A O 1
ATOM 2243 N N . VAL A 1 323 ? 24.941 16.558 -20.852 1.00 40.25 300 VAL A N 1
ATOM 2244 C CA . VAL A 1 323 ? 25.782 17.640 -20.296 1.00 40.91 300 VAL A CA 1
ATOM 2245 C C . VAL A 1 323 ? 26.641 18.312 -21.373 1.00 44.50 300 VAL A C 1
ATOM 2246 O O . VAL A 1 323 ? 26.751 19.537 -21.421 1.00 44.11 300 VAL A O 1
ATOM 2250 N N . GLY A 1 324 ? 27.233 17.505 -22.248 1.00 44.67 301 GLY A N 1
ATOM 2251 C CA . GLY A 1 324 ? 28.075 18.030 -23.313 1.00 45.32 301 GLY A CA 1
ATOM 2252 C C . GLY A 1 324 ? 27.219 18.800 -24.287 1.00 46.00 301 GLY A C 1
ATOM 2253 O O . GLY A 1 324 ? 27.516 19.947 -24.591 1.00 49.08 301 GLY A O 1
ATOM 2254 N N . ALA A 1 325 ? 26.138 18.174 -24.747 1.00 44.33 302 ALA A N 1
ATOM 2255 C CA . ALA A 1 325 ? 25.133 18.850 -25.569 1.00 43.44 302 ALA A CA 1
ATOM 2256 C C . ALA A 1 325 ? 24.625 20.170 -24.966 1.00 45.88 302 ALA A C 1
ATOM 2257 O O . ALA A 1 325 ? 24.585 21.215 -25.657 1.00 47.49 302 ALA A O 1
ATOM 2259 N N . VAL A 1 326 ? 24.237 20.134 -23.692 1.00 44.68 303 VAL A N 1
ATOM 2260 C CA . VAL A 1 326 ? 23.839 21.364 -23.012 1.00 46.58 303 VAL A CA 1
ATOM 2261 C C . VAL A 1 326 ? 24.886 22.455 -23.232 1.00 48.19 303 VAL A C 1
ATOM 2262 O O . VAL A 1 326 ? 24.567 23.541 -23.717 1.00 51.00 303 VAL A O 1
ATOM 2266 N N . ASP A 1 327 ? 26.134 22.148 -22.907 1.00 48.84 304 ASP A N 1
ATOM 2267 C CA . ASP A 1 327 ? 27.220 23.110 -23.048 1.00 51.26 304 ASP A CA 1
ATOM 2268 C C . ASP A 1 327 ? 27.421 23.583 -24.465 1.00 51.16 304 ASP A C 1
ATOM 2269 O O . ASP A 1 327 ? 27.558 24.775 -24.686 1.00 52.28 304 ASP A O 1
ATOM 2274 N N . ARG A 1 328 ? 27.413 22.664 -25.421 1.00 50.49 305 ARG A N 1
ATOM 2275 C CA . ARG A 1 328 ? 27.626 23.035 -26.821 1.00 51.42 305 ARG A CA 1
ATOM 2276 C C . ARG A 1 328 ? 26.462 23.797 -27.485 1.00 52.40 305 ARG A C 1
ATOM 2277 O O . ARG A 1 328 ? 26.658 24.524 -28.456 1.00 54.59 305 ARG A O 1
ATOM 2285 N N . LEU A 1 329 ? 25.256 23.633 -26.953 1.00 53.21 306 LEU A N 1
ATOM 2286 C CA . LEU A 1 329 ? 24.075 24.315 -27.481 1.00 52.62 306 LEU A CA 1
ATOM 2287 C C . LEU A 1 329 ? 23.699 25.601 -26.752 1.00 52.39 306 LEU A C 1
ATOM 2288 O O . LEU A 1 329 ? 22.902 26.379 -27.261 1.00 53.87 306 LEU A O 1
ATOM 2293 N N . GLY A 1 330 ? 24.235 25.810 -25.557 1.00 50.70 307 GLY A N 1
ATOM 2294 C CA . GLY A 1 330 ? 23.818 26.932 -24.731 1.00 51.53 307 GLY A CA 1
ATOM 2295 C C . GLY A 1 330 ? 22.376 26.783 -24.265 1.00 52.14 307 GLY A C 1
ATOM 2296 O O . GLY A 1 330 ? 21.647 27.759 -24.171 1.00 54.01 307 GLY A O 1
ATOM 2297 N N . LEU A 1 331 ? 21.964 25.559 -23.960 1.00 50.14 308 LEU A N 1
ATOM 2298 C CA . LEU A 1 331 ? 20.612 25.291 -23.498 1.00 48.47 308 LEU A CA 1
ATOM 2299 C C . LEU A 1 331 ? 20.408 25.774 -22.058 1.00 50.60 308 LEU A C 1
ATOM 2300 O O . LEU A 1 331 ? 21.232 25.489 -21.179 1.00 52.70 308 LEU A O 1
ATOM 2305 N N . LYS A 1 332 ? 19.310 26.497 -21.825 1.00 50.28 309 LYS A N 1
ATOM 2306 C CA . LYS A 1 332 ? 18.986 27.033 -20.506 1.00 52.40 309 LYS A CA 1
ATOM 2307 C C . LYS A 1 332 ? 17.718 26.411 -19.868 1.00 52.28 309 LYS A C 1
ATOM 2308 O O . LYS A 1 332 ? 16.587 26.696 -20.256 1.00 52.78 309 LYS A O 1
ATOM 2314 N N . PRO A 1 333 ? 17.911 25.553 -18.860 1.00 52.38 310 PRO A N 1
ATOM 2315 C CA . PRO A 1 333 ? 16.759 24.905 -18.258 1.00 51.53 310 PRO A CA 1
ATOM 2316 C C . PRO A 1 333 ? 15.718 25.900 -17.754 1.00 53.96 310 PRO A C 1
ATOM 2317 O O . PRO A 1 333 ? 16.065 26.949 -17.206 1.00 54.21 310 PRO A O 1
ATOM 2321 N N . VAL A 1 334 ? 14.452 25.555 -17.936 1.00 54.85 311 VAL A N 1
ATOM 2322 C CA . VAL A 1 334 ? 13.364 26.388 -17.467 1.00 53.49 311 VAL A CA 1
ATOM 2323 C C . VAL A 1 334 ? 13.138 26.097 -15.996 1.00 53.45 311 VAL A C 1
ATOM 2324 O O . VAL A 1 334 ? 12.895 24.953 -15.610 1.00 53.25 311 VAL A O 1
ATOM 2328 N N . ILE A 1 335 ? 13.232 27.148 -15.189 1.00 53.32 312 ILE A N 1
ATOM 2329 C CA . ILE A 1 335 ? 13.033 27.056 -13.757 1.00 53.69 312 ILE A CA 1
ATOM 2330 C C . ILE A 1 335 ? 11.858 27.954 -13.430 1.00 55.87 312 ILE A C 1
ATOM 2331 O O . ILE A 1 335 ? 11.878 29.161 -13.713 1.00 57.13 312 ILE A O 1
ATOM 2336 N N . ASP A 1 336 ? 10.811 27.363 -12.869 1.00 55.55 313 ASP A N 1
ATOM 2337 C CA . ASP A 1 336 ? 9.658 28.151 -12.485 1.00 58.81 313 ASP A CA 1
ATOM 2338 C C . ASP A 1 336 ? 10.020 29.097 -11.337 1.00 60.90 313 ASP A C 1
ATOM 2339 O O . ASP A 1 336 ? 9.765 30.291 -11.415 1.00 64.51 313 ASP A O 1
ATOM 2352 N N . ARG A 1 338 ? 13.074 29.499 -7.902 1.00 59.96 315 ARG A N 1
ATOM 2353 C CA . ARG A 1 338 ? 14.097 29.047 -6.979 1.00 57.59 315 ARG A CA 1
ATOM 2354 C C . ARG A 1 338 ? 13.619 29.357 -5.568 1.00 58.70 315 ARG A C 1
ATOM 2355 O O . ARG A 1 338 ? 13.056 30.410 -5.330 1.00 59.48 315 ARG A O 1
ATOM 2363 N N . TYR A 1 339 ? 13.842 28.434 -4.638 1.00 58.64 316 TYR A N 1
ATOM 2364 C CA . TYR A 1 339 ? 13.410 28.591 -3.254 1.00 58.09 316 TYR A CA 1
ATOM 2365 C C . TYR A 1 339 ? 14.598 28.494 -2.305 1.00 56.73 316 TYR A C 1
ATOM 2366 O O . TYR A 1 339 ? 15.464 27.628 -2.482 1.00 54.79 316 TYR A O 1
ATOM 2375 N N . LYS A 1 340 ? 14.638 29.349 -1.282 1.00 57.22 317 LYS A N 1
ATOM 2376 C CA . LYS A 1 340 ? 15.733 29.273 -0.301 1.00 57.12 317 LYS A CA 1
ATOM 2377 C C . LYS A 1 340 ? 15.631 27.946 0.444 1.00 57.95 317 LYS A C 1
ATOM 2378 O O . LYS A 1 340 ? 14.567 27.336 0.465 1.00 58.30 317 LYS A O 1
ATOM 2384 N N . PHE A 1 341 ? 16.746 27.480 1.003 1.00 58.05 318 PHE A N 1
ATOM 2385 C CA . PHE A 1 341 ? 16.813 26.166 1.648 1.00 57.54 318 PHE A CA 1
ATOM 2386 C C . PHE A 1 341 ? 15.735 25.959 2.740 1.00 58.40 318 PHE A C 1
ATOM 2387 O O . PHE A 1 341 ? 15.143 24.873 2.855 1.00 58.08 318 PHE A O 1
ATOM 2395 N N . THR A 1 342 ? 15.481 26.998 3.527 1.00 59.00 319 THR A N 1
ATOM 2396 C CA . THR A 1 342 ? 14.521 26.898 4.631 1.00 61.23 319 THR A CA 1
ATOM 2397 C C . THR A 1 342 ? 13.067 26.892 4.142 1.00 61.48 319 THR A C 1
ATOM 2398 O O . THR A 1 342 ? 12.139 26.691 4.940 1.00 63.84 319 THR A O 1
ATOM 2402 N N . GLU A 1 343 ? 12.881 27.128 2.845 1.00 58.99 320 GLU A N 1
ATOM 2403 C CA . GLU A 1 343 ? 11.556 27.144 2.221 1.00 60.62 320 GLU A CA 1
ATOM 2404 C C . GLU A 1 343 ? 11.250 25.920 1.331 1.00 61.04 320 GLU A C 1
ATOM 2405 O O . GLU A 1 343 ? 10.651 26.045 0.248 1.00 61.17 320 GLU A O 1
ATOM 2411 N N . VAL A 1 344 ? 11.661 24.745 1.811 1.00 60.21 321 VAL A N 1
ATOM 2412 C CA . VAL A 1 344 ? 11.321 23.456 1.199 1.00 58.81 321 VAL A CA 1
ATOM 2413 C C . VAL A 1 344 ? 9.806 23.107 1.338 1.00 59.20 321 VAL A C 1
ATOM 2414 O O . VAL A 1 344 ? 9.207 22.591 0.383 1.00 55.45 321 VAL A O 1
ATOM 2418 N N . PRO A 1 345 ? 9.172 23.400 2.509 1.00 59.53 322 PRO A N 1
ATOM 2419 C CA . PRO A 1 345 ? 7.724 23.139 2.564 1.00 61.05 322 PRO A CA 1
ATOM 2420 C C . PRO A 1 345 ? 6.946 23.861 1.447 1.00 64.39 322 PRO A C 1
ATOM 2421 O O . PRO A 1 345 ? 6.001 23.287 0.869 1.00 68.01 322 PRO A O 1
ATOM 2425 N N . GLU A 1 346 ? 7.363 25.087 1.122 1.00 64.18 323 GLU A N 1
ATOM 2426 C CA . GLU A 1 346 ? 6.680 25.896 0.115 1.00 64.49 323 GLU A CA 1
ATOM 2427 C C . GLU A 1 346 ? 7.037 25.366 -1.260 1.00 63.94 323 GLU A C 1
ATOM 2428 O O . GLU A 1 346 ? 6.255 25.498 -2.208 1.00 63.44 323 GLU A O 1
ATOM 2434 N N . ALA A 1 347 ? 8.225 24.770 -1.366 1.00 61.40 324 ALA A N 1
ATOM 2435 C CA . ALA A 1 347 ? 8.725 24.314 -2.646 1.00 58.94 324 ALA A CA 1
ATOM 2436 C C . ALA A 1 347 ? 7.980 23.062 -3.057 1.00 58.57 324 ALA A C 1
ATOM 2437 O O . ALA A 1 347 ? 7.660 22.889 -4.225 1.00 58.05 324 ALA A O 1
ATOM 2439 N N . LEU A 1 348 ? 7.717 22.195 -2.084 1.00 59.84 325 LEU A N 1
ATOM 2440 C CA . LEU A 1 348 ? 6.921 20.998 -2.294 1.00 59.97 325 LEU A CA 1
ATOM 2441 C C . LEU A 1 348 ? 5.460 21.313 -2.624 1.00 62.12 325 LEU A C 1
ATOM 2442 O O . LEU A 1 348 ? 4.820 20.572 -3.376 1.00 64.05 325 LEU A O 1
ATOM 2447 N N . ALA A 1 349 ? 4.935 22.388 -2.035 1.00 65.05 326 ALA A N 1
ATOM 2448 C CA . ALA A 1 349 ? 3.577 22.840 -2.305 1.00 65.00 326 ALA A CA 1
ATOM 2449 C C . ALA A 1 349 ? 3.441 23.324 -3.752 1.00 64.20 326 ALA A C 1
ATOM 2450 O O . ALA A 1 349 ? 2.447 23.035 -4.419 1.00 64.66 326 ALA A O 1
ATOM 2452 N N . HIS A 1 350 ? 4.445 24.054 -4.231 1.00 61.98 327 HIS A N 1
ATOM 2453 C CA . HIS A 1 350 ? 4.473 24.548 -5.602 1.00 61.59 327 HIS A CA 1
ATOM 2454 C C . HIS A 1 350 ? 4.452 23.359 -6.533 1.00 61.09 327 HIS A C 1
ATOM 2455 O O . HIS A 1 350 ? 4.114 23.460 -7.722 1.00 60.41 327 HIS A O 1
ATOM 2462 N N . LEU A 1 351 ? 4.805 22.204 -5.986 1.00 61.22 328 LEU A N 1
ATOM 2463 C CA . LEU A 1 351 ? 4.930 20.997 -6.777 1.00 59.30 328 LEU A CA 1
ATOM 2464 C C . LEU A 1 351 ? 3.538 20.493 -7.156 1.00 57.94 328 LEU A C 1
ATOM 2465 O O . LEU A 1 351 ? 3.296 20.186 -8.312 1.00 54.41 328 LEU A O 1
ATOM 2470 N N . ASP A 1 352 ? 2.600 20.466 -6.213 1.00 60.66 329 ASP A N 1
ATOM 2471 C CA . ASP A 1 352 ? 1.223 20.115 -6.602 1.00 63.08 329 ASP A CA 1
ATOM 2472 C C . ASP A 1 352 ? 0.420 21.208 -7.331 1.00 63.27 329 ASP A C 1
ATOM 2473 O O . ASP A 1 352 ? -0.752 21.007 -7.642 1.00 65.46 329 ASP A O 1
ATOM 2478 N N . ARG A 1 353 ? 1.042 22.341 -7.642 1.00 61.92 330 ARG A N 1
ATOM 2479 C CA . ARG A 1 353 ? 0.323 23.412 -8.341 1.00 62.38 330 ARG A CA 1
ATOM 2480 C C . ARG A 1 353 ? 0.624 23.466 -9.831 1.00 62.74 330 ARG A C 1
ATOM 2481 O O . ARG A 1 353 ? 0.228 24.422 -10.501 1.00 63.76 330 ARG A O 1
ATOM 2489 N N . GLY A 1 354 ? 1.340 22.463 -10.337 1.00 62.91 331 GLY A N 1
ATOM 2490 C CA . GLY A 1 354 ? 1.682 22.379 -11.757 1.00 59.96 331 GLY A CA 1
ATOM 2491 C C . GLY A 1 354 ? 2.630 23.479 -12.196 1.00 58.27 331 GLY A C 1
ATOM 2492 O O . GLY A 1 354 ? 2.191 24.497 -12.720 1.00 59.25 331 GLY A O 1
ATOM 2493 N N . PRO A 1 355 ? 3.940 23.292 -11.975 1.00 55.54 332 PRO A N 1
ATOM 2494 C CA . PRO A 1 355 ? 4.850 24.361 -12.357 1.00 55.73 332 PRO A CA 1
ATOM 2495 C C . PRO A 1 355 ? 5.210 24.381 -13.841 1.00 57.15 332 PRO A C 1
ATOM 2496 O O . PRO A 1 355 ? 5.275 23.329 -14.474 1.00 55.81 332 PRO A O 1
ATOM 2500 N N . PHE A 1 356 ? 5.459 25.576 -14.377 1.00 58.83 333 PHE A N 1
ATOM 2501 C CA . PHE A 1 356 ? 6.055 25.727 -15.711 1.00 56.64 333 PHE A CA 1
ATOM 2502 C C . PHE A 1 356 ? 7.575 25.510 -15.612 1.00 57.44 333 PHE A C 1
ATOM 2503 O O . PHE A 1 356 ? 8.337 26.401 -15.226 1.00 58.36 333 PHE A O 1
ATOM 2511 N N . GLY A 1 357 ? 8.011 24.303 -15.942 1.00 60.90 334 GLY A N 1
ATOM 2512 C CA . GLY A 1 357 ? 9.417 23.933 -15.801 1.00 60.88 334 GLY A CA 1
ATOM 2513 C C . GLY A 1 357 ? 9.757 23.432 -14.412 1.00 61.28 334 GLY A C 1
ATOM 2514 O O . GLY A 1 357 ? 8.950 22.732 -13.792 1.00 64.15 334 GLY A O 1
ATOM 2515 N N . LYS A 1 358 ? 10.937 23.799 -13.905 1.00 54.42 335 LYS A N 1
ATOM 2516 C CA . LYS A 1 358 ? 11.447 23.153 -12.708 1.00 51.65 335 LYS A CA 1
ATOM 2517 C C . LYS A 1 358 ? 11.294 23.946 -11.429 1.00 51.15 335 LYS A C 1
ATOM 2518 O O . LYS A 1 358 ? 11.323 25.183 -11.414 1.00 51.33 335 LYS A O 1
ATOM 2524 N N . VAL A 1 359 ? 11.115 23.220 -10.342 1.00 50.69 336 VAL A N 1
ATOM 2525 C CA . VAL A 1 359 ? 11.206 23.830 -9.025 1.00 51.47 336 VAL A CA 1
ATOM 2526 C C . VAL A 1 359 ? 12.551 23.486 -8.412 1.00 51.80 336 VAL A C 1
ATOM 2527 O O . VAL A 1 359 ? 12.889 22.305 -8.265 1.00 52.10 336 VAL A O 1
ATOM 2531 N N . VAL A 1 360 ? 13.312 24.528 -8.077 1.00 50.38 337 VAL A N 1
ATOM 2532 C CA . VAL A 1 360 ? 14.686 24.410 -7.633 1.00 48.23 337 VAL A CA 1
ATOM 2533 C C . VAL A 1 360 ? 14.897 25.029 -6.254 1.00 51.31 337 VAL A C 1
ATOM 2534 O O . VAL A 1 360 ? 14.382 26.120 -5.939 1.00 53.63 337 VAL A O 1
ATOM 2538 N N . ILE A 1 361 ? 15.646 24.321 -5.421 1.00 51.30 338 ILE A N 1
ATOM 2539 C CA . ILE A 1 361 ? 16.048 24.844 -4.131 1.00 53.46 338 ILE A CA 1
ATOM 2540 C C . ILE A 1 361 ? 17.504 25.272 -4.237 1.00 54.77 338 ILE A C 1
ATOM 2541 O O . ILE A 1 361 ? 18.343 24.502 -4.732 1.00 55.40 338 ILE A O 1
ATOM 2546 N N . GLU A 1 362 ? 17.778 26.520 -3.848 1.00 54.01 339 GLU A N 1
ATOM 2547 C CA . GLU A 1 362 ? 19.148 27.050 -3.754 1.00 55.75 339 GLU A CA 1
ATOM 2548 C C . GLU A 1 362 ? 19.664 27.021 -2.332 1.00 57.85 339 GLU A C 1
ATOM 2549 O O . GLU A 1 362 ? 18.942 27.386 -1.376 1.00 57.54 339 GLU A O 1
ATOM 2555 N N . PHE A 1 363 ? 20.921 26.593 -2.203 1.00 58.29 340 PHE A N 1
ATOM 2556 C CA . PHE A 1 363 ? 21.622 26.660 -0.928 1.00 60.21 340 PHE A CA 1
ATOM 2557 C C . PHE A 1 363 ? 22.484 27.937 -0.864 1.00 62.58 340 PHE A C 1
ATOM 2558 O O . PHE A 1 363 ? 22.886 28.407 0.208 1.00 61.95 340 PHE A O 1
ATOM 2583 N N . SER B 1 25 ? -8.554 -21.807 -70.322 1.00 76.83 2 SER B N 1
ATOM 2584 C CA . SER B 1 25 ? -9.997 -21.822 -70.072 1.00 74.72 2 SER B CA 1
ATOM 2585 C C . SER B 1 25 ? -10.638 -20.450 -70.287 1.00 73.65 2 SER B C 1
ATOM 2586 O O . SER B 1 25 ? -9.993 -19.415 -70.114 1.00 74.28 2 SER B O 1
ATOM 2589 N N . LYS B 1 26 ? -11.919 -20.440 -70.635 1.00 69.81 3 LYS B N 1
ATOM 2590 C CA . LYS B 1 26 ? -12.643 -19.190 -70.737 1.00 66.72 3 LYS B CA 1
ATOM 2591 C C . LYS B 1 26 ? -13.357 -18.809 -69.440 1.00 64.32 3 LYS B C 1
ATOM 2592 O O . LYS B 1 26 ? -13.607 -17.641 -69.202 1.00 63.88 3 LYS B O 1
ATOM 2598 N N . TRP B 1 27 ? -13.649 -19.792 -68.594 1.00 64.79 4 TRP B N 1
ATOM 2599 C CA . TRP B 1 27 ? -14.452 -19.574 -67.379 1.00 65.01 4 TRP B CA 1
ATOM 2600 C C . TRP B 1 27 ? -13.756 -20.087 -66.160 1.00 66.10 4 TRP B C 1
ATOM 2601 O O . TRP B 1 27 ? -13.021 -21.078 -66.213 1.00 66.30 4 TRP B O 1
ATOM 2620 N N . GLN B 1 29 ? -14.289 -20.435 -61.615 1.00 63.19 6 GLN B N 1
ATOM 2621 C CA . GLN B 1 29 ? -15.195 -20.356 -60.469 1.00 63.63 6 GLN B CA 1
ATOM 2622 C C . GLN B 1 29 ? -14.575 -19.620 -59.277 1.00 62.48 6 GLN B C 1
ATOM 2623 O O . GLN B 1 29 ? -13.361 -19.498 -59.165 1.00 61.23 6 GLN B O 1
ATOM 2629 N N . GLU B 1 30 ? -15.424 -19.127 -58.386 1.00 62.67 7 GLU B N 1
ATOM 2630 C CA . GLU B 1 30 ? -14.956 -18.436 -57.204 1.00 62.40 7 GLU B CA 1
ATOM 2631 C C . GLU B 1 30 ? -16.019 -18.432 -56.139 1.00 64.01 7 GLU B C 1
ATOM 2632 O O . GLU B 1 30 ? -17.206 -18.543 -56.431 1.00 65.48 7 GLU B O 1
ATOM 2638 N N . TRP B 1 31 ? -15.591 -18.296 -54.893 1.00 63.38 8 TRP B N 1
ATOM 2639 C CA . TRP B 1 31 ? -16.532 -18.072 -53.836 1.00 64.07 8 TRP B CA 1
ATOM 2640 C C . TRP B 1 31 ? -16.635 -16.592 -53.702 1.00 65.69 8 TRP B C 1
ATOM 2641 O O . TRP B 1 31 ? -15.644 -15.925 -53.390 1.00 65.44 8 TRP B O 1
ATOM 2652 N N . SER B 1 32 ? -17.820 -16.057 -53.992 1.00 67.66 9 SER B N 1
ATOM 2653 C CA . SER B 1 32 ? -18.087 -14.632 -53.781 1.00 67.66 9 SER B CA 1
ATOM 2654 C C . SER B 1 32 ? -19.406 -14.364 -53.073 1.00 69.96 9 SER B C 1
ATOM 2655 O O . SER B 1 32 ? -20.222 -15.260 -52.853 1.00 70.46 9 SER B O 1
ATOM 2658 N N . THR B 1 33 ? -19.593 -13.110 -52.699 1.00 72.71 10 THR B N 1
ATOM 2659 C CA . THR B 1 33 ? -20.798 -12.695 -52.018 1.00 76.02 10 THR B CA 1
ATOM 2660 C C . THR B 1 33 ? -21.195 -11.331 -52.549 1.00 80.45 10 THR B C 1
ATOM 2661 O O . THR B 1 33 ? -20.338 -10.491 -52.870 1.00 79.60 10 THR B O 1
ATOM 2665 N N . GLU B 1 34 ? -22.503 -11.133 -52.668 1.00 85.53 11 GLU B N 1
ATOM 2666 C CA . GLU B 1 34 ? -23.044 -9.874 -53.159 1.00 89.12 11 GLU B CA 1
ATOM 2667 C C . GLU B 1 34 ? -23.229 -8.873 -52.014 1.00 88.81 11 GLU B C 1
ATOM 2668 O O . GLU B 1 34 ? -23.426 -7.680 -52.257 1.00 91.07 11 GLU B O 1
ATOM 2674 N N . THR B 1 35 ? -23.152 -9.362 -50.772 1.00 86.58 12 THR B N 1
ATOM 2675 C CA . THR B 1 35 ? -23.263 -8.513 -49.580 1.00 87.56 12 THR B CA 1
ATOM 2676 C C . THR B 1 35 ? -22.375 -8.991 -48.437 1.00 86.90 12 THR B C 1
ATOM 2677 O O . THR B 1 35 ? -21.961 -10.158 -48.390 1.00 85.86 12 THR B O 1
ATOM 2681 N N . VAL B 1 36 ? -22.115 -8.075 -47.506 1.00 86.43 13 VAL B N 1
ATOM 2682 C CA . VAL B 1 36 ? -21.504 -8.407 -46.221 1.00 84.28 13 VAL B CA 1
ATOM 2683 C C . VAL B 1 36 ? -22.433 -8.038 -45.075 1.00 84.79 13 VAL B C 1
ATOM 2684 O O . VAL B 1 36 ? -23.416 -7.314 -45.267 1.00 85.60 13 VAL B O 1
ATOM 2688 N N . ALA B 1 37 ? -22.108 -8.551 -43.890 1.00 85.14 14 ALA B N 1
ATOM 2689 C CA . ALA B 1 37 ? -22.822 -8.239 -42.651 1.00 86.41 14 ALA B CA 1
ATOM 2690 C C . ALA B 1 37 ? -24.332 -8.462 -42.736 1.00 88.06 14 ALA B C 1
ATOM 2691 O O . ALA B 1 37 ? -25.096 -7.503 -42.687 1.00 88.45 14 ALA B O 1
ATOM 2693 N N . PRO B 1 38 ? -24.763 -9.730 -42.881 1.00 90.08 15 PRO B N 1
ATOM 2694 C CA . PRO B 1 38 ? -23.913 -10.912 -43.015 1.00 89.21 15 PRO B CA 1
ATOM 2695 C C . PRO B 1 38 ? -23.620 -11.217 -44.480 1.00 86.95 15 PRO B C 1
ATOM 2696 O O . PRO B 1 38 ? -24.133 -10.539 -45.375 1.00 86.46 15 PRO B O 1
ATOM 2700 N N . HIS B 1 39 ? -22.800 -12.232 -44.715 1.00 85.35 16 HIS B N 1
ATOM 2701 C CA . HIS B 1 39 ? -22.442 -12.619 -46.070 1.00 84.32 16 HIS B CA 1
ATOM 2702 C C . HIS B 1 39 ? -23.406 -13.628 -46.605 1.00 84.71 16 HIS B C 1
ATOM 2703 O O . HIS B 1 39 ? -24.073 -14.338 -45.848 1.00 84.69 16 HIS B O 1
ATOM 2710 N N . ASP B 1 40 ? -23.465 -13.703 -47.929 1.00 83.22 17 ASP B N 1
ATOM 2711 C CA . ASP B 1 40 ? -24.107 -14.806 -48.614 1.00 82.15 17 ASP B CA 1
ATOM 2712 C C . ASP B 1 40 ? -23.123 -15.387 -49.633 1.00 79.89 17 ASP B C 1
ATOM 2713 O O . ASP B 1 40 ? -23.310 -15.293 -50.849 1.00 79.03 17 ASP B O 1
ATOM 2718 N N . LEU B 1 41 ? -22.064 -15.983 -49.102 1.00 77.27 18 LEU B N 1
ATOM 2719 C CA . LEU B 1 41 ? -21.005 -16.549 -49.906 1.00 73.84 18 LEU B CA 1
ATOM 2720 C C . LEU B 1 41 ? -21.472 -17.827 -50.605 1.00 74.79 18 LEU B C 1
ATOM 2721 O O . LEU B 1 41 ? -21.783 -18.825 -49.951 1.00 73.54 18 LEU B O 1
ATOM 2726 N N . LYS B 1 42 ? -21.540 -17.772 -51.934 1.00 74.85 19 LYS B N 1
ATOM 2727 C CA . LYS B 1 42 ? -21.881 -18.934 -52.761 1.00 74.50 19 LYS B CA 1
ATOM 2728 C C . LYS B 1 42 ? -20.833 -19.103 -53.847 1.00 71.36 19 LYS B C 1
ATOM 2729 O O . LYS B 1 42 ? -20.012 -18.210 -54.063 1.00 68.39 19 LYS B O 1
ATOM 2735 N N . LEU B 1 43 ? -20.883 -20.248 -54.535 1.00 72.30 20 LEU B N 1
ATOM 2736 C CA . LEU B 1 43 ? -20.099 -20.483 -55.751 1.00 69.86 20 LEU B CA 1
ATOM 2737 C C . LEU B 1 43 ? -20.613 -19.622 -56.905 1.00 69.34 20 LEU B C 1
ATOM 2738 O O . LEU B 1 43 ? -21.805 -19.393 -57.010 1.00 71.45 20 LEU B O 1
ATOM 2743 N N . ALA B 1 44 ? -19.709 -19.121 -57.745 1.00 67.48 21 ALA B N 1
ATOM 2744 C CA . ALA B 1 44 ? -20.067 -18.318 -58.928 1.00 66.57 21 ALA B CA 1
ATOM 2745 C C . ALA B 1 44 ? -19.041 -18.555 -60.029 1.00 64.80 21 ALA B C 1
ATOM 2746 O O . ALA B 1 44 ? -17.904 -18.902 -59.746 1.00 64.38 21 ALA B O 1
ATOM 2748 N N . GLU B 1 45 ? -19.442 -18.389 -61.284 1.00 66.15 22 GLU B N 1
ATOM 2749 C CA . GLU B 1 45 ? -18.549 -18.657 -62.417 1.00 65.79 22 GLU B CA 1
ATOM 2750 C C . GLU B 1 45 ? -18.541 -17.458 -63.337 1.00 65.95 22 GLU B C 1
ATOM 2751 O O . GLU B 1 45 ? -19.578 -17.071 -63.842 1.00 67.63 22 GLU B O 1
ATOM 2757 N N . ARG B 1 46 ? -17.380 -16.856 -63.547 1.00 65.45 23 ARG B N 1
ATOM 2758 C CA . ARG B 1 46 ? -17.311 -15.705 -64.441 1.00 66.92 23 ARG B CA 1
ATOM 2759 C C . ARG B 1 46 ? -16.150 -15.878 -65.398 1.00 66.49 23 ARG B C 1
ATOM 2760 O O . ARG B 1 46 ? -15.391 -16.841 -65.259 1.00 65.79 23 ARG B O 1
ATOM 2768 N N . PRO B 1 47 ? -16.021 -14.972 -66.395 1.00 67.71 24 PRO B N 1
ATOM 2769 C CA . PRO B 1 47 ? -14.873 -15.053 -67.302 1.00 67.67 24 PRO B CA 1
ATOM 2770 C C . PRO B 1 47 ? -13.548 -14.890 -66.582 1.00 68.58 24 PRO B C 1
ATOM 2771 O O . PRO B 1 47 ? -13.459 -14.150 -65.581 1.00 68.51 24 PRO B O 1
ATOM 2775 N N . VAL B 1 48 ? -12.542 -15.605 -67.081 1.00 69.73 25 VAL B N 1
ATOM 2776 C CA . VAL B 1 48 ? -11.160 -15.380 -66.705 1.00 69.32 25 VAL B CA 1
ATOM 2777 C C . VAL B 1 48 ? -10.842 -13.957 -67.133 1.00 70.77 25 VAL B C 1
ATOM 2778 O O . VAL B 1 48 ? -10.977 -13.638 -68.312 1.00 72.17 25 VAL B O 1
ATOM 2782 N N . PRO B 1 49 ? -10.445 -13.089 -66.174 1.00 70.52 26 PRO B N 1
ATOM 2783 C CA . PRO B 1 49 ? -10.229 -11.703 -66.569 1.00 71.27 26 PRO B CA 1
ATOM 2784 C C . PRO B 1 49 ? -9.024 -11.557 -67.492 1.00 72.44 26 PRO B C 1
ATOM 2785 O O . PRO B 1 49 ? -8.175 -12.454 -67.583 1.00 70.07 26 PRO B O 1
ATOM 2789 N N . GLU B 1 50 ? -9.008 -10.426 -68.187 1.00 76.92 27 GLU B N 1
ATOM 2790 C CA . GLU B 1 50 ? -7.944 -10.001 -69.082 1.00 80.47 27 GLU B CA 1
ATOM 2791 C C . GLU B 1 50 ? -6.714 -9.601 -68.271 1.00 77.04 27 GLU B C 1
ATOM 2792 O O . GLU B 1 50 ? -6.839 -8.961 -67.229 1.00 76.73 27 GLU B O 1
ATOM 2798 N N . ALA B 1 51 ? -5.530 -9.975 -68.745 1.00 74.34 28 ALA B N 1
ATOM 2799 C CA . ALA B 1 51 ? -4.295 -9.512 -68.120 1.00 72.63 28 ALA B CA 1
ATOM 2800 C C . ALA B 1 51 ? -3.820 -8.253 -68.813 1.00 73.39 28 ALA B C 1
ATOM 2801 O O . ALA B 1 51 ? -3.749 -8.209 -70.042 1.00 74.71 28 ALA B O 1
ATOM 2803 N N . GLY B 1 52 ? -3.513 -7.231 -68.020 1.00 73.13 29 GLY B N 1
ATOM 2804 C CA . GLY B 1 52 ? -2.876 -6.019 -68.516 1.00 74.50 29 GLY B CA 1
ATOM 2805 C C . GLY B 1 52 ? -1.413 -6.292 -68.796 1.00 74.67 29 GLY B C 1
ATOM 2806 O O . GLY B 1 52 ? -0.946 -7.424 -68.649 1.00 73.59 29 GLY B O 1
ATOM 2807 N N . GLU B 1 53 ? -0.686 -5.252 -69.184 1.00 76.32 30 GLU B N 1
ATOM 2808 C CA . GLU B 1 53 ? 0.729 -5.373 -69.535 1.00 78.84 30 GLU B CA 1
ATOM 2809 C C . GLU B 1 53 ? 1.616 -5.898 -68.416 1.00 75.23 30 GLU B C 1
ATOM 2810 O O . GLU B 1 53 ? 2.611 -6.574 -68.682 1.00 73.86 30 GLU B O 1
ATOM 2816 N N . HIS B 1 54 ? 1.270 -5.545 -67.176 1.00 73.42 31 HIS B N 1
ATOM 2817 C CA . HIS B 1 54 ? 2.060 -5.909 -66.009 1.00 70.99 31 HIS B CA 1
ATOM 2818 C C . HIS B 1 54 ? 1.323 -6.876 -65.127 1.00 68.27 31 HIS B C 1
ATOM 2819 O O . HIS B 1 54 ? 1.739 -7.119 -63.981 1.00 65.20 31 HIS B O 1
ATOM 2826 N N . ASP B 1 55 ? 0.212 -7.419 -65.637 1.00 66.92 32 ASP B N 1
ATOM 2827 C CA . ASP B 1 55 ? -0.556 -8.434 -64.915 1.00 65.22 32 ASP B CA 1
ATOM 2828 C C . ASP B 1 55 ? -0.034 -9.823 -65.252 1.00 64.76 32 ASP B C 1
ATOM 2829 O O . ASP B 1 55 ? 0.436 -10.069 -66.367 1.00 67.07 32 ASP B O 1
ATOM 2834 N N . ILE B 1 56 ? -0.116 -10.729 -64.284 1.00 61.66 33 ILE B N 1
ATOM 2835 C CA . ILE B 1 56 ? 0.158 -12.137 -64.523 1.00 60.43 33 ILE B CA 1
ATOM 2836 C C . ILE B 1 56 ? -1.120 -12.902 -64.192 1.00 60.04 33 ILE B C 1
ATOM 2837 O O . ILE B 1 56 ? -1.923 -12.448 -63.360 1.00 59.47 33 ILE B O 1
ATOM 2842 N N . ILE B 1 57 ? -1.322 -14.036 -64.865 1.00 60.89 34 ILE B N 1
ATOM 2843 C CA . ILE B 1 57 ? -2.455 -14.922 -64.595 1.00 60.32 34 ILE B CA 1
ATOM 2844 C C . ILE B 1 57 ? -1.901 -16.143 -63.882 1.00 61.18 34 ILE B C 1
ATOM 2845 O O . ILE B 1 57 ? -0.961 -16.794 -64.369 1.00 61.22 34 ILE B O 1
ATOM 2850 N N . VAL B 1 58 ? -2.482 -16.447 -62.724 1.00 59.52 35 VAL B N 1
ATOM 2851 C CA . VAL B 1 58 ? -1.952 -17.476 -61.846 1.00 56.67 35 VAL B CA 1
ATOM 2852 C C . VAL B 1 58 ? -3.026 -18.529 -61.618 1.00 56.38 35 VAL B C 1
ATOM 2853 O O . VAL B 1 58 ? -4.123 -18.192 -61.174 1.00 57.88 35 VAL B O 1
ATOM 2857 N N . ARG B 1 59 ? -2.735 -19.793 -61.912 1.00 57.32 36 ARG B N 1
ATOM 2858 C CA . ARG B 1 59 ? -3.671 -20.860 -61.536 1.00 59.92 36 ARG B CA 1
ATOM 2859 C C . ARG B 1 59 ? -3.478 -21.169 -60.076 1.00 57.93 36 ARG B C 1
ATOM 2860 O O . ARG B 1 59 ? -2.416 -21.598 -59.671 1.00 59.67 36 ARG B O 1
ATOM 2868 N N . THR B 1 60 ? -4.528 -20.967 -59.302 1.00 56.03 37 THR B N 1
ATOM 2869 C CA . THR B 1 60 ? -4.506 -21.180 -57.873 1.00 54.47 37 THR B CA 1
ATOM 2870 C C . THR B 1 60 ? -4.351 -22.648 -57.518 1.00 55.10 37 THR B C 1
ATOM 2871 O O . THR B 1 60 ? -5.067 -23.499 -58.031 1.00 57.21 37 THR B O 1
ATOM 2875 N N . LEU B 1 61 ? -3.401 -22.940 -56.640 1.00 52.15 38 LEU B N 1
ATOM 2876 C CA . LEU B 1 61 ? -3.216 -24.290 -56.171 1.00 51.08 38 LEU B CA 1
ATOM 2877 C C . LEU B 1 61 ? -3.670 -24.447 -54.734 1.00 50.48 38 LEU B C 1
ATOM 2878 O O . LEU B 1 61 ? -4.123 -25.525 -54.359 1.00 50.71 38 LEU B O 1
ATOM 2883 N N . ALA B 1 62 ? -3.552 -23.377 -53.940 1.00 49.17 39 ALA B N 1
ATOM 2884 C CA . ALA B 1 62 ? -3.979 -23.398 -52.550 1.00 49.18 39 ALA B CA 1
ATOM 2885 C C . ALA B 1 62 ? -4.249 -22.017 -52.000 1.00 49.20 39 ALA B C 1
ATOM 2886 O O . ALA B 1 62 ? -3.681 -21.034 -52.461 1.00 49.72 39 ALA B O 1
ATOM 2888 N N . VAL B 1 63 ? -5.131 -21.955 -51.011 1.00 50.08 40 VAL B N 1
ATOM 2889 C CA . VAL B 1 63 ? -5.430 -20.717 -50.299 1.00 49.76 40 VAL B CA 1
ATOM 2890 C C . VAL B 1 63 ? -5.418 -20.994 -48.793 1.00 50.53 40 VAL B C 1
ATOM 2891 O O . VAL B 1 63 ? -5.982 -21.990 -48.327 1.00 51.88 40 VAL B O 1
ATOM 2895 N N . SER B 1 64 ? -4.720 -20.144 -48.043 1.00 49.92 41 SER B N 1
ATOM 2896 C CA . SER B 1 64 ? -4.791 -20.183 -46.601 1.00 50.10 41 SER B CA 1
ATOM 2897 C C . SER B 1 64 ? -5.784 -19.172 -46.149 1.00 50.63 41 SER B C 1
ATOM 2898 O O . SER B 1 64 ? -5.830 -18.053 -46.641 1.00 51.40 41 SER B O 1
ATOM 2901 N N . LEU B 1 65 ? -6.597 -19.592 -45.200 1.00 52.15 42 LEU B N 1
ATOM 2902 C CA . LEU B 1 65 ? -7.599 -18.744 -44.636 1.00 53.21 42 LEU B CA 1
ATOM 2903 C C . LEU B 1 65 ? -6.986 -18.055 -43.440 1.00 55.46 42 LEU B C 1
ATOM 2904 O O . LEU B 1 65 ? -6.233 -18.680 -42.695 1.00 56.51 42 LEU B O 1
ATOM 2909 N N . ASN B 1 66 ? -7.327 -16.782 -43.248 1.00 57.28 43 ASN B N 1
ATOM 2910 C CA . ASN B 1 66 ? -6.959 -16.047 -42.037 1.00 56.09 43 ASN B CA 1
ATOM 2911 C C . ASN B 1 66 ? -8.205 -15.618 -41.295 1.00 59.76 43 ASN B C 1
ATOM 2912 O O . ASN B 1 66 ? -9.241 -15.385 -41.916 1.00 60.65 43 ASN B O 1
ATOM 2917 N N . TYR B 1 67 ? -8.100 -15.507 -39.971 1.00 60.08 44 TYR B N 1
ATOM 2918 C CA . TYR B 1 67 ? -9.248 -15.133 -39.140 1.00 65.17 44 TYR B CA 1
ATOM 2919 C C . TYR B 1 67 ? -9.971 -13.867 -39.620 1.00 65.18 44 TYR B C 1
ATOM 2920 O O . TYR B 1 67 ? -11.176 -13.731 -39.423 1.00 68.74 44 TYR B O 1
ATOM 2929 N N . ARG B 1 68 ? -9.239 -12.955 -40.255 1.00 61.20 45 ARG B N 1
ATOM 2930 C CA . ARG B 1 68 ? -9.820 -11.699 -40.735 1.00 60.28 45 ARG B CA 1
ATOM 2931 C C . ARG B 1 68 ? -10.768 -11.921 -41.895 1.00 62.82 45 ARG B C 1
ATOM 2932 O O . ARG B 1 68 ? -11.700 -11.138 -42.098 1.00 65.81 45 ARG B O 1
ATOM 2940 N N . ASP B 1 69 ? -10.538 -12.994 -42.648 1.00 61.36 46 ASP B N 1
ATOM 2941 C CA . ASP B 1 69 ? -11.437 -13.367 -43.715 1.00 61.83 46 ASP B CA 1
ATOM 2942 C C . ASP B 1 69 ? -12.859 -13.562 -43.156 1.00 65.50 46 ASP B C 1
ATOM 2943 O O . ASP B 1 69 ? -13.826 -13.091 -43.745 1.00 68.39 46 ASP B O 1
ATOM 2948 N N . LYS B 1 70 ? -12.976 -14.238 -42.013 1.00 65.53 47 LYS B N 1
ATOM 2949 C CA . LYS B 1 70 ? -14.257 -14.409 -41.345 1.00 68.92 47 LYS B CA 1
ATOM 2950 C C . LYS B 1 70 ? -14.901 -13.058 -41.020 1.00 71.44 47 LYS B C 1
ATOM 2951 O O . LYS B 1 70 ? -16.069 -12.832 -41.355 1.00 75.30 47 LYS B O 1
ATOM 2957 N N . LEU B 1 71 ? -14.130 -12.166 -40.388 1.00 71.20 48 LEU B N 1
ATOM 2958 C CA . LEU B 1 71 ? -14.630 -10.863 -39.926 1.00 71.15 48 LEU B CA 1
ATOM 2959 C C . LEU B 1 71 ? -15.016 -9.942 -41.068 1.00 70.13 48 LEU B C 1
ATOM 2960 O O . LEU B 1 71 ? -16.009 -9.232 -40.976 1.00 70.67 48 LEU B O 1
ATOM 2965 N N . VAL B 1 72 ? -14.228 -9.961 -42.142 1.00 70.89 49 VAL B N 1
ATOM 2966 C CA . VAL B 1 72 ? -14.522 -9.169 -43.340 1.00 71.03 49 VAL B CA 1
ATOM 2967 C C . VAL B 1 72 ? -15.879 -9.578 -43.889 1.00 72.74 49 VAL B C 1
ATOM 2968 O O . VAL B 1 72 ? -16.692 -8.716 -44.235 1.00 75.17 49 VAL B O 1
ATOM 2972 N N . LEU B 1 73 ? -16.135 -10.887 -43.927 1.00 72.28 50 LEU B N 1
ATOM 2973 C CA . LEU B 1 73 ? -17.424 -11.411 -44.399 1.00 73.73 50 LEU B CA 1
ATOM 2974 C C . LEU B 1 73 ? -18.595 -11.084 -43.465 1.00 75.28 50 LEU B C 1
ATOM 2975 O O . LEU B 1 73 ? -19.682 -10.727 -43.928 1.00 76.50 50 LEU B O 1
ATOM 2980 N N . GLU B 1 74 ? -18.367 -11.181 -42.160 1.00 73.53 51 GLU B N 1
ATOM 2981 C CA . GLU B 1 74 ? -19.452 -11.022 -41.205 1.00 75.35 51 GLU B CA 1
ATOM 2982 C C . GLU B 1 74 ? -19.735 -9.581 -40.801 1.00 78.52 51 GLU B C 1
ATOM 2983 O O . GLU B 1 74 ? -20.898 -9.216 -40.640 1.00 82.42 51 GLU B O 1
ATOM 2989 N N . THR B 1 75 ? -18.681 -8.777 -40.635 1.00 76.83 52 THR B N 1
ATOM 2990 C CA . THR B 1 75 ? -18.797 -7.374 -40.220 1.00 78.48 52 THR B CA 1
ATOM 2991 C C . THR B 1 75 ? -18.420 -6.321 -41.296 1.00 79.63 52 THR B C 1
ATOM 2992 O O . THR B 1 75 ? -18.757 -5.148 -41.151 1.00 80.70 52 THR B O 1
ATOM 2996 N N . GLY B 1 76 ? -17.714 -6.724 -42.355 1.00 79.33 53 GLY B N 1
ATOM 2997 C CA . GLY B 1 76 ? -17.261 -5.776 -43.391 1.00 78.54 53 GLY B CA 1
ATOM 2998 C C . GLY B 1 76 ? -16.029 -4.957 -43.018 1.00 79.49 53 GLY B C 1
ATOM 2999 O O . GLY B 1 76 ? -15.324 -4.436 -43.898 1.00 78.63 53 GLY B O 1
ATOM 3008 N N . GLY B 1 78 ? -15.400 -2.010 -41.784 1.00 81.13 55 GLY B N 1
ATOM 3009 C CA . GLY B 1 78 ? -15.343 -0.654 -42.326 1.00 80.68 55 GLY B CA 1
ATOM 3010 C C . GLY B 1 78 ? -14.623 -0.513 -43.652 1.00 79.18 55 GLY B C 1
ATOM 3011 O O . GLY B 1 78 ? -13.999 0.515 -43.905 1.00 79.63 55 GLY B O 1
ATOM 3012 N N . LEU B 1 79 ? -14.702 -1.536 -44.499 1.00 78.33 56 LEU B N 1
ATOM 3013 C CA . LEU B 1 79 ? -13.963 -1.531 -45.764 1.00 78.25 56 LEU B CA 1
ATOM 3014 C C . LEU B 1 79 ? -14.854 -1.170 -46.955 1.00 80.75 56 LEU B C 1
ATOM 3015 O O . LEU B 1 79 ? -16.068 -1.390 -46.921 1.00 83.82 56 LEU B O 1
ATOM 3020 N N . ASP B 1 80 ? -14.238 -0.617 -47.999 1.00 79.04 57 ASP B N 1
ATOM 3021 C CA . ASP B 1 80 ? -14.934 -0.301 -49.240 1.00 83.21 57 ASP B CA 1
ATOM 3022 C C . ASP B 1 80 ? -14.764 -1.440 -50.249 1.00 82.15 57 ASP B C 1
ATOM 3023 O O . ASP B 1 80 ? -13.869 -1.414 -51.102 1.00 80.91 57 ASP B O 1
ATOM 3028 N N . LEU B 1 81 ? -15.626 -2.445 -50.136 1.00 79.11 58 LEU B N 1
ATOM 3029 C CA . LEU B 1 81 ? -15.488 -3.664 -50.917 1.00 76.70 58 LEU B CA 1
ATOM 3030 C C . LEU B 1 81 ? -16.238 -3.532 -52.228 1.00 76.71 58 LEU B C 1
ATOM 3031 O O . LEU B 1 81 ? -17.374 -3.078 -52.250 1.00 81.45 58 LEU B O 1
ATOM 3036 N N . ALA B 1 82 ? -15.586 -3.919 -53.318 1.00 74.39 59 ALA B N 1
ATOM 3037 C CA . ALA B 1 82 ? -16.229 -4.035 -54.616 1.00 74.43 59 ALA B CA 1
ATOM 3038 C C . ALA B 1 82 ? -17.017 -5.344 -54.643 1.00 74.99 59 ALA B C 1
ATOM 3039 O O . ALA B 1 82 ? -16.515 -6.381 -54.209 1.00 73.23 59 ALA B O 1
ATOM 3041 N N . PHE B 1 83 ? -18.257 -5.286 -55.119 1.00 79.02 60 PHE B N 1
ATOM 3042 C CA . PHE B 1 83 ? -19.132 -6.460 -55.162 1.00 79.55 60 PHE B CA 1
ATOM 3043 C C . PHE B 1 83 ? -19.429 -6.881 -56.602 1.00 81.35 60 PHE B C 1
ATOM 3044 O O . PHE B 1 83 ? -19.610 -6.020 -57.459 1.00 84.31 60 PHE B O 1
ATOM 3052 N N . PRO B 1 84 ? -19.485 -8.201 -56.883 1.00 81.71 61 PRO B N 1
ATOM 3053 C CA . PRO B 1 84 ? -19.250 -9.362 -56.017 1.00 79.41 61 PRO B CA 1
ATOM 3054 C C . PRO B 1 84 ? -17.827 -9.413 -55.454 1.00 76.74 61 PRO B C 1
ATOM 3055 O O . PRO B 1 84 ? -16.851 -9.189 -56.181 1.00 76.00 61 PRO B O 1
ATOM 3059 N N . PHE B 1 85 ? -17.735 -9.696 -54.157 1.00 74.09 62 PHE B N 1
ATOM 3060 C CA . PHE B 1 85 ? -16.475 -9.690 -53.420 1.00 69.06 62 PHE B CA 1
ATOM 3061 C C . PHE B 1 85 ? -16.014 -11.119 -53.135 1.00 66.55 62 PHE B C 1
ATOM 3062 O O . PHE B 1 85 ? -16.792 -11.937 -52.637 1.00 68.14 62 PHE B O 1
ATOM 3070 N N . VAL B 1 86 ? -14.752 -11.406 -53.443 1.00 62.38 63 VAL B N 1
ATOM 3071 C CA . VAL B 1 86 ? -14.155 -12.696 -53.152 1.00 60.04 63 VAL B CA 1
ATOM 3072 C C . VAL B 1 86 ? -13.236 -12.571 -51.924 1.00 59.22 63 VAL B C 1
ATOM 3073 O O . VAL B 1 86 ? -12.348 -11.717 -51.904 1.00 57.47 63 VAL B O 1
ATOM 3077 N N . PRO B 1 87 ? -13.421 -13.432 -50.902 1.00 59.77 64 PRO B N 1
ATOM 3078 C CA . PRO B 1 87 ? -12.545 -13.324 -49.728 1.00 58.94 64 PRO B CA 1
ATOM 3079 C C . PRO B 1 87 ? -11.150 -13.946 -49.923 1.00 57.75 64 PRO B C 1
ATOM 3080 O O . PRO B 1 87 ? -10.857 -14.520 -50.986 1.00 56.49 64 PRO B O 1
ATOM 3084 N N . ALA B 1 88 ? -10.324 -13.815 -48.873 1.00 57.09 65 ALA B N 1
ATOM 3085 C CA . ALA B 1 88 ? -9.023 -14.474 -48.722 1.00 56.50 65 ALA B CA 1
ATOM 3086 C C . ALA B 1 88 ? -7.897 -13.715 -49.411 1.00 55.13 65 ALA B C 1
ATOM 3087 O O . ALA B 1 88 ? -8.099 -13.125 -50.478 1.00 55.38 65 ALA B O 1
ATOM 3089 N N . SER B 1 89 ? -6.715 -13.726 -48.789 1.00 54.76 66 SER B N 1
ATOM 3090 C CA . SER B 1 89 ? -5.560 -12.986 -49.304 1.00 51.17 66 SER B CA 1
ATOM 3091 C C . SER B 1 89 ? -4.346 -13.856 -49.616 1.00 49.57 66 SER B C 1
ATOM 3092 O O . SER B 1 89 ? -3.447 -13.424 -50.347 1.00 49.11 66 SER B O 1
ATOM 3095 N N . ASP B 1 90 ? -4.296 -15.052 -49.025 1.00 48.94 67 ASP B N 1
ATOM 3096 C CA . ASP B 1 90 ? -3.071 -15.867 -49.022 1.00 47.14 67 ASP B CA 1
ATOM 3097 C C . ASP B 1 90 ? -3.156 -17.058 -49.943 1.00 45.64 67 ASP B C 1
ATOM 3098 O O . ASP B 1 90 ? -3.790 -18.061 -49.606 1.00 45.75 67 ASP B O 1
ATOM 3111 N N . SER B 1 92 ? -0.970 -19.668 -53.031 1.00 49.22 69 SER B N 1
ATOM 3112 C CA . SER B 1 92 ? 0.120 -19.924 -53.987 1.00 49.58 69 SER B CA 1
ATOM 3113 C C . SER B 1 92 ? -0.418 -20.582 -55.249 1.00 51.19 69 SER B C 1
ATOM 3114 O O . SER B 1 92 ? -1.540 -21.079 -55.249 1.00 53.81 69 SER B O 1
ATOM 3117 N N . GLY B 1 93 ? 0.387 -20.594 -56.310 1.00 50.88 70 GLY B N 1
ATOM 3118 C CA . GLY B 1 93 ? -0.035 -21.190 -57.572 1.00 53.94 70 GLY B CA 1
ATOM 3119 C C . GLY B 1 93 ? 1.012 -21.160 -58.666 1.00 54.83 70 GLY B C 1
ATOM 3120 O O . GLY B 1 93 ? 2.159 -20.794 -58.431 1.00 55.02 70 GLY B O 1
ATOM 3121 N N . VAL B 1 94 ? 0.612 -21.541 -59.870 1.00 54.72 71 VAL B N 1
ATOM 3122 C CA . VAL B 1 94 ? 1.522 -21.565 -61.004 1.00 57.55 71 VAL B CA 1
ATOM 3123 C C . VAL B 1 94 ? 1.131 -20.441 -61.942 1.00 57.96 71 VAL B C 1
ATOM 3124 O O . VAL B 1 94 ? -0.053 -20.273 -62.253 1.00 57.85 71 VAL B O 1
ATOM 3128 N N . VAL B 1 95 ? 2.118 -19.680 -62.401 1.00 57.57 72 VAL B N 1
ATOM 3129 C CA . VAL B 1 95 ? 1.862 -18.642 -63.383 1.00 57.69 72 VAL B CA 1
ATOM 3130 C C . VAL B 1 95 ? 1.464 -19.299 -64.705 1.00 60.36 72 VAL B C 1
ATOM 3131 O O . VAL B 1 95 ? 2.122 -20.226 -65.161 1.00 60.43 72 VAL B O 1
ATOM 3135 N N . GLU B 1 96 ? 0.382 -18.818 -65.308 1.00 62.75 73 GLU B N 1
ATOM 3136 C CA . GLU B 1 96 ? -0.116 -19.378 -66.559 1.00 65.77 73 GLU B CA 1
ATOM 3137 C C . GLU B 1 96 ? 0.217 -18.478 -67.727 1.00 65.27 73 GLU B C 1
ATOM 3138 O O . GLU B 1 96 ? 0.617 -18.950 -68.790 1.00 66.77 73 GLU B O 1
ATOM 3144 N N . ALA B 1 97 ? 0.037 -17.182 -67.530 1.00 63.90 74 ALA B N 1
ATOM 3145 C CA . ALA B 1 97 ? 0.333 -16.211 -68.570 1.00 65.20 74 ALA B CA 1
ATOM 3146 C C . ALA B 1 97 ? 0.756 -14.892 -67.949 1.00 65.77 74 ALA B C 1
ATOM 3147 O O . ALA B 1 97 ? 0.378 -14.558 -66.824 1.00 65.08 74 ALA B O 1
ATOM 3149 N N . VAL B 1 98 ? 1.576 -14.159 -68.680 1.00 67.06 75 VAL B N 1
ATOM 3150 C CA . VAL B 1 98 ? 2.052 -12.869 -68.225 1.00 68.00 75 VAL B CA 1
ATOM 3151 C C . VAL B 1 98 ? 1.723 -11.836 -69.294 1.00 69.95 75 VAL B C 1
ATOM 3152 O O . VAL B 1 98 ? 1.602 -12.187 -70.458 1.00 69.97 75 VAL B O 1
ATOM 3156 N N . GLY B 1 99 ? 1.565 -10.574 -68.898 1.00 71.71 76 GLY B N 1
ATOM 3157 C CA . GLY B 1 99 ? 1.394 -9.486 -69.857 1.00 72.98 76 GLY B CA 1
ATOM 3158 C C . GLY B 1 99 ? 2.686 -9.159 -70.600 1.00 73.85 76 GLY B C 1
ATOM 3159 O O . GLY B 1 99 ? 3.772 -9.581 -70.190 1.00 72.20 76 GLY B O 1
ATOM 3160 N N . LYS B 1 100 ? 2.553 -8.394 -71.686 1.00 76.18 77 LYS B N 1
ATOM 3161 C CA . LYS B 1 100 ? 3.665 -7.995 -72.571 1.00 78.30 77 LYS B CA 1
ATOM 3162 C C . LYS B 1 100 ? 4.926 -7.507 -71.838 1.00 75.87 77 LYS B C 1
ATOM 3163 O O . LYS B 1 100 ? 6.046 -7.804 -72.245 1.00 75.54 77 LYS B O 1
ATOM 3169 N N . SER B 1 101 ? 4.741 -6.771 -70.754 1.00 75.35 78 SER B N 1
ATOM 3170 C CA . SER B 1 101 ? 5.847 -6.058 -70.110 1.00 74.86 78 SER B CA 1
ATOM 3171 C C . SER B 1 101 ? 6.374 -6.730 -68.828 1.00 71.85 78 SER B C 1
ATOM 3172 O O . SER B 1 101 ? 7.411 -6.323 -68.283 1.00 70.22 78 SER B O 1
ATOM 3175 N N . VAL B 1 102 ? 5.657 -7.755 -68.358 1.00 71.67 79 VAL B N 1
ATOM 3176 C CA . VAL B 1 102 ? 5.991 -8.464 -67.109 1.00 68.35 79 VAL B CA 1
ATOM 3177 C C . VAL B 1 102 ? 7.404 -9.030 -67.120 1.00 67.11 79 VAL B C 1
ATOM 3178 O O . VAL B 1 102 ? 7.827 -9.655 -68.093 1.00 69.34 79 VAL B O 1
ATOM 3182 N N . THR B 1 103 ? 8.128 -8.798 -66.032 1.00 65.47 80 THR B N 1
ATOM 3183 C CA . THR B 1 103 ? 9.489 -9.293 -65.907 1.00 65.69 80 THR B CA 1
ATOM 3184 C C . THR B 1 103 ? 9.739 -10.146 -64.657 1.00 65.48 80 THR B C 1
ATOM 3185 O O . THR B 1 103 ? 10.694 -10.916 -64.628 1.00 66.89 80 THR B O 1
ATOM 3189 N N . ARG B 1 104 ? 8.901 -10.026 -63.628 1.00 62.62 81 ARG B N 1
ATOM 3190 C CA . ARG B 1 104 ? 9.185 -10.719 -62.363 1.00 59.64 81 ARG B CA 1
ATOM 3191 C C . ARG B 1 104 ? 9.085 -12.242 -62.460 1.00 60.99 81 ARG B C 1
ATOM 3192 O O . ARG B 1 104 ? 9.839 -12.965 -61.811 1.00 60.45 81 ARG B O 1
ATOM 3200 N N . PHE B 1 105 ? 8.172 -12.717 -63.304 1.00 62.80 82 PHE B N 1
ATOM 3201 C CA . PHE B 1 105 ? 7.873 -14.133 -63.413 1.00 60.52 82 PHE B CA 1
ATOM 3202 C C . PHE B 1 105 ? 7.624 -14.537 -64.855 1.00 60.21 82 PHE B C 1
ATOM 3203 O O . PHE B 1 105 ? 7.157 -13.742 -65.662 1.00 61.82 82 PHE B O 1
ATOM 3211 N N . ARG B 1 106 ? 7.923 -15.791 -65.164 1.00 61.80 83 ARG B N 1
ATOM 3212 C CA . ARG B 1 106 ? 7.646 -16.359 -66.487 1.00 63.50 83 ARG B CA 1
ATOM 3213 C C . ARG B 1 106 ? 6.562 -17.423 -66.322 1.00 61.39 83 ARG B C 1
ATOM 3214 O O . ARG B 1 106 ? 6.292 -17.850 -65.200 1.00 58.85 83 ARG B O 1
ATOM 3222 N N . PRO B 1 107 ? 5.933 -17.865 -67.434 1.00 63.80 84 PRO B N 1
ATOM 3223 C CA . PRO B 1 107 ? 4.945 -18.928 -67.238 1.00 62.26 84 PRO B CA 1
ATOM 3224 C C . PRO B 1 107 ? 5.577 -20.149 -66.589 1.00 61.30 84 PRO B C 1
ATOM 3225 O O . PRO B 1 107 ? 6.764 -20.388 -66.741 1.00 61.47 84 PRO B O 1
ATOM 3229 N N . GLY B 1 108 ? 4.796 -20.887 -65.822 1.00 61.02 85 GLY B N 1
ATOM 3230 C CA . GLY B 1 108 ? 5.335 -22.032 -65.110 1.00 59.35 85 GLY B CA 1
ATOM 3231 C C . GLY B 1 108 ? 6.009 -21.717 -63.791 1.00 57.63 85 GLY B C 1
ATOM 3232 O O . GLY B 1 108 ? 6.303 -22.635 -63.048 1.00 59.31 85 GLY B O 1
ATOM 3233 N N . ASP B 1 109 ? 6.262 -20.444 -63.485 1.00 57.83 86 ASP B N 1
ATOM 3234 C CA . ASP B 1 109 ? 6.901 -20.077 -62.204 1.00 57.53 86 ASP B CA 1
ATOM 3235 C C . ASP B 1 109 ? 5.933 -20.281 -61.032 1.00 55.23 86 ASP B C 1
ATOM 3236 O O . ASP B 1 109 ? 4.719 -20.145 -61.183 1.00 53.57 86 ASP B O 1
ATOM 3241 N N . ARG B 1 110 ? 6.467 -20.617 -59.862 1.00 55.41 87 ARG B N 1
ATOM 3242 C CA . ARG B 1 110 ? 5.621 -20.809 -58.691 1.00 53.96 87 ARG B CA 1
ATOM 3243 C C . ARG B 1 110 ? 5.700 -19.596 -57.794 1.00 51.05 87 ARG B C 1
ATOM 3244 O O . ARG B 1 110 ? 6.799 -19.070 -57.537 1.00 51.76 87 ARG B O 1
ATOM 3252 N N . VAL B 1 111 ? 4.534 -19.129 -57.346 1.00 48.09 88 VAL B N 1
ATOM 3253 C CA . VAL B 1 111 ? 4.443 -17.840 -56.654 1.00 46.59 88 VAL B CA 1
ATOM 3254 C C . VAL B 1 111 ? 3.508 -17.870 -55.445 1.00 45.21 88 VAL B C 1
ATOM 3255 O O . VAL B 1 111 ? 2.719 -18.798 -55.293 1.00 45.70 88 VAL B O 1
ATOM 3259 N N . ILE B 1 112 ? 3.593 -16.833 -54.608 1.00 44.22 89 ILE B N 1
ATOM 3260 C CA . ILE B 1 112 ? 2.620 -16.610 -53.537 1.00 44.17 89 ILE B CA 1
ATOM 3261 C C . ILE B 1 112 ? 2.173 -15.152 -53.518 1.00 44.33 89 ILE B C 1
ATOM 3262 O O . ILE B 1 112 ? 2.948 -14.244 -53.844 1.00 45.27 89 ILE B O 1
ATOM 3267 N N . SER B 1 113 ? 0.934 -14.917 -53.108 1.00 44.12 90 SER B N 1
ATOM 3268 C CA . SER B 1 113 ? 0.426 -13.554 -53.003 1.00 46.04 90 SER B CA 1
ATOM 3269 C C . SER B 1 113 ? 1.141 -12.754 -51.892 1.00 45.22 90 SER B C 1
ATOM 3270 O O . SER B 1 113 ? 1.715 -13.330 -50.980 1.00 43.04 90 SER B O 1
ATOM 3273 N N . THR B 1 114 ? 1.139 -11.426 -52.031 1.00 47.96 91 THR B N 1
ATOM 3274 C CA . THR B 1 114 ? 1.606 -10.503 -50.997 1.00 48.70 91 THR B CA 1
ATOM 3275 C C . THR B 1 114 ? 0.389 -9.895 -50.333 1.00 51.09 91 THR B C 1
ATOM 3276 O O . THR B 1 114 ? -0.458 -9.310 -50.997 1.00 52.48 91 THR B O 1
ATOM 3280 N N . PHE B 1 115 ? 0.296 -10.055 -49.020 1.00 50.49 92 PHE B N 1
ATOM 3281 C CA . PHE B 1 115 ? -0.854 -9.608 -48.257 1.00 49.87 92 PHE B CA 1
ATOM 3282 C C . PHE B 1 115 ? -1.180 -8.105 -48.411 1.00 51.97 92 PHE B C 1
ATOM 3283 O O . PHE B 1 115 ? -2.339 -7.736 -48.613 1.00 53.37 92 PHE B O 1
ATOM 3291 N N . ALA B 1 116 ? -0.179 -7.237 -48.290 1.00 52.33 93 ALA B N 1
ATOM 3292 C CA . ALA B 1 116 ? -0.394 -5.793 -48.456 1.00 51.84 93 ALA B CA 1
ATOM 3293 C C . ALA B 1 116 ? 0.343 -5.368 -49.720 1.00 52.17 93 ALA B C 1
ATOM 3294 O O . ALA B 1 116 ? 1.539 -5.053 -49.674 1.00 51.94 93 ALA B O 1
ATOM 3296 N N . PRO B 1 117 ? -0.355 -5.379 -50.864 1.00 51.30 94 PRO B N 1
ATOM 3297 C CA . PRO B 1 117 ? 0.344 -5.136 -52.128 1.00 52.10 94 PRO B CA 1
ATOM 3298 C C . PRO B 1 117 ? 0.883 -3.724 -52.170 1.00 51.70 94 PRO B C 1
ATOM 3299 O O . PRO B 1 117 ? 0.267 -2.807 -51.613 1.00 52.44 94 PRO B O 1
ATOM 3303 N N . GLY B 1 118 ? 2.040 -3.547 -52.793 1.00 50.57 95 GLY B N 1
ATOM 3304 C CA . GLY B 1 118 ? 2.671 -2.226 -52.803 1.00 51.27 95 GLY B CA 1
ATOM 3305 C C . GLY B 1 118 ? 3.261 -1.736 -51.473 1.00 50.25 95 GLY B C 1
ATOM 3306 O O . GLY B 1 118 ? 3.680 -0.585 -51.368 1.00 51.05 95 GLY B O 1
ATOM 3307 N N . TRP B 1 119 ? 3.294 -2.573 -50.446 1.00 48.22 96 TRP B N 1
ATOM 3308 C CA . TRP B 1 119 ? 4.250 -2.326 -49.350 1.00 46.97 96 TRP B CA 1
ATOM 3309 C C . TRP B 1 119 ? 5.443 -3.195 -49.618 1.00 45.73 96 TRP B C 1
ATOM 3310 O O . TRP B 1 119 ? 5.438 -4.418 -49.352 1.00 46.22 96 TRP B O 1
ATOM 3321 N N . LEU B 1 120 ? 6.447 -2.567 -50.219 1.00 43.11 97 LEU B N 1
ATOM 3322 C CA . LEU B 1 120 ? 7.573 -3.256 -50.834 1.00 42.31 97 LEU B CA 1
ATOM 3323 C C . LEU B 1 120 ? 8.695 -3.417 -49.817 1.00 41.64 97 LEU B C 1
ATOM 3324 O O . LEU B 1 120 ? 9.330 -4.485 -49.767 1.00 42.30 97 LEU B O 1
ATOM 3329 N N . ASP B 1 121 ? 8.906 -2.377 -48.995 1.00 40.04 98 ASP B N 1
ATOM 3330 C CA . ASP B 1 121 ? 9.958 -2.338 -47.990 1.00 40.32 98 ASP B CA 1
ATOM 3331 C C . ASP B 1 121 ? 9.794 -1.078 -47.132 1.00 39.71 98 ASP B C 1
ATOM 3332 O O . ASP B 1 121 ? 9.006 -0.207 -47.456 1.00 39.29 98 ASP B O 1
ATOM 3337 N N . GLY B 1 122 ? 10.528 -0.992 -46.033 1.00 38.43 99 GLY B N 1
ATOM 3338 C CA . GLY B 1 122 ? 10.650 0.272 -45.324 1.00 38.94 99 GLY B CA 1
ATOM 3339 C C . GLY B 1 122 ? 9.358 0.826 -44.786 1.00 41.12 99 GLY B C 1
ATOM 3340 O O . GLY B 1 122 ? 8.492 0.067 -44.363 1.00 41.45 99 GLY B O 1
ATOM 3341 N N . LEU B 1 123 ? 9.235 2.155 -44.809 1.00 43.02 100 LEU B N 1
ATOM 3342 C CA . LEU B 1 123 ? 8.112 2.860 -44.189 1.00 43.20 100 LEU B CA 1
ATOM 3343 C C . LEU B 1 123 ? 6.790 2.232 -44.592 1.00 45.61 100 LEU B C 1
ATOM 3344 O O . LEU B 1 123 ? 6.544 1.935 -45.786 1.00 45.23 100 LEU B O 1
ATOM 3349 N N . ARG B 1 124 ? 5.944 2.018 -43.588 1.00 46.44 101 ARG B N 1
ATOM 3350 C CA . ARG B 1 124 ? 4.643 1.452 -43.867 1.00 48.97 101 ARG B CA 1
ATOM 3351 C C . ARG B 1 124 ? 3.706 2.516 -44.446 1.00 50.57 101 ARG B C 1
ATOM 3352 O O . ARG B 1 124 ? 3.734 3.670 -43.996 1.00 51.46 101 ARG B O 1
ATOM 3360 N N . PRO B 1 125 ? 2.864 2.133 -45.431 1.00 50.50 102 PRO B N 1
ATOM 3361 C CA . PRO B 1 125 ? 1.927 3.125 -45.990 1.00 52.79 102 PRO B CA 1
ATOM 3362 C C . PRO B 1 125 ? 0.864 3.584 -44.978 1.00 53.56 102 PRO B C 1
ATOM 3363 O O . PRO B 1 125 ? 0.751 3.007 -43.886 1.00 53.56 102 PRO B O 1
ATOM 3367 N N . GLY B 1 126 ? 0.142 4.652 -45.311 1.00 54.92 103 GLY B N 1
ATOM 3368 C CA . GLY B 1 126 ? -0.969 5.108 -44.481 1.00 55.25 103 GLY B CA 1
ATOM 3369 C C . GLY B 1 126 ? -0.748 6.497 -43.935 1.00 56.93 103 GLY B C 1
ATOM 3370 O O . GLY B 1 126 ? 0.292 7.095 -44.164 1.00 59.23 103 GLY B O 1
ATOM 3371 N N . THR B 1 127 ? -1.731 7.029 -43.222 1.00 56.42 104 THR B N 1
ATOM 3372 C CA . THR B 1 127 ? -1.583 8.364 -42.644 1.00 58.21 104 THR B CA 1
ATOM 3373 C C . THR B 1 127 ? -1.973 8.340 -41.168 1.00 57.99 104 THR B C 1
ATOM 3374 O O . THR B 1 127 ? -2.442 7.319 -40.662 1.00 57.20 104 THR B O 1
ATOM 3378 N N . GLY B 1 128 ? -1.765 9.459 -40.483 1.00 59.57 105 GLY B N 1
ATOM 3379 C CA . GLY B 1 128 ? -2.169 9.587 -39.083 1.00 61.30 105 GLY B CA 1
ATOM 3380 C C . GLY B 1 128 ? -3.664 9.391 -38.921 1.00 62.09 105 GLY B C 1
ATOM 3381 O O . GLY B 1 128 ? -4.117 8.575 -38.120 1.00 61.83 105 GLY B O 1
ATOM 3382 N N . ARG B 1 129 ? -4.420 10.126 -39.724 1.00 65.41 106 ARG B N 1
ATOM 3383 C CA . ARG B 1 129 ? -5.863 10.036 -39.734 1.00 66.61 106 ARG B CA 1
ATOM 3384 C C . ARG B 1 129 ? -6.330 8.703 -40.276 1.00 64.86 106 ARG B C 1
ATOM 3385 O O . ARG B 1 129 ? -7.227 8.095 -39.708 1.00 65.63 106 ARG B O 1
ATOM 3393 N N . THR B 1 130 ? -5.701 8.238 -41.350 1.00 64.21 107 THR B N 1
ATOM 3394 C CA . THR B 1 130 ? -6.163 7.046 -42.073 1.00 63.50 107 THR B CA 1
ATOM 3395 C C . THR B 1 130 ? -5.135 5.927 -42.091 1.00 64.46 107 THR B C 1
ATOM 3396 O O . THR B 1 130 ? -4.480 5.707 -43.101 1.00 64.12 107 THR B O 1
ATOM 3400 N N . PRO B 1 131 ? -5.007 5.201 -40.971 1.00 64.51 108 PRO B N 1
ATOM 3401 C CA . PRO B 1 131 ? -3.916 4.250 -40.855 1.00 64.31 108 PRO B CA 1
ATOM 3402 C C . PRO B 1 131 ? -4.029 3.106 -41.826 1.00 71.82 108 PRO B C 1
ATOM 3403 O O . PRO B 1 131 ? -3.005 2.618 -42.329 1.00 76.31 108 PRO B O 1
ATOM 3407 N N . ALA B 1 132 ? -5.266 2.692 -42.091 1.00 75.08 109 ALA B N 1
ATOM 3408 C CA . ALA B 1 132 ? -5.522 1.431 -42.774 1.00 83.40 109 ALA B CA 1
ATOM 3409 C C . ALA B 1 132 ? -4.692 1.357 -44.028 1.00 79.19 109 ALA B C 1
ATOM 3410 O O . ALA B 1 132 ? -4.501 2.354 -44.724 1.00 82.30 109 ALA B O 1
ATOM 3412 N N . TYR B 1 133 ? -4.163 0.191 -44.310 1.00 73.46 110 TYR B N 1
ATOM 3413 C CA . TYR B 1 133 ? -3.683 0.021 -45.651 1.00 75.64 110 TYR B CA 1
ATOM 3414 C C . TYR B 1 133 ? -4.568 -0.943 -46.448 1.00 72.69 110 TYR B C 1
ATOM 3415 O O . TYR B 1 133 ? -5.535 -1.536 -45.933 1.00 71.98 110 TYR B O 1
ATOM 3424 N N . GLU B 1 134 ? -4.245 -1.056 -47.723 1.00 69.85 111 GLU B N 1
ATOM 3425 C CA . GLU B 1 134 ? -5.011 -1.860 -48.631 1.00 66.75 111 GLU B CA 1
ATOM 3426 C C . GLU B 1 134 ? -4.450 -3.263 -48.609 1.00 61.23 111 GLU B C 1
ATOM 3427 O O . GLU B 1 134 ? -3.233 -3.461 -48.674 1.00 60.58 111 GLU B O 1
ATOM 3433 N N . THR B 1 135 ? -5.331 -4.245 -48.476 1.00 57.77 112 THR B N 1
ATOM 3434 C CA . THR B 1 135 ? -4.890 -5.623 -48.540 1.00 55.55 112 THR B CA 1
ATOM 3435 C C . THR B 1 135 ? -5.697 -6.425 -49.568 1.00 56.38 112 THR B C 1
ATOM 3436 O O . THR B 1 135 ? -6.781 -6.004 -49.983 1.00 58.15 112 THR B O 1
ATOM 3440 N N . LEU B 1 136 ? -5.171 -7.583 -49.963 1.00 53.94 113 LEU B N 1
ATOM 3441 C CA . LEU B 1 136 ? -5.950 -8.548 -50.730 1.00 54.19 113 LEU B CA 1
ATOM 3442 C C . LEU B 1 136 ? -7.065 -9.088 -49.847 1.00 56.23 113 LEU B C 1
ATOM 3443 O O . LEU B 1 136 ? -6.937 -9.131 -48.620 1.00 57.42 113 LEU B O 1
ATOM 3448 N N . GLY B 1 137 ? -8.165 -9.477 -50.460 1.00 57.05 114 GLY B N 1
ATOM 3449 C CA . GLY B 1 137 ? -9.313 -9.952 -49.698 1.00 59.65 114 GLY B CA 1
ATOM 3450 C C . GLY B 1 137 ? -9.868 -8.868 -48.796 1.00 58.74 114 GLY B C 1
ATOM 3451 O O . GLY B 1 137 ? -10.234 -9.129 -47.652 1.00 60.11 114 GLY B O 1
ATOM 3452 N N . GLY B 1 138 ? -9.940 -7.655 -49.327 1.00 57.50 115 GLY B N 1
ATOM 3453 C CA . GLY B 1 138 ? -10.368 -6.492 -48.553 1.00 58.13 115 GLY B CA 1
ATOM 3454 C C . GLY B 1 138 ? -10.554 -5.318 -49.487 1.00 58.22 115 GLY B C 1
ATOM 3455 O O . GLY B 1 138 ? -11.382 -5.375 -50.392 1.00 58.75 115 GLY B O 1
ATOM 3456 N N . ALA B 1 139 ? -9.759 -4.268 -49.305 1.00 57.40 116 ALA B N 1
ATOM 3457 C CA . ALA B 1 139 ? -9.769 -3.156 -50.252 1.00 58.82 116 ALA B CA 1
ATOM 3458 C C . ALA B 1 139 ? -9.478 -3.611 -51.683 1.00 58.50 116 ALA B C 1
ATOM 3459 O O . ALA B 1 139 ? -9.941 -2.979 -52.618 1.00 59.79 116 ALA B O 1
ATOM 3461 N N . HIS B 1 140 ? -8.717 -4.697 -51.839 1.00 58.36 117 HIS B N 1
ATOM 3462 C CA . HIS B 1 140 ? -8.453 -5.333 -53.148 1.00 59.76 117 HIS B CA 1
ATOM 3463 C C . HIS B 1 140 ? -9.105 -6.700 -53.220 1.00 61.31 117 HIS B C 1
ATOM 3464 O O . HIS B 1 140 ? -9.360 -7.308 -52.172 1.00 61.66 117 HIS B O 1
ATOM 3471 N N . PRO B 1 141 ? -9.350 -7.223 -54.451 1.00 62.22 118 PRO B N 1
ATOM 3472 C CA . PRO B 1 141 ? -10.042 -8.514 -54.620 1.00 62.44 118 PRO B CA 1
ATOM 3473 C C . PRO B 1 141 ? -9.378 -9.680 -53.900 1.00 59.80 118 PRO B C 1
ATOM 3474 O O . PRO B 1 141 ? -8.176 -9.663 -53.695 1.00 59.79 118 PRO B O 1
ATOM 3478 N N . GLY B 1 142 ? -10.179 -10.675 -53.529 1.00 59.23 119 GLY B N 1
ATOM 3479 C CA . GLY B 1 142 ? -9.698 -11.881 -52.863 1.00 58.14 119 GLY B CA 1
ATOM 3480 C C . GLY B 1 142 ? -9.034 -12.859 -53.813 1.00 57.67 119 GLY B C 1
ATOM 3481 O O . GLY B 1 142 ? -8.928 -12.601 -55.013 1.00 58.80 119 GLY B O 1
ATOM 3482 N N . VAL B 1 143 ? -8.583 -13.990 -53.275 1.00 54.75 120 VAL B N 1
ATOM 3483 C CA . VAL B 1 143 ? -7.796 -14.933 -54.060 1.00 54.20 120 VAL B CA 1
ATOM 3484 C C . VAL B 1 143 ? -8.475 -16.306 -54.097 1.00 54.02 120 VAL B C 1
ATOM 3485 O O . VAL B 1 143 ? -7.967 -17.237 -54.693 1.00 53.37 120 VAL B O 1
ATOM 3489 N N . LEU B 1 144 ? -9.636 -16.404 -53.457 1.00 54.72 121 LEU B N 1
ATOM 3490 C CA . LEU B 1 144 ? -10.341 -17.663 -53.295 1.00 55.84 121 LEU B CA 1
ATOM 3491 C C . LEU B 1 144 ? -11.124 -18.011 -54.577 1.00 58.06 121 LEU B C 1
ATOM 3492 O O . LEU B 1 144 ? -12.349 -18.155 -54.572 1.00 58.57 121 LEU B O 1
ATOM 3497 N N . SER B 1 145 ? -10.382 -18.115 -55.677 1.00 56.83 122 SER B N 1
ATOM 3498 C CA . SER B 1 145 ? -10.921 -18.356 -56.991 1.00 57.60 122 SER B CA 1
ATOM 3499 C C . SER B 1 145 ? -9.964 -19.320 -57.707 1.00 58.60 122 SER B C 1
ATOM 3500 O O . SER B 1 145 ? -8.907 -19.650 -57.161 1.00 57.24 122 SER B O 1
ATOM 3503 N N . GLU B 1 146 ? -10.348 -19.799 -58.892 1.00 60.00 123 GLU B N 1
ATOM 3504 C CA . GLU B 1 146 ? -9.566 -20.804 -59.634 1.00 60.91 123 GLU B CA 1
ATOM 3505 C C . GLU B 1 146 ? -8.324 -20.229 -60.358 1.00 61.02 123 GLU B C 1
ATOM 3506 O O . GLU B 1 146 ? -7.329 -20.934 -60.588 1.00 61.42 123 GLU B O 1
ATOM 3512 N N . TYR B 1 147 ? -8.417 -18.965 -60.757 1.00 61.05 124 TYR B N 1
ATOM 3513 C CA . TYR B 1 147 ? -7.289 -18.206 -61.283 1.00 60.34 124 TYR B CA 1
ATOM 3514 C C . TYR B 1 147 ? -7.299 -16.829 -60.611 1.00 58.22 124 TYR B C 1
ATOM 3515 O O . TYR B 1 147 ? -8.347 -16.334 -60.224 1.00 58.79 124 TYR B O 1
ATOM 3524 N N . VAL B 1 148 ? -6.127 -16.228 -60.448 1.00 56.93 125 VAL B N 1
ATOM 3525 C CA . VAL B 1 148 ? -6.016 -14.870 -59.911 1.00 56.45 125 VAL B CA 1
ATOM 3526 C C . VAL B 1 148 ? -5.369 -14.054 -61.021 1.00 56.65 125 VAL B C 1
ATOM 3527 O O . VAL B 1 148 ? -4.525 -14.565 -61.757 1.00 56.60 125 VAL B O 1
ATOM 3531 N N . VAL B 1 149 ? -5.781 -12.805 -61.170 1.00 57.43 126 VAL B N 1
ATOM 3532 C CA . VAL B 1 149 ? -5.203 -11.955 -62.200 1.00 58.77 126 VAL B CA 1
ATOM 3533 C C . VAL B 1 149 ? -4.853 -10.624 -61.563 1.00 59.08 126 VAL B C 1
ATOM 3534 O O . VAL B 1 149 ? -5.734 -9.803 -61.322 1.00 60.57 126 VAL B O 1
ATOM 3538 N N . LEU B 1 150 ? -3.567 -10.424 -61.277 1.00 59.33 127 LEU B N 1
ATOM 3539 C CA . LEU B 1 150 ? -3.093 -9.269 -60.505 1.00 57.05 127 LEU B CA 1
ATOM 3540 C C . LEU B 1 150 ? -1.728 -8.786 -61.011 1.00 57.06 127 LEU B C 1
ATOM 3541 O O . LEU B 1 150 ? -1.066 -9.513 -61.764 1.00 57.12 127 LEU B O 1
ATOM 3546 N N . PRO B 1 151 ? -1.318 -7.547 -60.630 1.00 56.65 128 PRO B N 1
ATOM 3547 C CA . PRO B 1 151 ? 0.009 -7.003 -60.949 1.00 55.45 128 PRO B CA 1
ATOM 3548 C C . PRO B 1 151 ? 1.154 -7.915 -60.516 1.00 56.70 128 PRO B C 1
ATOM 3549 O O . PRO B 1 151 ? 1.117 -8.486 -59.414 1.00 57.04 128 PRO B O 1
ATOM 3553 N N . GLU B 1 152 ? 2.169 -8.036 -61.367 1.00 56.52 129 GLU B N 1
ATOM 3554 C CA . GLU B 1 152 ? 3.338 -8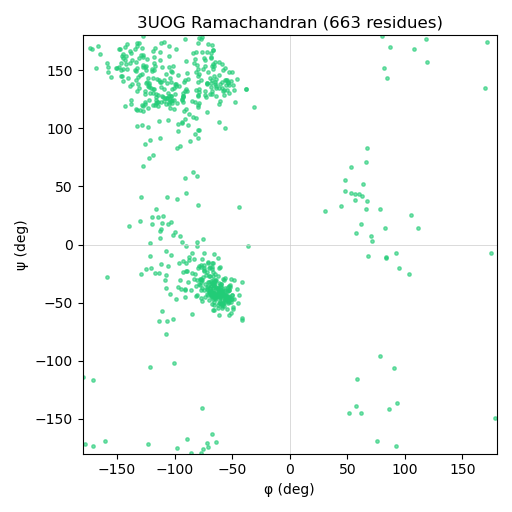.853 -61.076 1.00 56.27 129 GLU B CA 1
ATOM 3555 C C . GLU B 1 152 ? 3.954 -8.512 -59.707 1.00 54.97 129 GLU B C 1
ATOM 3556 O O . GLU B 1 152 ? 4.452 -9.393 -58.989 1.00 53.26 129 GLU B O 1
ATOM 3562 N N . GLY B 1 153 ? 3.892 -7.237 -59.340 1.00 55.71 130 GLY B N 1
ATOM 3563 C CA . GLY B 1 153 ? 4.445 -6.771 -58.081 1.00 52.19 130 GLY B CA 1
ATOM 3564 C C . GLY B 1 153 ? 3.763 -7.306 -56.841 1.00 49.71 130 GLY B C 1
ATOM 3565 O O . GLY B 1 153 ? 4.276 -7.125 -55.763 1.00 48.45 130 GLY B O 1
ATOM 3566 N N . TRP B 1 154 ? 2.636 -8.002 -56.994 1.00 50.79 131 TRP B N 1
ATOM 3567 C CA . TRP B 1 154 ? 1.841 -8.526 -55.863 1.00 49.16 131 TRP B CA 1
ATOM 3568 C C . TRP B 1 154 ? 2.071 -9.991 -55.581 1.00 48.86 131 TRP B C 1
ATOM 3569 O O . TRP B 1 154 ? 1.347 -10.637 -54.777 1.00 46.89 131 TRP B O 1
ATOM 3580 N N . PHE B 1 155 ? 3.103 -10.510 -56.236 1.00 48.51 132 PHE B N 1
ATOM 3581 C CA . PHE B 1 155 ? 3.599 -11.863 -56.019 1.00 48.83 132 PHE B CA 1
ATOM 3582 C C . PHE B 1 155 ? 5.103 -11.913 -55.722 1.00 48.55 132 PHE B C 1
ATOM 3583 O O . PHE B 1 155 ? 5.859 -10.995 -56.100 1.00 50.69 132 PHE B O 1
ATOM 3591 N N . VAL B 1 156 ? 5.529 -12.961 -55.014 1.00 45.10 133 VAL B N 1
ATOM 3592 C CA . VAL B 1 156 ? 6.953 -13.283 -54.886 1.00 45.17 133 VAL B CA 1
ATOM 3593 C C . VAL B 1 156 ? 7.101 -14.746 -55.244 1.00 43.70 133 VAL B C 1
ATOM 3594 O O . VAL B 1 156 ? 6.106 -15.465 -55.244 1.00 43.78 133 VAL B O 1
ATOM 3598 N N . ALA B 1 157 ? 8.330 -15.176 -55.528 1.00 43.74 134 ALA B N 1
ATOM 3599 C CA . ALA B 1 157 ? 8.617 -16.567 -55.858 1.00 43.69 134 ALA B CA 1
ATOM 3600 C C . ALA B 1 157 ? 8.301 -17.429 -54.659 1.00 44.15 134 ALA B C 1
ATOM 3601 O O . ALA B 1 157 ? 8.641 -17.089 -53.515 1.00 42.97 134 ALA B O 1
ATOM 3603 N N . ALA B 1 158 ? 7.625 -18.537 -54.926 1.00 44.42 135 ALA B N 1
ATOM 3604 C CA . ALA B 1 158 ? 7.337 -19.490 -53.898 1.00 44.11 135 ALA B CA 1
ATOM 3605 C C . ALA B 1 158 ? 8.617 -20.161 -53.354 1.00 44.99 135 ALA B C 1
ATOM 3606 O O . ALA B 1 158 ? 9.652 -20.239 -54.031 1.00 45.39 135 ALA B O 1
ATOM 3608 N N . PRO B 1 159 ? 8.557 -20.620 -52.104 1.00 44.82 136 PRO B N 1
ATOM 3609 C CA . PRO B 1 159 ? 9.625 -21.458 -51.567 1.00 45.01 136 PRO B CA 1
ATOM 3610 C C . PRO B 1 159 ? 9.846 -22.689 -52.451 1.00 46.90 136 PRO B C 1
ATOM 3611 O O . PRO B 1 159 ? 8.885 -23.263 -52.933 1.00 47.57 136 PRO B O 1
ATOM 3615 N N . LYS B 1 160 ? 11.092 -23.111 -52.645 1.00 49.39 137 LYS B N 1
ATOM 3616 C CA . LYS B 1 160 ? 11.353 -24.337 -53.411 1.00 49.69 137 LYS B CA 1
ATOM 3617 C C . LYS B 1 160 ? 11.124 -25.607 -52.606 1.00 49.62 137 LYS B C 1
ATOM 3618 O O . LYS B 1 160 ? 10.974 -26.676 -53.184 1.00 50.67 137 LYS B O 1
ATOM 3624 N N . SER B 1 161 ? 11.103 -25.496 -51.281 1.00 50.31 138 SER B N 1
ATOM 3625 C CA . SER B 1 161 ? 11.108 -26.674 -50.398 1.00 52.02 138 SER B CA 1
ATOM 3626 C C . SER B 1 161 ? 9.718 -27.133 -49.969 1.00 53.03 138 SER B C 1
ATOM 3627 O O . SER B 1 161 ? 9.585 -28.075 -49.189 1.00 55.90 138 SER B O 1
ATOM 3630 N N . LEU B 1 162 ? 8.688 -26.461 -50.470 1.00 52.19 139 LEU B N 1
ATOM 3631 C CA . LEU B 1 162 ? 7.329 -26.645 -49.956 1.00 51.64 139 LEU B CA 1
ATOM 3632 C C . LEU B 1 162 ? 6.314 -26.930 -51.070 1.00 51.48 139 LEU B C 1
ATOM 3633 O O . LEU B 1 162 ? 6.455 -26.403 -52.175 1.00 52.89 139 LEU B O 1
ATOM 3638 N N . ASP B 1 163 ? 5.291 -27.740 -50.773 1.00 50.16 140 ASP B N 1
ATOM 3639 C CA . ASP B 1 163 ? 4.109 -27.855 -51.633 1.00 49.74 140 ASP B CA 1
ATOM 3640 C C . ASP B 1 163 ? 3.285 -26.564 -51.532 1.00 49.62 140 ASP B C 1
ATOM 3641 O O . ASP B 1 163 ? 3.569 -25.703 -50.688 1.00 47.51 140 ASP B O 1
ATOM 3646 N N . ALA B 1 164 ? 2.258 -26.450 -52.380 1.00 49.97 141 ALA B N 1
ATOM 3647 C CA . ALA B 1 164 ? 1.501 -25.203 -52.533 1.00 49.67 141 ALA B CA 1
ATOM 3648 C C . ALA B 1 164 ? 0.687 -24.921 -51.289 1.00 47.41 141 ALA B C 1
ATOM 3649 O O . ALA B 1 164 ? 0.619 -23.777 -50.825 1.00 48.05 141 ALA B O 1
ATOM 3651 N N . ALA B 1 165 ? 0.092 -25.962 -50.720 1.00 47.24 142 ALA B N 1
ATOM 3652 C CA . ALA B 1 165 ? -0.599 -25.766 -49.460 1.00 49.06 142 ALA B CA 1
ATOM 3653 C C . ALA B 1 165 ? 0.311 -25.054 -48.435 1.00 48.01 142 ALA B C 1
ATOM 3654 O O . ALA B 1 165 ? -0.111 -24.073 -47.829 1.00 49.54 142 ALA B O 1
ATOM 3656 N N . GLU B 1 166 ? 1.558 -25.508 -48.288 1.00 46.67 143 GLU B N 1
ATOM 3657 C CA . GLU B 1 166 ? 2.484 -24.944 -47.292 1.00 46.46 143 GLU B CA 1
ATOM 3658 C C . GLU B 1 166 ? 2.926 -23.529 -47.628 1.00 46.69 143 GLU B C 1
ATOM 3659 O O . GLU B 1 166 ? 3.059 -22.680 -46.739 1.00 44.92 143 GLU B O 1
ATOM 3665 N N . ALA B 1 167 ? 3.162 -23.281 -48.917 1.00 47.72 144 ALA B N 1
ATOM 3666 C CA . ALA B 1 167 ? 3.611 -21.961 -49.380 1.00 46.43 144 ALA B CA 1
ATOM 3667 C C . ALA B 1 167 ? 2.536 -20.930 -49.067 1.00 46.13 144 ALA B C 1
ATOM 3668 O O . ALA B 1 167 ? 2.826 -19.783 -48.699 1.00 44.17 144 ALA B O 1
ATOM 3670 N N . SER B 1 168 ? 1.285 -21.362 -49.217 1.00 47.81 145 SER B N 1
ATOM 3671 C CA . SER B 1 168 ? 0.161 -20.451 -49.107 1.00 47.58 145 SER B CA 1
ATOM 3672 C C . SER B 1 168 ? -0.003 -19.939 -47.676 1.00 46.43 145 SER B C 1
ATOM 3673 O O . SER B 1 168 ? -0.676 -18.942 -47.479 1.00 46.86 145 SER B O 1
ATOM 3676 N N . THR B 1 169 ? 0.628 -20.594 -46.697 1.00 45.93 146 THR B N 1
ATOM 3677 C CA . THR B 1 169 ? 0.524 -20.171 -45.285 1.00 46.62 146 THR B CA 1
ATOM 3678 C C . THR B 1 169 ? 1.322 -18.929 -44.948 1.00 46.02 146 THR B C 1
ATOM 3679 O O . THR B 1 169 ? 1.039 -18.283 -43.930 1.00 46.85 146 THR B O 1
ATOM 3683 N N . LEU B 1 170 ? 2.283 -18.580 -45.812 1.00 43.87 147 LEU B N 1
ATOM 3684 C CA . LEU B 1 170 ? 3.281 -17.561 -45.503 1.00 42.46 147 LEU B CA 1
ATOM 3685 C C . LEU B 1 170 ? 2.913 -16.083 -45.584 1.00 43.48 147 LEU B C 1
ATOM 3686 O O . LEU B 1 170 ? 3.455 -15.296 -44.800 1.00 43.12 147 LEU B O 1
ATOM 3691 N N . PRO B 1 171 ? 2.036 -15.672 -46.528 1.00 44.16 148 PRO B N 1
ATOM 3692 C CA . PRO B 1 171 ? 1.983 -14.216 -46.747 1.00 43.61 148 PRO B CA 1
ATOM 3693 C C . PRO B 1 171 ? 1.362 -13.448 -45.584 1.00 45.20 148 PRO B C 1
ATOM 3694 O O . PRO B 1 171 ? 1.577 -12.242 -45.456 1.00 45.15 148 PRO B O 1
ATOM 3698 N N . CYS B 1 172 ? 0.585 -14.123 -44.743 1.00 45.52 149 CYS B N 1
ATOM 3699 C CA . CYS B 1 172 ? 0.037 -13.425 -43.597 1.00 45.55 149 CYS B CA 1
ATOM 3700 C C . CYS B 1 172 ? 0.614 -13.963 -42.288 1.00 45.35 149 CYS B C 1
ATOM 3701 O O . CYS B 1 172 ? 1.339 -13.245 -41.611 1.00 43.27 149 CYS B O 1
ATOM 3704 N N . ALA B 1 173 ? 0.317 -15.220 -41.947 1.00 45.72 150 ALA B N 1
ATOM 3705 C CA . ALA B 1 173 ? 0.739 -15.800 -40.670 1.00 45.19 150 ALA B CA 1
ATOM 3706 C C . ALA B 1 173 ? 2.263 -15.917 -40.603 1.00 42.97 150 ALA B C 1
ATOM 3707 O O . ALA B 1 173 ? 2.895 -15.370 -39.686 1.00 42.58 150 ALA B O 1
ATOM 3709 N N . GLY B 1 174 ? 2.848 -16.614 -41.575 1.00 42.60 151 GLY B N 1
ATOM 3710 C CA . GLY B 1 174 ? 4.306 -16.673 -41.721 1.00 41.03 151 GLY B CA 1
ATOM 3711 C C . GLY B 1 174 ? 4.924 -15.309 -41.481 1.00 40.65 151 GLY B C 1
ATOM 3712 O O . GLY B 1 174 ? 5.633 -15.109 -40.483 1.00 41.76 151 GLY B O 1
ATOM 3713 N N . LEU B 1 175 ? 4.574 -14.355 -42.351 1.00 38.72 152 LEU B N 1
ATOM 3714 C CA . LEU B 1 175 ? 5.152 -13.016 -42.365 1.00 37.74 152 LEU B CA 1
ATOM 3715 C C . LEU B 1 175 ? 4.933 -12.186 -41.065 1.00 37.08 152 LEU B C 1
ATOM 3716 O O . LEU B 1 175 ? 5.809 -11.485 -40.642 1.00 35.76 152 LEU B O 1
ATOM 3721 N N . THR B 1 176 ? 3.771 -12.278 -40.438 1.00 37.66 153 THR B N 1
ATOM 3722 C CA . THR B 1 176 ? 3.546 -11.595 -39.128 1.00 36.31 153 THR B CA 1
ATOM 3723 C C . THR B 1 176 ? 4.607 -12.005 -38.114 1.00 36.31 153 THR B C 1
ATOM 3724 O O . THR B 1 176 ? 5.302 -11.159 -37.598 1.00 36.71 153 THR B O 1
ATOM 3728 N N . ALA B 1 177 ? 4.769 -13.310 -37.865 1.00 37.22 154 ALA B N 1
ATOM 3729 C CA . ALA B 1 177 ? 5.775 -13.810 -36.910 1.00 36.88 154 ALA B CA 1
ATOM 3730 C C . ALA B 1 177 ? 7.246 -13.473 -37.371 1.00 37.55 154 ALA B C 1
ATOM 3731 O O . ALA B 1 177 ? 8.114 -13.029 -36.593 1.00 36.93 154 ALA B O 1
ATOM 3733 N N . TRP B 1 178 ? 7.526 -13.657 -38.653 1.00 37.78 155 TRP B N 1
ATOM 3734 C CA . TRP B 1 178 ? 8.852 -13.277 -39.138 1.00 37.90 155 TRP B CA 1
ATOM 3735 C C . TRP B 1 178 ? 9.082 -11.801 -38.895 1.00 38.59 155 TRP B C 1
ATOM 3736 O O . TRP B 1 178 ? 10.140 -11.384 -38.426 1.00 38.95 155 TRP B O 1
ATOM 3747 N N . PHE B 1 179 ? 8.061 -10.987 -39.150 1.00 39.18 156 PHE B N 1
ATOM 3748 C CA . PHE B 1 179 ? 8.217 -9.553 -39.001 1.00 39.91 156 PHE B CA 1
ATOM 3749 C C . PHE B 1 179 ? 8.378 -9.126 -37.548 1.00 37.84 156 PHE B C 1
ATOM 3750 O O . PHE B 1 179 ? 9.202 -8.262 -37.215 1.00 36.35 156 PHE B O 1
ATOM 3758 N N . ALA B 1 180 ? 7.608 -9.742 -36.672 1.00 39.00 157 ALA B N 1
ATOM 3759 C CA . ALA B 1 180 ? 7.639 -9.339 -35.262 1.00 37.64 157 ALA B CA 1
ATOM 3760 C C . ALA B 1 180 ? 8.950 -9.746 -34.585 1.00 36.40 157 ALA B C 1
ATOM 3761 O O . ALA B 1 180 ? 9.490 -8.984 -33.791 1.00 37.38 157 ALA B O 1
ATOM 3763 N N . LEU B 1 181 ? 9.455 -10.942 -34.914 1.00 35.56 158 LEU B N 1
ATOM 3764 C CA . LEU B 1 181 ? 10.555 -11.573 -34.180 1.00 34.46 158 LEU B CA 1
ATOM 3765 C C . LEU B 1 181 ? 11.930 -11.228 -34.758 1.00 35.26 158 LEU B C 1
ATOM 3766 O O . LEU B 1 181 ? 12.912 -11.085 -34.015 1.00 34.73 158 LEU B O 1
ATOM 3771 N N . VAL B 1 182 ? 12.016 -11.162 -36.088 1.00 34.88 159 VAL B N 1
ATOM 3772 C CA . VAL B 1 182 ? 13.312 -11.038 -36.740 1.00 35.28 159 VAL B CA 1
ATOM 3773 C C . VAL B 1 182 ? 13.431 -9.597 -37.261 1.00 35.26 159 VAL B C 1
ATOM 3774 O O . VAL B 1 182 ? 14.248 -8.813 -36.726 1.00 35.65 159 VAL B O 1
ATOM 3778 N N . GLU B 1 183 ? 12.595 -9.204 -38.231 1.00 34.30 160 GLU B N 1
ATOM 3779 C CA . GLU B 1 183 ? 12.737 -7.855 -38.800 1.00 35.09 160 GLU B CA 1
ATOM 3780 C C . GLU B 1 183 ? 12.786 -6.729 -37.756 1.00 35.83 160 GLU B C 1
ATOM 3781 O O . GLU B 1 183 ? 13.706 -5.920 -37.746 1.00 35.83 160 GLU B O 1
ATOM 3787 N N . LYS B 1 184 ? 11.739 -6.624 -36.952 1.00 34.67 161 LYS B N 1
ATOM 3788 C CA . LYS B 1 184 ? 11.686 -5.579 -35.985 1.00 37.58 161 LYS B CA 1
ATOM 3789 C C . LYS B 1 184 ? 12.334 -6.074 -34.689 1.00 40.12 161 LYS B C 1
ATOM 3790 O O . LYS B 1 184 ? 12.729 -5.252 -33.837 1.00 44.83 161 LYS B O 1
ATOM 3796 N N . GLY B 1 185 ? 12.392 -7.394 -34.491 1.00 37.85 162 GLY B N 1
ATOM 3797 C CA . GLY B 1 185 ? 12.642 -7.933 -33.128 1.00 39.26 162 GLY B CA 1
ATOM 3798 C C . GLY B 1 185 ? 14.100 -8.249 -32.846 1.00 39.54 162 GLY B C 1
ATOM 3799 O O . GLY B 1 185 ? 14.557 -8.161 -31.702 1.00 37.20 162 GLY B O 1
ATOM 3800 N N . HIS B 1 186 ? 14.844 -8.620 -33.891 1.00 39.30 163 HIS B N 1
ATOM 3801 C CA . HIS B 1 186 ? 16.285 -8.946 -33.753 1.00 39.51 163 HIS B CA 1
ATOM 3802 C C . HIS B 1 186 ? 16.536 -10.036 -32.745 1.00 41.36 163 HIS B C 1
ATOM 3803 O O . HIS B 1 186 ? 17.512 -9.987 -31.972 1.00 43.71 163 HIS B O 1
ATOM 3810 N N . LEU B 1 187 ? 15.649 -11.027 -32.726 1.00 41.10 164 LEU B N 1
ATOM 3811 C CA . LEU B 1 187 ? 15.733 -12.127 -31.769 1.00 38.85 164 LEU B CA 1
ATOM 3812 C C . LEU B 1 187 ? 17.083 -12.814 -31.930 1.00 39.30 164 LEU B C 1
ATOM 3813 O O . LEU B 1 187 ? 17.520 -13.110 -33.074 1.00 39.74 164 LEU B O 1
ATOM 3818 N N . ARG B 1 188 ? 17.729 -13.034 -30.791 1.00 37.66 165 ARG B N 1
ATOM 3819 C CA A ARG B 1 188 ? 18.976 -13.768 -30.754 0.50 38.88 165 ARG B CA 1
ATOM 3820 C CA B ARG B 1 188 ? 19.009 -13.724 -30.664 0.50 37.85 165 ARG B CA 1
ATOM 3821 C C . ARG B 1 188 ? 18.844 -15.153 -30.130 1.00 39.53 165 ARG B C 1
ATOM 3822 O O . ARG B 1 188 ? 17.956 -15.404 -29.244 1.00 39.20 165 ARG B O 1
ATOM 3837 N N . ALA B 1 189 ? 19.720 -16.046 -30.590 1.00 37.85 166 ALA B N 1
ATOM 3838 C CA . ALA B 1 189 ? 19.915 -17.360 -29.986 1.00 39.79 166 ALA B CA 1
ATOM 3839 C C . ALA B 1 189 ? 20.087 -17.188 -28.479 1.00 41.70 166 ALA B C 1
ATOM 3840 O O . ALA B 1 189 ? 20.817 -16.297 -28.046 1.00 41.99 166 ALA B O 1
ATOM 3842 N N . GLY B 1 190 ? 19.464 -18.045 -27.675 1.00 41.21 167 GLY B N 1
ATOM 3843 C CA . GLY B 1 190 ? 19.587 -17.853 -26.246 1.00 41.45 167 GLY B CA 1
ATOM 3844 C C . GLY B 1 190 ? 18.482 -17.008 -25.657 1.00 42.12 167 GLY B C 1
ATOM 3845 O O . GLY B 1 190 ? 18.398 -16.887 -24.439 1.00 45.49 167 GLY B O 1
ATOM 3846 N N . ASP B 1 191 ? 17.621 -16.420 -26.483 1.00 40.89 168 ASP B N 1
ATOM 3847 C CA . ASP B 1 191 ? 16.492 -15.645 -25.949 1.00 40.62 168 ASP B CA 1
ATOM 3848 C C . ASP B 1 191 ? 15.364 -16.574 -25.528 1.00 40.73 168 ASP B C 1
ATOM 3849 O O . ASP B 1 191 ? 15.238 -17.674 -26.042 1.00 40.00 168 ASP B O 1
ATOM 3854 N N . ARG B 1 192 ? 14.552 -16.112 -24.584 1.00 40.85 169 ARG B N 1
ATOM 3855 C CA . ARG B 1 192 ? 13.359 -16.827 -24.156 1.00 41.51 169 ARG B CA 1
ATOM 3856 C C . ARG B 1 192 ? 12.137 -16.109 -24.764 1.00 39.67 169 ARG B C 1
ATOM 3857 O O . ARG B 1 192 ? 11.985 -14.885 -24.627 1.00 39.89 169 ARG B O 1
ATOM 3865 N N . VAL B 1 193 ? 11.276 -16.860 -25.441 1.00 38.99 170 VAL B N 1
ATOM 3866 C CA . VAL B 1 193 ? 10.135 -16.269 -26.142 1.00 38.82 170 VAL B CA 1
ATOM 3867 C C . VAL B 1 193 ? 8.831 -16.872 -25.681 1.00 39.05 170 VAL B C 1
ATOM 3868 O O . VAL B 1 193 ? 8.738 -18.071 -25.478 1.00 41.24 170 VAL B O 1
ATOM 3872 N N . VAL B 1 194 ? 7.818 -16.042 -25.526 1.00 38.70 171 VAL B N 1
ATOM 3873 C CA . VAL B 1 194 ? 6.541 -16.557 -25.080 1.00 40.40 171 VAL B CA 1
ATOM 3874 C C . VAL B 1 194 ? 5.525 -16.350 -26.145 1.00 40.37 171 VAL B C 1
ATOM 3875 O O . VAL B 1 194 ? 5.307 -15.237 -26.616 1.00 40.58 171 VAL B O 1
ATOM 3879 N N . VAL B 1 195 ? 4.903 -17.443 -26.525 1.00 41.94 172 VAL B N 1
ATOM 3880 C CA . VAL B 1 195 ? 3.986 -17.446 -27.643 1.00 44.15 172 VAL B CA 1
ATOM 3881 C C . VAL B 1 195 ? 2.636 -17.774 -27.037 1.00 45.83 172 VAL B C 1
ATOM 3882 O O . VAL B 1 195 ? 2.516 -18.768 -26.329 1.00 46.73 172 VAL B O 1
ATOM 3886 N N . GLN B 1 196 ? 1.662 -16.888 -27.246 1.00 48.44 173 GLN B N 1
ATOM 3887 C CA . GLN B 1 196 ? 0.323 -17.041 -26.645 1.00 53.00 173 GLN B CA 1
ATOM 3888 C C . GLN B 1 196 ? -0.590 -17.761 -27.635 1.00 53.61 173 GLN B C 1
ATOM 3889 O O . GLN B 1 196 ? -0.738 -17.351 -28.797 1.00 52.48 173 GLN B O 1
ATOM 3895 N N . GLY B 1 197 ? -1.182 -18.853 -27.177 1.00 54.92 174 GLY B N 1
ATOM 3896 C CA . GLY B 1 197 ? -2.061 -19.641 -28.022 1.00 54.42 174 GLY B CA 1
ATOM 3897 C C . GLY B 1 197 ? -1.282 -20.476 -29.014 1.00 53.75 174 GLY B C 1
ATOM 3898 O O . GLY B 1 197 ? -0.062 -20.591 -28.920 1.00 51.86 174 GLY B O 1
ATOM 3899 N N . THR B 1 198 ? -2.010 -21.043 -29.973 1.00 53.53 175 THR B N 1
ATOM 3900 C CA . THR B 1 198 ? -1.475 -22.008 -30.904 1.00 52.24 175 THR B CA 1
ATOM 3901 C C . THR B 1 198 ? -2.013 -21.763 -32.318 1.00 50.45 175 THR B C 1
ATOM 3902 O O . THR B 1 198 ? -1.909 -22.627 -33.189 1.00 50.68 175 THR B O 1
ATOM 3906 N N . GLY B 1 199 ? -2.570 -20.583 -32.552 1.00 48.67 176 GLY B N 1
ATOM 3907 C CA . GLY B 1 199 ? -3.044 -20.226 -33.886 1.00 48.81 176 GLY B CA 1
ATOM 3908 C C . GLY B 1 199 ? -1.894 -20.153 -34.879 1.00 48.29 176 GLY B C 1
ATOM 3909 O O . GLY B 1 199 ? -0.776 -20.549 -34.564 1.00 48.66 176 GLY B O 1
ATOM 3910 N N . GLY B 1 200 ? -2.148 -19.636 -36.076 1.00 47.30 177 GLY B N 1
ATOM 3911 C CA . GLY B 1 200 ? -1.143 -19.674 -37.147 1.00 45.84 177 GLY B CA 1
ATOM 3912 C C . GLY B 1 200 ? 0.079 -18.827 -36.850 1.00 45.25 177 GLY B C 1
ATOM 3913 O O . GLY B 1 200 ? 1.210 -19.285 -37.018 1.00 46.66 177 GLY B O 1
ATOM 3914 N N . VAL B 1 201 ? -0.133 -17.588 -36.407 1.00 43.74 178 VAL B N 1
ATOM 3915 C CA . VAL B 1 201 ? 0.993 -16.712 -36.052 1.00 42.42 178 VAL B CA 1
ATOM 3916 C C . VAL B 1 201 ? 1.795 -17.265 -34.865 1.00 43.60 178 VAL B C 1
ATOM 3917 O O . VAL B 1 201 ? 3.022 -17.134 -34.843 1.00 43.94 178 VAL B O 1
ATOM 3921 N N . ALA B 1 202 ? 1.116 -17.888 -33.898 1.00 46.15 179 ALA B N 1
ATOM 3922 C CA . ALA B 1 202 ? 1.785 -18.433 -32.701 1.00 47.50 179 ALA B CA 1
ATOM 3923 C C . ALA B 1 202 ? 2.782 -19.517 -33.069 1.00 45.03 179 ALA B C 1
ATOM 3924 O O . ALA B 1 202 ? 3.894 -19.555 -32.552 1.00 44.72 179 ALA B O 1
ATOM 3926 N N . LEU B 1 203 ? 2.376 -20.398 -33.966 1.00 44.75 180 LEU B N 1
ATOM 3927 C CA . LEU B 1 203 ? 3.186 -21.551 -34.305 1.00 45.05 180 LEU B CA 1
ATOM 3928 C C . LEU B 1 203 ? 4.341 -21.225 -35.262 1.00 43.96 180 LEU B C 1
ATOM 3929 O O . LEU B 1 203 ? 5.400 -21.835 -35.167 1.00 46.96 180 LEU B O 1
ATOM 3934 N N . PHE B 1 204 ? 4.164 -20.288 -36.188 1.00 41.61 181 PHE B N 1
ATOM 3935 C CA . PHE B 1 204 ? 5.337 -19.785 -36.920 1.00 41.73 181 PHE B CA 1
ATOM 3936 C C . PHE B 1 204 ? 6.246 -19.101 -35.899 1.00 41.50 181 PHE B C 1
ATOM 3937 O O . PHE B 1 204 ? 7.459 -19.215 -35.969 1.00 42.04 181 PHE B O 1
ATOM 3945 N N . GLY B 1 205 ? 5.642 -18.401 -34.937 1.00 40.88 182 GLY B N 1
ATOM 3946 C CA . GLY B 1 205 ? 6.388 -17.839 -33.810 1.00 40.92 182 GLY B CA 1
ATOM 3947 C C . GLY B 1 205 ? 7.332 -18.840 -33.155 1.00 41.50 182 GLY B C 1
ATOM 3948 O O . GLY B 1 205 ? 8.500 -18.557 -32.896 1.00 41.63 182 GLY B O 1
ATOM 3949 N N . LEU B 1 206 ? 6.829 -20.025 -32.896 1.00 42.38 183 LEU B N 1
ATOM 3950 C CA . LEU B 1 206 ? 7.624 -21.051 -32.259 1.00 43.88 183 LEU B CA 1
ATOM 3951 C C . LEU B 1 206 ? 8.650 -21.562 -33.268 1.00 42.86 183 LEU B C 1
ATOM 3952 O O . LEU B 1 206 ? 9.826 -21.766 -32.958 1.00 41.65 183 LEU B O 1
ATOM 3957 N N . GLN B 1 207 ? 8.222 -21.761 -34.495 1.00 43.14 184 GLN B N 1
ATOM 3958 C CA . GLN B 1 207 ? 9.145 -22.422 -35.410 1.00 43.28 184 GLN B CA 1
ATOM 3959 C C . GLN B 1 207 ? 10.328 -21.520 -35.716 1.00 41.82 184 GLN B C 1
ATOM 3960 O O . GLN B 1 207 ? 11.458 -21.963 -35.682 1.00 42.20 184 GLN B O 1
ATOM 3966 N N . ILE B 1 208 ? 10.058 -20.236 -35.917 1.00 41.82 185 ILE B N 1
ATOM 3967 C CA . ILE B 1 208 ? 11.121 -19.277 -36.192 1.00 41.43 185 ILE B CA 1
ATOM 3968 C C . ILE B 1 208 ? 11.957 -19.045 -34.926 1.00 41.39 185 ILE B C 1
ATOM 3969 O O . ILE B 1 208 ? 13.163 -18.926 -35.021 1.00 40.38 185 ILE B O 1
ATOM 3974 N N . ALA B 1 209 ? 11.334 -19.059 -33.738 1.00 41.99 186 ALA B N 1
ATOM 3975 C CA . ALA B 1 209 ? 12.106 -18.883 -32.496 1.00 41.70 186 ALA B CA 1
ATOM 3976 C C . ALA B 1 209 ? 13.083 -20.039 -32.261 1.00 42.92 186 ALA B C 1
ATOM 3977 O O . ALA B 1 209 ? 14.242 -19.809 -31.863 1.00 45.65 186 ALA B O 1
ATOM 3979 N N . LYS B 1 210 ? 12.630 -21.266 -32.521 1.00 42.47 187 LYS B N 1
ATOM 3980 C CA . LYS B 1 210 ? 13.487 -22.444 -32.438 1.00 43.50 187 LYS B CA 1
ATOM 3981 C C . LYS B 1 210 ? 14.578 -22.456 -33.511 1.00 42.67 187 LYS B C 1
ATOM 3982 O O . LYS B 1 210 ? 15.662 -22.961 -33.280 1.00 42.25 187 LYS B O 1
ATOM 3988 N N . ALA B 1 211 ? 14.300 -21.922 -34.683 1.00 41.39 188 ALA B N 1
ATOM 3989 C CA . ALA B 1 211 ? 15.331 -21.951 -35.729 1.00 42.25 188 ALA B CA 1
ATOM 3990 C C . ALA B 1 211 ? 16.430 -20.922 -35.425 1.00 42.76 188 ALA B C 1
ATOM 3991 O O . ALA B 1 211 ? 17.545 -21.033 -35.920 1.00 44.84 188 ALA B O 1
ATOM 3993 N N . THR B 1 212 ? 16.093 -19.936 -34.585 1.00 42.13 189 THR B N 1
ATOM 3994 C CA . THR B 1 212 ? 16.997 -18.842 -34.194 1.00 42.05 189 THR B CA 1
ATOM 3995 C C . THR B 1 212 ? 17.797 -19.231 -32.940 1.00 42.82 189 THR B C 1
ATOM 3996 O O . THR B 1 212 ? 18.648 -18.467 -32.476 1.00 43.09 189 THR B O 1
ATOM 4000 N N . GLY B 1 213 ? 17.547 -20.424 -32.411 1.00 41.66 190 GLY B N 1
ATOM 4001 C CA . GLY B 1 213 ? 18.237 -20.895 -31.228 1.00 42.08 190 GLY B CA 1
ATOM 4002 C C . GLY B 1 213 ? 17.706 -20.301 -29.930 1.00 41.55 190 GLY B C 1
ATOM 4003 O O . GLY B 1 213 ? 18.464 -20.160 -28.992 1.00 42.77 190 GLY B O 1
ATOM 4004 N N . ALA B 1 214 ? 16.411 -19.966 -29.861 1.00 40.50 191 ALA B N 1
ATOM 4005 C CA . ALA B 1 214 ? 15.790 -19.422 -28.624 1.00 39.46 191 ALA B CA 1
ATOM 4006 C C . ALA B 1 214 ? 14.924 -20.473 -27.912 1.00 40.55 191 ALA B C 1
ATOM 4007 O O . ALA B 1 214 ? 14.550 -21.473 -28.494 1.00 40.38 191 ALA B O 1
ATOM 4009 N N . GLU B 1 215 ? 14.600 -20.260 -26.643 1.00 41.98 192 GLU B N 1
ATOM 4010 C CA . GLU B 1 215 ? 13.640 -21.143 -26.003 1.00 44.31 192 GLU B CA 1
ATOM 4011 C C . GLU B 1 215 ? 12.263 -20.576 -26.247 1.00 43.18 192 GLU B C 1
ATOM 4012 O O . GLU B 1 215 ? 12.070 -19.353 -26.266 1.00 42.35 192 GLU B O 1
ATOM 4018 N N . VAL B 1 216 ? 11.308 -21.465 -26.462 1.00 43.64 193 VAL B N 1
ATOM 4019 C CA . VAL B 1 216 ? 9.951 -21.045 -26.632 1.00 43.32 193 VAL B CA 1
ATOM 4020 C C . VAL B 1 216 ? 9.119 -21.615 -25.469 1.00 45.92 193 VAL B C 1
ATOM 4021 O O . VAL B 1 216 ? 9.203 -22.806 -25.152 1.00 46.09 193 VAL B O 1
ATOM 4025 N N . ILE B 1 217 ? 8.359 -20.728 -24.834 1.00 46.13 194 ILE B N 1
ATOM 4026 C CA . ILE B 1 217 ? 7.331 -21.087 -23.872 1.00 48.23 194 ILE B CA 1
ATOM 4027 C C . ILE B 1 217 ? 5.959 -20.845 -24.524 1.00 49.87 194 ILE B C 1
ATOM 4028 O O . ILE B 1 217 ? 5.645 -19.709 -24.918 1.00 48.35 194 ILE B O 1
ATOM 4033 N N . VAL B 1 218 ? 5.143 -21.897 -24.631 1.00 50.95 195 VAL B N 1
ATOM 4034 C CA . VAL B 1 218 ? 3.827 -21.779 -25.239 1.00 50.24 195 VAL B CA 1
ATOM 4035 C C . VAL B 1 218 ? 2.783 -21.703 -24.146 1.00 51.13 195 VAL B C 1
ATOM 4036 O O . VAL B 1 218 ? 2.842 -22.454 -23.180 1.00 53.29 195 VAL B O 1
ATOM 4040 N N . THR B 1 219 ? 1.850 -20.772 -24.284 1.00 51.63 196 THR B N 1
ATOM 4041 C CA . THR B 1 219 ? 0.691 -20.714 -23.385 1.00 54.73 196 THR B CA 1
ATOM 4042 C C . THR B 1 219 ? -0.549 -21.169 -24.149 1.00 55.96 196 THR B C 1
ATOM 4043 O O . THR B 1 219 ? -0.647 -20.973 -25.372 1.00 54.39 196 THR B O 1
ATOM 4047 N N . SER B 1 220 ? -1.469 -21.813 -23.433 1.00 57.26 197 SER B N 1
ATOM 4048 C CA . SER B 1 220 ? -2.664 -22.407 -24.027 1.00 58.18 197 SER B CA 1
ATOM 4049 C C . SER B 1 220 ? -3.715 -22.747 -22.952 1.00 61.39 197 SER B C 1
ATOM 4050 O O . SER B 1 220 ? -3.410 -22.784 -21.755 1.00 62.08 197 SER B O 1
ATOM 4053 N N . SER B 1 221 ? -4.952 -22.977 -23.370 1.00 63.13 198 SER B N 1
ATOM 4054 C CA . SER B 1 221 ? -5.980 -23.407 -22.413 1.00 68.22 198 SER B CA 1
ATOM 4055 C C . SER B 1 221 ? -6.396 -24.854 -22.669 1.00 70.33 198 SER B C 1
ATOM 4056 O O . SER B 1 221 ? -7.441 -25.304 -22.195 1.00 75.22 198 SER B O 1
ATOM 4059 N N . SER B 1 222 ? -5.550 -25.581 -23.392 1.00 67.82 199 SER B N 1
ATOM 4060 C CA . SER B 1 222 ? -5.828 -26.953 -23.767 1.00 70.28 199 SER B CA 1
ATOM 4061 C C . SER B 1 222 ? -4.573 -27.847 -23.749 1.00 70.74 199 SER B C 1
ATOM 4062 O O . SER B 1 222 ? -3.613 -27.614 -24.512 1.00 66.84 199 SER B O 1
ATOM 4065 N N . ARG B 1 223 ? -4.614 -28.880 -22.895 1.00 73.38 200 ARG B N 1
ATOM 4066 C CA . ARG B 1 223 ? -3.535 -29.874 -22.757 1.00 74.44 200 ARG B CA 1
ATOM 4067 C C . ARG B 1 223 ? -3.168 -30.520 -24.088 1.00 73.31 200 ARG B C 1
ATOM 4068 O O . ARG B 1 223 ? -1.988 -30.752 -24.370 1.00 72.99 200 ARG B O 1
ATOM 4076 N N . GLU B 1 224 ? -4.183 -30.817 -24.896 1.00 73.87 201 GLU B N 1
ATOM 4077 C CA . GLU B 1 224 ? -3.977 -31.459 -26.190 1.00 74.57 201 GLU B CA 1
ATOM 4078 C C . GLU B 1 224 ? -3.157 -30.551 -27.123 1.00 70.08 201 GLU B C 1
ATOM 4079 O O . GLU B 1 224 ? -2.236 -31.012 -27.820 1.00 68.34 201 GLU B O 1
ATOM 4085 N N . LYS B 1 225 ? -3.479 -29.261 -27.119 1.00 67.33 202 LYS B N 1
ATOM 4086 C CA . LYS B 1 225 ? -2.724 -28.307 -27.939 1.00 64.81 202 LYS B CA 1
ATOM 4087 C C . LYS B 1 225 ? -1.269 -28.211 -27.454 1.00 62.29 202 LYS B C 1
ATOM 4088 O O . LYS B 1 225 ? -0.334 -28.300 -28.257 1.00 60.55 202 LYS B O 1
ATOM 4094 N N . LEU B 1 226 ? -1.106 -28.102 -26.132 1.00 62.39 203 LEU B N 1
ATOM 4095 C CA . LEU B 1 226 ? 0.203 -28.130 -25.475 1.00 60.34 203 LEU B CA 1
ATOM 4096 C C . LEU B 1 226 ? 1.061 -29.342 -25.855 1.00 60.87 203 LEU B C 1
ATOM 4097 O O . LEU B 1 226 ? 2.233 -29.183 -26.186 1.00 59.05 203 LEU B O 1
ATOM 4102 N N . ASP B 1 227 ? 0.471 -30.538 -25.811 1.00 62.14 204 ASP B N 1
ATOM 4103 C CA . ASP B 1 227 ? 1.142 -31.767 -26.239 1.00 63.08 204 ASP B CA 1
ATOM 4104 C C . ASP B 1 227 ? 1.558 -31.743 -27.709 1.00 62.05 204 ASP B C 1
ATOM 4105 O O . ASP B 1 227 ? 2.630 -32.232 -28.064 1.00 62.02 204 ASP B O 1
ATOM 4110 N N . ARG B 1 228 ? 0.678 -31.230 -28.563 1.00 61.55 205 ARG B N 1
ATOM 4111 C CA . ARG B 1 228 ? 1.013 -31.028 -29.973 1.00 62.63 205 ARG B CA 1
ATOM 4112 C C . ARG B 1 228 ? 2.158 -30.010 -30.131 1.00 60.80 205 ARG B C 1
ATOM 4113 O O . ARG B 1 228 ? 3.090 -30.236 -30.903 1.00 60.29 205 ARG B O 1
ATOM 4121 N N . ALA B 1 229 ? 2.077 -28.907 -29.378 1.00 60.80 206 ALA B N 1
ATOM 4122 C CA . ALA B 1 229 ? 3.130 -27.870 -29.334 1.00 59.48 206 ALA B CA 1
ATOM 4123 C C . ALA B 1 229 ? 4.499 -28.449 -28.949 1.00 59.79 206 ALA B C 1
ATOM 4124 O O . ALA B 1 229 ? 5.507 -28.214 -29.631 1.00 56.85 206 ALA B O 1
ATOM 4126 N N . PHE B 1 230 ? 4.501 -29.232 -27.870 1.00 62.36 207 PHE B N 1
ATOM 4127 C CA . PHE B 1 230 ? 5.688 -29.963 -27.418 1.00 65.71 207 PHE B CA 1
ATOM 4128 C C . PHE B 1 230 ? 6.301 -30.837 -28.524 1.00 63.80 207 PHE B C 1
ATOM 4129 O O . PHE B 1 230 ? 7.515 -30.801 -28.719 1.00 62.57 207 PHE B O 1
ATOM 4137 N N . ALA B 1 231 ? 5.471 -31.577 -29.264 1.00 63.04 208 ALA B N 1
ATOM 4138 C CA . ALA B 1 231 ? 5.939 -32.364 -30.429 1.00 61.71 208 ALA B CA 1
ATOM 4139 C C . ALA B 1 231 ? 6.579 -31.502 -31.518 1.00 59.74 208 ALA B C 1
ATOM 4140 O O . ALA B 1 231 ? 7.509 -31.953 -32.192 1.00 59.35 208 ALA B O 1
ATOM 4142 N N . LEU B 1 232 ? 6.078 -30.275 -31.700 1.00 57.35 209 LEU B N 1
ATOM 4143 C CA . LEU B 1 232 ? 6.760 -29.294 -32.566 1.00 55.16 209 LEU B CA 1
ATOM 4144 C C . LEU B 1 232 ? 8.066 -28.755 -31.969 1.00 55.19 209 LEU B C 1
ATOM 4145 O O . LEU B 1 232 ? 8.853 -28.115 -32.670 1.00 54.31 209 LEU B O 1
ATOM 4150 N N . GLY B 1 233 ? 8.282 -28.964 -30.668 1.00 55.91 210 GLY B N 1
ATOM 4151 C CA . GLY B 1 233 ? 9.552 -28.593 -30.048 1.00 54.53 210 GLY B CA 1
ATOM 4152 C C . GLY B 1 233 ? 9.540 -27.350 -29.176 1.00 52.29 210 GLY B C 1
ATOM 4153 O O . GLY B 1 233 ? 10.571 -26.724 -28.979 1.00 50.81 210 GLY B O 1
ATOM 4154 N N . ALA B 1 234 ? 8.371 -27.012 -28.636 1.00 52.15 211 ALA B N 1
ATOM 4155 C CA . ALA B 1 234 ? 8.235 -26.003 -27.597 1.00 49.79 211 ALA B CA 1
ATOM 4156 C C . ALA B 1 234 ? 8.971 -26.522 -26.365 1.00 51.67 211 ALA B C 1
ATOM 4157 O O . ALA B 1 234 ? 8.840 -27.709 -26.028 1.00 54.46 211 ALA B O 1
ATOM 4159 N N . ASP B 1 235 ? 9.752 -25.676 -25.690 1.00 50.21 212 ASP B N 1
ATOM 4160 C CA . ASP B 1 235 ? 10.552 -26.189 -24.570 1.00 52.28 212 ASP B CA 1
ATOM 4161 C C . ASP B 1 235 ? 9.679 -26.301 -23.345 1.00 53.82 212 ASP B C 1
ATOM 4162 O O . ASP B 1 235 ? 9.903 -27.157 -22.503 1.00 54.96 212 ASP B O 1
ATOM 4167 N N . HIS B 1 236 ? 8.683 -25.429 -23.249 1.00 52.92 213 HIS B N 1
ATOM 4168 C CA . HIS B 1 236 ? 7.748 -25.472 -22.133 1.00 53.66 213 HIS B CA 1
ATOM 4169 C C . HIS B 1 236 ? 6.405 -25.080 -22.639 1.00 52.20 213 HIS B C 1
ATOM 4170 O O . HIS B 1 236 ? 6.293 -24.351 -23.630 1.00 51.42 213 HIS B O 1
ATOM 4177 N N . GLY B 1 237 ? 5.377 -25.597 -21.994 1.00 52.37 214 GLY B N 1
ATOM 4178 C CA . GLY B 1 237 ? 4.014 -25.228 -22.304 1.00 53.46 214 GLY B CA 1
ATOM 4179 C C . GLY B 1 237 ? 3.357 -24.925 -20.976 1.00 55.86 214 GLY B C 1
ATOM 4180 O O . GLY B 1 237 ? 3.601 -25.630 -19.999 1.00 55.69 214 GLY B O 1
ATOM 4181 N N . ILE B 1 238 ? 2.552 -23.865 -20.928 1.00 56.59 215 ILE B N 1
ATOM 4182 C CA . ILE B 1 238 ? 1.795 -23.551 -19.718 1.00 58.52 215 ILE B CA 1
ATOM 4183 C C . ILE B 1 238 ? 0.294 -23.590 -19.998 1.00 59.59 215 ILE B C 1
ATOM 4184 O O . ILE B 1 238 ? -0.191 -22.979 -20.952 1.00 58.64 215 ILE B O 1
ATOM 4189 N N . ASN B 1 239 ? -0.439 -24.298 -19.157 1.00 63.01 216 ASN B N 1
ATOM 4190 C CA . ASN B 1 239 ? -1.887 -24.237 -19.218 1.00 64.74 216 ASN B CA 1
ATOM 4191 C C . ASN B 1 239 ? -2.402 -23.103 -18.345 1.00 64.68 216 ASN B C 1
ATOM 4192 O O . ASN B 1 239 ? -2.449 -23.227 -17.112 1.00 65.91 216 ASN B O 1
ATOM 4197 N N . ARG B 1 240 ? -2.781 -22.003 -19.000 1.00 62.61 217 ARG B N 1
ATOM 4198 C CA . ARG B 1 240 ? -3.176 -20.773 -18.307 1.00 63.74 217 ARG B CA 1
ATOM 4199 C C . ARG B 1 240 ? -4.412 -20.948 -17.436 1.00 65.90 217 ARG B C 1
ATOM 4200 O O . ARG B 1 240 ? -4.731 -20.069 -16.645 1.00 65.37 217 ARG B O 1
ATOM 4208 N N . LEU B 1 241 ? -5.093 -22.083 -17.591 1.00 68.03 218 LEU B N 1
ATOM 4209 C CA . LEU B 1 241 ? -6.263 -22.406 -16.777 1.00 70.11 218 LEU B CA 1
ATOM 4210 C C . LEU B 1 241 ? -5.882 -23.217 -15.539 1.00 72.93 218 LEU B C 1
ATOM 4211 O O . LEU B 1 241 ? -6.678 -23.343 -14.623 1.00 76.26 218 LEU B O 1
ATOM 4216 N N . GLU B 1 242 ? -4.666 -23.760 -15.513 1.00 73.79 219 GLU B N 1
ATOM 4217 C CA . GLU B 1 242 ? -4.151 -24.465 -14.334 1.00 77.50 219 GLU B CA 1
ATOM 4218 C C . GLU B 1 242 ? -3.394 -23.515 -13.394 1.00 76.64 219 GLU B C 1
ATOM 4219 O O . GLU B 1 242 ? -3.585 -23.556 -12.179 1.00 78.89 219 GLU B O 1
ATOM 4225 N N . GLU B 1 243 ? -2.540 -22.664 -13.962 1.00 74.67 220 GLU B N 1
ATOM 4226 C CA . GLU B 1 243 ? -1.647 -21.798 -13.181 1.00 75.03 220 GLU B CA 1
ATOM 4227 C C . GLU B 1 243 ? -1.476 -20.416 -13.808 1.00 73.08 220 GLU B C 1
ATOM 4228 O O . GLU B 1 243 ? -1.607 -20.246 -15.038 1.00 69.80 220 GLU B O 1
ATOM 4234 N N . ASP B 1 244 ? -1.135 -19.462 -12.936 1.00 72.53 221 ASP B N 1
ATOM 4235 C CA . ASP B 1 244 ? -0.744 -18.109 -13.292 1.00 68.93 221 ASP B CA 1
ATOM 4236 C C . ASP B 1 244 ? 0.503 -18.198 -14.145 1.00 66.35 221 ASP B C 1
ATOM 4237 O O . ASP B 1 244 ? 1.595 -18.461 -13.648 1.00 67.16 221 ASP B O 1
ATOM 4242 N N . TRP B 1 245 ? 0.339 -17.975 -15.437 1.00 64.69 222 TRP B N 1
ATOM 4243 C CA . TRP B 1 245 ? 1.441 -18.158 -16.366 1.00 63.26 222 TRP B CA 1
ATOM 4244 C C . TRP B 1 245 ? 2.544 -17.150 -16.183 1.00 61.33 222 TRP B C 1
ATOM 4245 O O . TRP B 1 245 ? 3.678 -17.362 -16.639 1.00 62.08 222 TRP B O 1
ATOM 4256 N N . VAL B 1 246 ? 2.247 -16.033 -15.526 1.00 60.05 223 VAL B N 1
ATOM 4257 C CA . VAL B 1 246 ? 3.294 -15.058 -15.271 1.00 57.47 223 VAL B CA 1
ATOM 4258 C C . VAL B 1 246 ? 4.332 -15.652 -14.310 1.00 58.07 223 VAL B C 1
ATOM 4259 O O . VAL B 1 246 ? 5.531 -15.637 -14.604 1.00 56.17 223 VAL B O 1
ATOM 4263 N N . GLU B 1 247 ? 3.871 -16.231 -13.204 1.00 58.29 224 GLU B N 1
ATOM 4264 C CA . GLU B 1 247 ? 4.771 -16.961 -12.303 1.00 58.73 224 GLU B CA 1
ATOM 4265 C C . GLU B 1 247 ? 5.592 -18.039 -12.990 1.00 58.97 224 GLU B C 1
ATOM 4266 O O . GLU B 1 247 ? 6.801 -18.163 -12.758 1.00 59.20 224 GLU B O 1
ATOM 4272 N N . ARG B 1 248 ? 4.942 -18.815 -13.844 1.00 57.73 225 ARG B N 1
ATOM 4273 C CA . ARG B 1 248 ? 5.599 -19.932 -14.456 1.00 57.90 225 ARG B CA 1
ATOM 4274 C C . ARG B 1 248 ? 6.709 -19.421 -15.401 1.00 57.53 225 ARG B C 1
ATOM 4275 O O . ARG B 1 248 ? 7.742 -20.074 -15.568 1.00 57.50 225 ARG B O 1
ATOM 4283 N N . VAL B 1 249 ? 6.504 -18.235 -15.973 1.00 55.22 226 VAL B N 1
ATOM 4284 C CA . VAL B 1 249 ? 7.524 -17.596 -16.787 1.00 55.50 226 VAL B CA 1
ATOM 4285 C C . VAL B 1 249 ? 8.692 -17.161 -15.899 1.00 56.01 226 VAL B C 1
ATOM 4286 O O . VAL B 1 249 ? 9.855 -17.359 -16.271 1.00 56.76 226 VAL B O 1
ATOM 4290 N N . TYR B 1 250 ? 8.392 -16.607 -14.729 1.00 55.54 227 TYR B N 1
ATOM 4291 C CA . TYR B 1 250 ? 9.452 -16.189 -13.814 1.00 57.09 227 TYR B CA 1
ATOM 4292 C C . TYR B 1 250 ? 10.293 -17.395 -13.392 1.00 58.87 227 TYR B C 1
ATOM 4293 O O . TYR B 1 250 ? 11.513 -17.434 -13.636 1.00 57.26 227 TYR B O 1
ATOM 4302 N N . ALA B 1 251 ? 9.634 -18.366 -12.752 1.00 59.73 228 ALA B N 1
ATOM 4303 C CA . ALA B 1 251 ? 10.241 -19.662 -12.471 1.00 60.61 228 ALA B CA 1
ATOM 4304 C C . ALA B 1 251 ? 11.024 -20.231 -13.691 1.00 59.30 228 ALA B C 1
ATOM 4305 O O . ALA B 1 251 ? 12.135 -20.725 -13.539 1.00 60.37 228 ALA B O 1
ATOM 4307 N N . LEU B 1 252 ? 10.469 -20.147 -14.887 1.00 57.84 229 LEU B N 1
ATOM 4308 C CA . LEU B 1 252 ? 11.177 -20.703 -16.074 1.00 57.72 229 LEU B CA 1
ATOM 4309 C C . LEU B 1 252 ? 12.427 -19.916 -16.498 1.00 56.18 229 LEU B C 1
ATOM 4310 O O . LEU B 1 252 ? 13.344 -20.471 -17.068 1.00 57.56 229 LEU B O 1
ATOM 4315 N N . THR B 1 253 ? 12.456 -18.625 -16.193 1.00 54.51 230 THR B N 1
ATOM 4316 C CA . THR B 1 253 ? 13.568 -17.755 -16.530 1.00 54.04 230 THR B CA 1
ATOM 4317 C C . THR B 1 253 ? 14.269 -17.198 -15.267 1.00 53.14 230 THR B C 1
ATOM 4318 O O . THR B 1 253 ? 14.807 -16.089 -15.272 1.00 52.23 230 THR B O 1
ATOM 4322 N N . GLY B 1 254 ? 14.265 -17.960 -14.179 1.00 53.48 231 GLY B N 1
ATOM 4323 C CA . GLY B 1 254 ? 14.900 -17.501 -12.947 1.00 54.04 231 GLY B CA 1
ATOM 4324 C C . GLY B 1 254 ? 14.598 -16.050 -12.578 1.00 52.78 231 GLY B C 1
ATOM 4325 O O . GLY B 1 254 ? 15.441 -15.374 -12.023 1.00 52.42 231 GLY B O 1
ATOM 4326 N N . ASP B 1 255 ? 13.393 -15.580 -12.896 1.00 52.39 232 ASP B N 1
ATOM 4327 C CA . ASP B 1 255 ? 12.955 -14.194 -12.635 1.00 51.17 232 ASP B CA 1
ATOM 4328 C C . ASP B 1 255 ? 13.332 -13.131 -13.635 1.00 49.42 232 ASP B C 1
ATOM 4329 O O . ASP B 1 255 ? 12.814 -12.018 -13.550 1.00 50.54 232 ASP B O 1
ATOM 4334 N N . ARG B 1 256 ? 14.234 -13.452 -14.567 1.00 48.24 233 ARG B N 1
ATOM 4335 C CA A ARG B 1 256 ? 14.593 -12.515 -15.619 0.50 46.93 233 ARG B CA 1
ATOM 4336 C CA B ARG B 1 256 ? 14.583 -12.494 -15.575 0.50 47.55 233 ARG B CA 1
ATOM 4337 C C . ARG B 1 256 ? 13.303 -12.090 -16.318 1.00 46.54 233 ARG B C 1
ATOM 4338 O O . ARG B 1 256 ? 13.131 -10.923 -16.665 1.00 47.32 233 ARG B O 1
ATOM 4353 N N . GLY B 1 257 ? 12.384 -13.045 -16.518 1.00 45.83 234 GLY B N 1
ATOM 4354 C CA . GLY B 1 257 ? 11.215 -12.814 -17.397 1.00 44.89 234 GLY B CA 1
ATOM 4355 C C . GLY B 1 257 ? 11.619 -12.978 -18.861 1.00 43.67 234 GLY B C 1
ATOM 4356 O O . GLY B 1 257 ? 12.804 -13.220 -19.140 1.00 42.84 234 GLY B O 1
ATOM 4357 N N . ALA B 1 258 ? 10.669 -12.808 -19.791 1.00 42.55 235 ALA B N 1
ATOM 4358 C CA . ALA B 1 258 ? 10.888 -13.221 -21.197 1.00 42.27 235 ALA B CA 1
ATOM 4359 C C . ALA B 1 258 ? 11.462 -12.148 -22.147 1.00 39.92 235 ALA B C 1
ATOM 4360 O O . ALA B 1 258 ? 11.054 -10.990 -22.123 1.00 38.40 235 ALA B O 1
ATOM 4362 N N . ASP B 1 259 ? 12.381 -12.552 -23.015 1.00 40.74 236 ASP B N 1
ATOM 4363 C CA . ASP B 1 259 ? 12.996 -11.581 -23.944 1.00 39.67 236 ASP B CA 1
ATOM 4364 C C . ASP B 1 259 ? 11.960 -11.020 -24.933 1.00 40.38 236 ASP B C 1
ATOM 4365 O O . ASP B 1 259 ? 11.881 -9.815 -25.139 1.00 41.11 236 ASP B O 1
ATOM 4370 N N . HIS B 1 260 ? 11.144 -11.892 -25.521 1.00 43.06 237 HIS B N 1
ATOM 4371 C CA . HIS B 1 260 ? 10.173 -11.471 -26.538 1.00 43.85 237 HIS B CA 1
ATOM 4372 C C . HIS B 1 260 ? 8.847 -12.144 -26.346 1.00 45.19 237 HIS B C 1
ATOM 4373 O O . HIS B 1 260 ? 8.775 -13.379 -26.391 1.00 44.38 237 HIS B O 1
ATOM 4380 N N . ILE B 1 261 ? 7.781 -11.364 -26.153 1.00 44.55 238 ILE B N 1
ATOM 4381 C CA . ILE B 1 261 ? 6.453 -11.952 -26.009 1.00 43.91 238 ILE B CA 1
ATOM 4382 C C . ILE B 1 261 ? 5.547 -11.568 -27.166 1.00 42.87 238 ILE B C 1
ATOM 4383 O O . ILE B 1 261 ? 5.259 -10.385 -27.356 1.00 42.62 238 ILE B O 1
ATOM 4388 N N . LEU B 1 262 ? 5.083 -12.586 -27.897 1.00 42.53 239 LEU B N 1
ATOM 4389 C CA . LEU B 1 262 ? 4.105 -12.481 -28.984 1.00 42.91 239 LEU B CA 1
ATOM 4390 C C . LEU B 1 262 ? 2.682 -12.434 -28.422 1.00 47.79 239 LEU B C 1
ATOM 4391 O O . LEU B 1 262 ? 2.091 -13.471 -28.142 1.00 48.02 239 LEU B O 1
ATOM 4396 N N . GLU B 1 263 ? 2.156 -11.213 -28.255 1.00 50.25 240 GLU B N 1
ATOM 4397 C CA . GLU B 1 263 ? 0.859 -10.926 -27.631 1.00 47.60 240 GLU B CA 1
ATOM 4398 C C . GLU B 1 263 ? -0.276 -11.000 -28.630 1.00 49.53 240 GLU B C 1
ATOM 4399 O O . GLU B 1 263 ? -0.654 -9.989 -29.237 1.00 46.92 240 GLU B O 1
ATOM 4405 N N . ILE B 1 264 ? -0.849 -12.184 -28.787 1.00 56.64 241 ILE B N 1
ATOM 4406 C CA . ILE B 1 264 ? -1.889 -12.385 -29.791 1.00 64.28 241 ILE B CA 1
ATOM 4407 C C . ILE B 1 264 ? -3.262 -12.031 -29.197 1.00 79.14 241 ILE B C 1
ATOM 4408 O O . ILE B 1 264 ? -3.758 -12.709 -28.299 1.00 86.84 241 ILE B O 1
ATOM 4413 N N . ALA B 1 265 ? -3.835 -10.941 -29.720 1.00 86.41 242 ALA B N 1
ATOM 4414 C CA . ALA B 1 265 ? -4.807 -10.067 -29.011 1.00 94.04 242 ALA B CA 1
ATOM 4415 C C . ALA B 1 265 ? -5.885 -10.739 -28.155 1.00 102.04 242 ALA B C 1
ATOM 4416 O O . ALA B 1 265 ? -6.307 -10.174 -27.135 1.00 104.21 242 ALA B O 1
ATOM 4418 N N . GLY B 1 266 ? -6.329 -11.928 -28.569 1.00 105.03 243 GLY B N 1
ATOM 4419 C CA . GLY B 1 266 ? -7.286 -12.718 -27.783 1.00 112.23 243 GLY B CA 1
ATOM 4420 C C . GLY B 1 266 ? -6.621 -13.803 -26.941 1.00 119.52 243 GLY B C 1
ATOM 4421 O O . GLY B 1 266 ? -7.154 -14.908 -26.814 1.00 120.67 243 GLY B O 1
ATOM 4422 N N . GLY B 1 267 ? -5.461 -13.484 -26.357 1.00 119.43 244 GLY B N 1
ATOM 4423 C CA . GLY B 1 267 ? -4.670 -14.458 -25.593 1.00 115.31 244 GLY B CA 1
ATOM 4424 C C . GLY B 1 267 ? -4.826 -14.342 -24.087 1.00 111.80 244 GLY B C 1
ATOM 4425 O O . GLY B 1 267 ? -5.827 -14.797 -23.517 1.00 107.10 244 GLY B O 1
ATOM 4426 N N . ALA B 1 268 ? -3.835 -13.724 -23.446 1.00 108.43 245 ALA B N 1
ATOM 4427 C CA . ALA B 1 268 ? -3.797 -13.632 -21.982 1.00 103.71 245 ALA B CA 1
ATOM 4428 C C . ALA B 1 268 ? -3.763 -12.197 -21.407 1.00 104.24 245 ALA B C 1
ATOM 4429 O O . ALA B 1 268 ? -3.918 -12.008 -20.192 1.00 103.22 245 ALA B O 1
ATOM 4431 N N . GLY B 1 269 ? -3.560 -11.198 -22.273 1.00 100.14 246 GLY B N 1
ATOM 4432 C CA . GLY B 1 269 ? -3.602 -9.778 -21.872 1.00 94.26 246 GLY B CA 1
ATOM 4433 C C . GLY B 1 269 ? -2.307 -9.004 -22.100 1.00 85.31 246 GLY B C 1
ATOM 4434 O O . GLY B 1 269 ? -1.220 -9.594 -22.167 1.00 75.23 246 GLY B O 1
ATOM 4435 N N . LEU B 1 270 ? -2.424 -7.679 -22.217 1.00 82.74 247 LEU B N 1
ATOM 4436 C CA . LEU B 1 270 ? -1.250 -6.814 -22.342 1.00 77.94 247 LEU B CA 1
ATOM 4437 C C . LEU B 1 270 ? -0.624 -6.547 -20.976 1.00 74.01 247 LEU B C 1
ATOM 4438 O O . LEU B 1 270 ? 0.599 -6.606 -20.828 1.00 73.80 247 LEU B O 1
ATOM 4443 N N . GLY B 1 27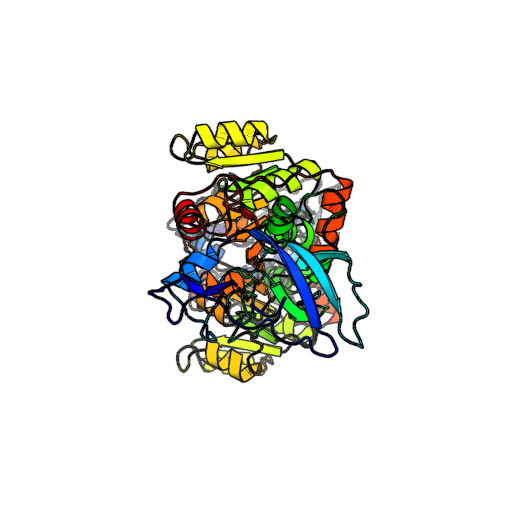1 ? -1.466 -6.278 -19.986 1.00 72.93 248 GLY B N 1
ATOM 4444 C CA . GLY B 1 271 ? -1.022 -6.069 -18.620 1.00 73.05 248 GLY B CA 1
ATOM 4445 C C . GLY B 1 271 ? -0.346 -7.289 -18.044 1.00 66.59 248 GLY B C 1
ATOM 4446 O O . GLY B 1 271 ? 0.497 -7.188 -17.159 1.00 65.17 248 GLY B O 1
ATOM 4447 N N . GLN B 1 272 ? -0.717 -8.448 -18.561 1.00 63.63 249 GLN B N 1
ATOM 4448 C CA . GLN B 1 272 ? -0.163 -9.707 -18.115 1.00 61.06 249 GLN B CA 1
ATOM 4449 C C . GLN B 1 272 ? 1.246 -9.888 -18.679 1.00 57.58 249 GLN B C 1
ATOM 4450 O O . GLN B 1 272 ? 2.194 -10.210 -17.952 1.00 55.29 249 GLN B O 1
ATOM 4456 N N . SER B 1 273 ? 1.386 -9.671 -19.984 1.00 55.01 250 SER B N 1
ATOM 4457 C CA . SER B 1 273 ? 2.700 -9.775 -20.589 1.00 54.02 250 SER B CA 1
ATOM 4458 C C . SER B 1 273 ? 3.646 -8.637 -20.154 1.00 52.28 250 SER B C 1
ATOM 4459 O O . SER B 1 273 ? 4.865 -8.790 -20.201 1.00 51.12 250 SER B O 1
ATOM 4462 N N . LEU B 1 274 ? 3.096 -7.528 -19.652 1.00 52.83 251 LEU B N 1
ATOM 4463 C CA . LEU B 1 274 ? 3.953 -6.464 -19.129 1.00 51.07 251 LEU B CA 1
ATOM 4464 C C . LEU B 1 274 ? 4.718 -6.931 -17.893 1.00 49.91 251 LEU B C 1
ATOM 4465 O O . LEU B 1 274 ? 5.929 -6.691 -17.767 1.00 48.26 251 LEU B O 1
ATOM 4470 N N . LYS B 1 275 ? 4.020 -7.658 -17.037 1.00 50.47 252 LYS B N 1
ATOM 4471 C CA . LYS B 1 275 ? 4.569 -8.239 -15.833 1.00 51.08 252 LYS B CA 1
ATOM 4472 C C . LYS B 1 275 ? 5.542 -9.364 -16.206 1.00 49.59 252 LYS B C 1
ATOM 4473 O O . LYS B 1 275 ? 6.569 -9.551 -15.576 1.00 50.19 252 LYS B O 1
ATOM 4479 N N . ALA B 1 276 ? 5.225 -10.113 -17.243 1.00 48.32 253 ALA B N 1
ATOM 4480 C CA . ALA B 1 276 ? 6.052 -11.247 -17.634 1.00 47.50 253 ALA B CA 1
ATOM 4481 C C . ALA B 1 276 ? 7.314 -10.867 -18.432 1.00 46.27 253 ALA B C 1
ATOM 4482 O O . ALA B 1 276 ? 8.242 -11.660 -18.509 1.00 45.88 253 ALA B O 1
ATOM 4484 N N . VAL B 1 277 ? 7.347 -9.680 -19.031 1.00 45.21 254 VAL B N 1
ATOM 4485 C CA . VAL B 1 277 ? 8.480 -9.320 -19.932 1.00 44.80 254 VAL B CA 1
ATOM 4486 C C . VAL B 1 277 ? 9.686 -8.909 -19.097 1.00 45.83 254 VAL B C 1
ATOM 4487 O O . VAL B 1 277 ? 9.541 -8.355 -17.970 1.00 46.30 254 VAL B O 1
ATOM 4491 N N . ALA B 1 278 ? 10.857 -9.234 -19.636 1.00 44.17 255 ALA B N 1
ATOM 4492 C CA . ALA B 1 278 ? 12.133 -8.820 -19.089 1.00 45.44 255 ALA B CA 1
ATOM 4493 C C . ALA B 1 278 ? 12.349 -7.332 -19.335 1.00 46.72 255 ALA B C 1
ATOM 4494 O O . ALA B 1 278 ? 12.063 -6.848 -20.474 1.00 46.98 255 ALA B O 1
ATOM 4496 N N . PRO B 1 279 ? 12.907 -6.607 -18.316 1.00 46.21 256 PRO B N 1
ATOM 4497 C CA . PRO B 1 279 ? 13.371 -5.228 -18.493 1.00 46.04 256 PRO B CA 1
ATOM 4498 C C . PRO B 1 279 ? 14.007 -5.101 -19.855 1.00 44.92 256 PRO B C 1
ATOM 4499 O O . PRO B 1 279 ? 14.786 -5.970 -20.240 1.00 44.22 256 PRO B O 1
ATOM 4503 N N . ASP B 1 280 ? 13.661 -4.043 -20.585 1.00 43.86 257 ASP B N 1
ATOM 4504 C CA . ASP B 1 280 ? 14.212 -3.817 -21.915 1.00 43.49 257 ASP B CA 1
ATOM 4505 C C . ASP B 1 280 ? 13.872 -4.923 -22.932 1.00 41.69 257 ASP B C 1
ATOM 4506 O O . ASP B 1 280 ? 14.530 -5.044 -23.918 1.00 41.25 257 ASP B O 1
ATOM 4511 N N . GLY B 1 281 ? 12.862 -5.745 -22.647 1.00 41.94 258 GLY B N 1
ATOM 4512 C CA . GLY B 1 281 ? 12.442 -6.804 -23.553 1.00 38.54 258 GLY B CA 1
ATOM 4513 C C . GLY B 1 281 ? 11.402 -6.255 -24.488 1.00 36.36 258 GLY B C 1
ATOM 4514 O O . GLY B 1 281 ? 11.189 -5.057 -24.567 1.00 37.50 258 GLY B O 1
ATOM 4515 N N . ARG B 1 282 ? 10.735 -7.126 -25.206 1.00 36.80 259 ARG B N 1
ATOM 4516 C CA . ARG B 1 282 ? 9.889 -6.676 -26.292 1.00 38.59 259 ARG B CA 1
ATOM 4517 C C . ARG B 1 282 ? 8.543 -7.368 -26.231 1.00 39.88 259 ARG B C 1
ATOM 4518 O O . ARG B 1 282 ? 8.455 -8.553 -25.887 1.00 41.96 259 ARG B O 1
ATOM 4526 N N . ILE B 1 283 ? 7.480 -6.636 -26.527 1.00 38.74 260 ILE B N 1
ATOM 4527 C CA . ILE B 1 283 ? 6.183 -7.273 -26.583 1.00 39.74 260 ILE B CA 1
ATOM 4528 C C . ILE B 1 283 ? 5.546 -6.931 -27.900 1.00 39.60 260 ILE B C 1
ATOM 4529 O O . ILE B 1 283 ? 5.257 -5.755 -28.141 1.00 39.90 260 ILE B O 1
ATOM 4534 N N . SER B 1 284 ? 5.333 -7.934 -28.754 1.00 40.71 261 SER B N 1
ATOM 4535 C CA . SER B 1 284 ? 4.686 -7.695 -30.047 1.00 41.90 261 SER B CA 1
ATOM 4536 C C . SER B 1 284 ? 3.190 -7.913 -29.910 1.00 47.00 261 SER B C 1
ATOM 4537 O O . SER B 1 284 ? 2.727 -8.961 -29.414 1.00 44.86 261 SER B O 1
ATOM 4540 N N . VAL B 1 285 ? 2.436 -6.903 -30.323 1.00 50.76 262 VAL B N 1
ATOM 4541 C CA . VAL B 1 285 ? 0.996 -6.974 -30.263 1.00 52.12 262 VAL B CA 1
ATOM 4542 C C . VAL B 1 285 ? 0.496 -7.318 -31.659 1.00 53.91 262 VAL B C 1
ATOM 4543 O O . VAL B 1 285 ? 0.728 -6.589 -32.631 1.00 55.17 262 VAL B O 1
ATOM 4547 N N . ILE B 1 286 ? -0.132 -8.480 -31.745 1.00 54.50 263 ILE B N 1
ATOM 4548 C CA . ILE B 1 286 ? -0.685 -8.996 -32.976 1.00 55.84 263 ILE B CA 1
ATOM 4549 C C . ILE B 1 286 ? -2.187 -9.230 -32.769 1.00 63.33 263 ILE B C 1
ATOM 4550 O O . ILE B 1 286 ? -2.612 -9.835 -31.771 1.00 67.91 263 ILE B O 1
ATOM 4555 N N . GLY B 1 287 ? -3.008 -8.735 -33.686 1.00 68.03 264 GLY B N 1
ATOM 4556 C CA . GLY B 1 287 ? -4.421 -8.646 -33.355 1.00 80.81 264 GLY B CA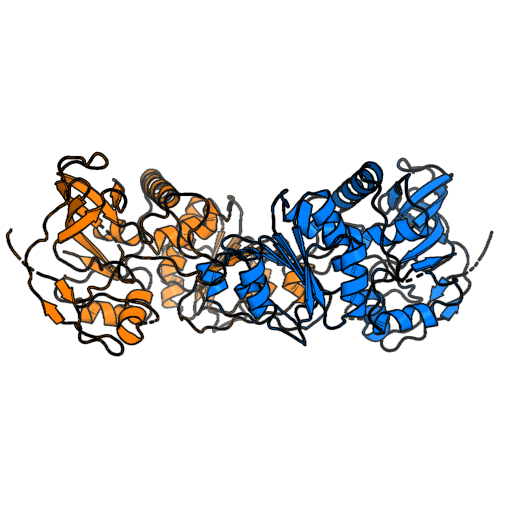 1
ATOM 4557 C C . GLY B 1 287 ? -5.495 -8.909 -34.378 1.00 94.05 264 GLY B C 1
ATOM 4558 O O . GLY B 1 287 ? -5.236 -9.024 -35.577 1.00 96.19 264 GLY B O 1
ATOM 4559 N N . VAL B 1 288 ? -6.718 -8.985 -33.861 1.00 111.00 265 VAL B N 1
ATOM 4560 C CA . VAL B 1 288 ? -7.897 -9.318 -34.646 1.00 123.18 265 VAL B CA 1
ATOM 4561 C C . VAL B 1 288 ? -8.933 -8.177 -34.562 1.00 136.03 265 VAL B C 1
ATOM 4562 O O . VAL B 1 288 ? -8.716 -7.121 -35.169 1.00 132.92 265 VAL B O 1
ATOM 4566 N N . LEU B 1 289 ? -10.011 -8.376 -33.791 1.00 143.53 266 LEU B N 1
ATOM 4567 C CA . LEU B 1 289 ? -11.189 -7.479 -33.761 1.00 144.80 266 LEU B CA 1
ATOM 4568 C C . LEU B 1 289 ? -10.888 -5.975 -33.864 1.00 143.08 266 LEU B C 1
ATOM 4569 O O . LEU B 1 289 ? -9.998 -5.456 -33.181 1.00 138.79 266 LEU B O 1
ATOM 4574 N N . GLU B 1 290 ? -11.650 -5.296 -34.726 1.00 147.28 267 GLU B N 1
ATOM 4575 C CA . GLU B 1 290 ? -11.563 -3.844 -34.920 1.00 145.30 267 GLU B CA 1
ATOM 4576 C C . GLU B 1 290 ? -12.406 -3.118 -33.856 1.00 141.41 267 GLU B C 1
ATOM 4577 O O . GLU B 1 290 ? -13.380 -2.417 -34.164 1.00 137.85 267 GLU B O 1
ATOM 4583 N N . GLY B 1 291 ? -12.010 -3.304 -32.597 1.00 139.16 268 GLY B N 1
ATOM 4584 C CA . GLY B 1 291 ? -12.721 -2.746 -31.449 1.00 135.72 268 GLY B CA 1
ATOM 4585 C C . GLY B 1 291 ? -12.170 -3.180 -30.096 1.00 127.03 268 GLY B C 1
ATOM 4586 O O . GLY B 1 291 ? -12.613 -2.670 -29.063 1.00 119.05 268 GLY B O 1
ATOM 4587 N N . PHE B 1 292 ? -11.219 -4.122 -30.095 1.00 127.13 269 PHE B N 1
ATOM 4588 C CA . PHE B 1 292 ? -10.544 -4.541 -28.861 1.00 124.55 269 PHE B CA 1
ATOM 4589 C C . PHE B 1 292 ? -9.867 -3.328 -28.224 1.00 117.68 269 PHE B C 1
ATOM 4590 O O . PHE B 1 292 ? -9.247 -2.513 -28.908 1.00 114.92 269 PHE B O 1
ATOM 4598 N N . GLU B 1 293 ? -10.031 -3.192 -26.916 1.00 115.73 270 GLU B N 1
ATOM 4599 C CA . GLU B 1 293 ? -9.366 -2.143 -26.166 1.00 115.64 270 GLU B CA 1
ATOM 4600 C C . GLU B 1 293 ? -8.342 -2.844 -25.290 1.00 114.73 270 GLU B C 1
ATOM 4601 O O . GLU B 1 293 ? -8.678 -3.794 -24.581 1.00 116.99 270 GLU B O 1
ATOM 4607 N N . VAL B 1 294 ? -7.090 -2.395 -25.357 1.00 113.93 271 VAL B N 1
ATOM 4608 C CA . VAL B 1 294 ? -6.036 -2.920 -24.479 1.00 110.54 271 VAL B CA 1
ATOM 4609 C C . VAL B 1 294 ? -6.253 -2.539 -23.008 1.00 110.93 271 VAL B C 1
ATOM 4610 O O . VAL B 1 294 ? -7.359 -2.150 -22.601 1.00 112.57 271 VAL B O 1
ATOM 4614 N N . SER B 1 295 ? -5.184 -2.660 -22.225 1.00 104.44 272 SER B N 1
ATOM 4615 C CA . SER B 1 295 ? -5.208 -2.425 -20.791 1.00 104.06 272 SER B CA 1
ATOM 4616 C C . SER B 1 295 ? -3.880 -2.910 -20.247 1.00 102.05 272 SER B C 1
ATOM 4617 O O . SER B 1 295 ? -3.418 -3.994 -20.613 1.00 99.34 272 SER B O 1
ATOM 4620 N N . GLY B 1 296 ? -3.268 -2.103 -19.383 1.00 101.79 273 GLY B N 1
ATOM 4621 C CA . GLY B 1 296 ? -2.024 -2.476 -18.718 1.00 99.93 273 GLY B CA 1
ATOM 4622 C C . GLY B 1 296 ? -1.637 -1.563 -17.565 1.00 106.05 273 GLY B C 1
ATOM 4623 O O . GLY B 1 296 ? -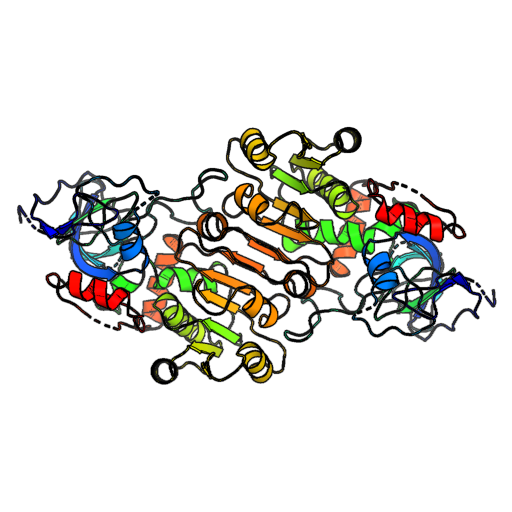1.997 -0.381 -17.556 1.00 108.07 273 GLY B O 1
ATOM 4624 N N . PRO B 1 297 ? -0.898 -2.099 -16.575 1.00 106.43 274 PRO B N 1
ATOM 4625 C CA . PRO B 1 297 ? -0.425 -1.191 -15.538 1.00 108.32 274 PRO B CA 1
ATOM 4626 C C . PRO B 1 297 ? 0.801 -0.417 -16.028 1.00 102.83 274 PRO B C 1
ATOM 4627 O O . PRO B 1 297 ? 1.615 -0.942 -16.792 1.00 100.39 274 PRO B O 1
ATOM 4631 N N . VAL B 1 298 ? 0.899 0.836 -15.599 1.00 100.53 275 VAL B N 1
ATOM 4632 C CA . VAL B 1 298 ? 1.965 1.745 -16.017 1.00 96.30 275 VAL B CA 1
ATOM 4633 C C . VAL B 1 298 ? 3.331 1.291 -15.477 1.00 90.32 275 VAL B C 1
ATOM 4634 O O . VAL B 1 298 ? 4.328 1.277 -16.217 1.00 81.83 275 VAL B O 1
ATOM 4638 N N . GLY B 1 299 ? 3.353 0.897 -14.204 1.00 86.81 276 GLY B N 1
ATOM 4639 C CA . GLY B 1 299 ? 4.578 0.536 -13.495 1.00 81.50 276 GLY B CA 1
ATOM 4640 C C . GLY B 1 299 ? 5.566 -0.290 -14.286 1.00 76.17 276 GLY B C 1
ATOM 4641 O O . GLY B 1 299 ? 6.676 0.192 -14.572 1.00 73.25 276 GLY B O 1
ATOM 4642 N N . PRO B 1 300 ? 5.181 -1.539 -14.648 1.00 73.70 277 PRO B N 1
ATOM 4643 C CA . PRO B 1 300 ? 6.084 -2.320 -15.487 1.00 69.46 277 PRO B CA 1
ATOM 4644 C C . PRO B 1 300 ? 6.427 -1.596 -16.785 1.00 66.74 277 PRO B C 1
ATOM 4645 O O . PRO B 1 300 ? 7.594 -1.579 -17.149 1.00 66.17 277 PRO B O 1
ATOM 4649 N N . LEU B 1 301 ? 5.457 -0.973 -17.458 1.00 66.15 278 LEU B N 1
ATOM 4650 C CA . LEU B 1 301 ? 5.745 -0.286 -18.724 1.00 62.59 278 LEU B CA 1
ATOM 4651 C C . LEU B 1 301 ? 6.900 0.702 -18.576 1.00 65.17 278 LEU B C 1
ATOM 4652 O O . LEU B 1 301 ? 7.761 0.806 -19.462 1.00 65.05 278 LEU B O 1
ATOM 4657 N N . LEU B 1 302 ? 6.927 1.385 -17.433 1.00 68.88 279 LEU B N 1
ATOM 4658 C CA . LEU B 1 302 ? 7.912 2.414 -17.131 1.00 69.26 279 LEU B CA 1
ATOM 4659 C C . LEU B 1 302 ? 9.216 1.874 -16.554 1.00 67.01 279 LEU B C 1
ATOM 4660 O O . LEU B 1 302 ? 10.294 2.080 -17.137 1.00 65.76 279 LEU B O 1
ATOM 4665 N N . LEU B 1 303 ? 9.112 1.195 -15.410 1.00 67.26 280 LEU B N 1
ATOM 4666 C CA . LEU B 1 303 ? 10.289 0.710 -14.677 1.00 65.73 280 LEU B CA 1
ATOM 4667 C C . LEU B 1 303 ? 11.097 -0.342 -15.434 1.00 63.11 280 LEU B C 1
ATOM 4668 O O . LEU B 1 303 ? 12.309 -0.495 -15.213 1.00 63.23 280 LEU B O 1
ATOM 4673 N N . LYS B 1 304 ? 10.414 -1.049 -16.331 1.00 59.08 281 LYS B N 1
ATOM 4674 C CA . LYS B 1 304 ? 11.001 -2.159 -17.043 1.00 55.35 281 LYS B CA 1
ATOM 4675 C C . LYS B 1 304 ? 11.301 -1.761 -18.484 1.00 50.93 281 LYS B C 1
ATOM 4676 O O . LYS B 1 304 ? 12.106 -2.409 -19.154 1.00 48.45 281 LYS B O 1
ATOM 4682 N N . SER B 1 305 ? 10.652 -0.686 -18.941 1.00 51.19 282 SER B N 1
ATOM 4683 C CA . SER B 1 305 ? 10.879 -0.079 -20.270 1.00 51.85 282 SER B CA 1
ATOM 4684 C C . SER B 1 305 ? 10.901 -1.017 -21.494 1.00 47.01 282 SER B C 1
ATOM 4685 O O . SER B 1 305 ? 11.781 -0.915 -22.323 1.00 45.29 282 SER B O 1
ATOM 4688 N N . PRO B 1 306 ? 9.936 -1.933 -21.609 1.00 45.39 283 PRO B N 1
ATOM 4689 C CA . PRO B 1 306 ? 9.968 -2.714 -22.844 1.00 44.16 283 PRO B CA 1
ATOM 4690 C C . PRO B 1 306 ? 9.488 -1.871 -24.005 1.00 44.84 283 PRO B C 1
ATOM 4691 O O . PRO B 1 306 ? 8.836 -0.849 -23.801 1.00 46.79 283 PRO B O 1
ATOM 4695 N N . VAL B 1 307 ? 9.836 -2.295 -25.210 1.00 43.78 284 VAL B N 1
ATOM 4696 C CA . VAL B 1 307 ? 9.277 -1.753 -26.420 1.00 42.06 284 VAL B CA 1
ATOM 4697 C C . VAL B 1 307 ? 8.006 -2.532 -26.620 1.00 41.02 284 VAL B C 1
ATOM 4698 O O . VAL B 1 307 ? 8.040 -3.763 -26.647 1.00 40.35 284 VAL B O 1
ATOM 4702 N N . VAL B 1 308 ? 6.875 -1.830 -26.716 1.00 43.00 285 VAL B N 1
ATOM 4703 C CA . VAL B 1 308 ? 5.630 -2.443 -27.144 1.00 42.06 285 VAL B CA 1
ATOM 4704 C C . VAL B 1 308 ? 5.324 -2.027 -28.574 1.00 42.04 285 VAL B C 1
ATOM 4705 O O . VAL B 1 308 ? 5.176 -0.844 -28.882 1.00 42.32 285 VAL B O 1
ATOM 4709 N N . GLN B 1 309 ? 5.186 -3.015 -29.437 1.00 41.95 286 GLN B N 1
ATOM 4710 C CA . GLN B 1 309 ? 5.099 -2.712 -30.842 1.00 44.49 286 GLN B CA 1
ATOM 4711 C C . GLN B 1 309 ? 3.962 -3.471 -31.470 1.00 44.89 286 GLN B C 1
ATOM 4712 O O . GLN B 1 309 ? 3.972 -4.714 -31.495 1.00 44.30 286 GLN B O 1
ATOM 4718 N N . GLY B 1 310 ? 2.986 -2.719 -31.975 1.00 46.23 287 GLY B N 1
ATOM 4719 C CA . GLY B 1 310 ? 1.908 -3.297 -32.775 1.00 47.81 287 GLY B CA 1
ATOM 4720 C C . GLY B 1 310 ? 2.520 -3.789 -34.090 1.00 47.27 287 GLY B C 1
ATOM 4721 O O . GLY B 1 310 ? 3.432 -3.162 -34.628 1.00 45.50 287 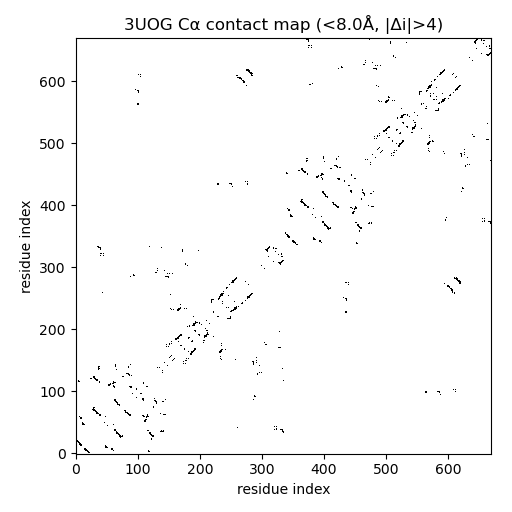GLY B O 1
ATOM 4722 N N . ILE B 1 311 ? 2.041 -4.932 -34.568 1.00 49.49 288 ILE B N 1
ATOM 4723 C CA . ILE B 1 311 ? 2.607 -5.586 -35.752 1.00 51.02 288 ILE B CA 1
ATOM 4724 C C . ILE B 1 311 ? 1.524 -5.899 -36.759 1.00 54.99 288 ILE B C 1
ATOM 4725 O O . ILE B 1 311 ? 0.783 -6.866 -36.582 1.00 58.99 288 ILE B O 1
ATOM 4730 N N . SER B 1 312 ? 1.422 -5.097 -37.816 1.00 56.74 289 SER B N 1
ATOM 4731 C CA . SER B 1 312 ? 0.450 -5.419 -38.881 1.00 60.19 289 SER B CA 1
ATOM 4732 C C . SER B 1 312 ? 1.115 -6.126 -40.054 1.00 57.02 289 SER B C 1
ATOM 4733 O O . SER B 1 312 ? 1.459 -5.499 -41.060 1.00 59.65 289 SER B O 1
ATOM 4736 N N . VAL B 1 313 ? 1.283 -7.433 -39.920 1.00 53.30 290 VAL B N 1
ATOM 4737 C CA . VAL B 1 313 ? 1.877 -8.250 -40.968 1.00 51.49 290 VAL B CA 1
ATOM 4738 C C . VAL B 1 313 ? 3.307 -7.778 -41.345 1.00 50.65 290 VAL B C 1
ATOM 4739 O O . VAL B 1 313 ? 4.189 -7.841 -40.500 1.00 51.12 290 VAL B O 1
ATOM 4743 N N . GLY B 1 314 ? 3.548 -7.309 -42.566 1.00 46.28 291 GLY B N 1
ATOM 4744 C CA . GLY B 1 314 ? 4.909 -7.003 -43.017 1.00 44.72 291 GLY B CA 1
ATOM 4745 C C . GLY B 1 314 ? 5.006 -6.683 -44.501 1.00 42.30 291 GLY B C 1
ATOM 4746 O O . GLY B 1 314 ? 3.998 -6.762 -45.192 1.00 42.18 291 GLY B O 1
ATOM 4747 N N . HIS B 1 315 ? 6.188 -6.284 -44.987 1.00 40.34 292 HIS B N 1
ATOM 4748 C CA . HIS B 1 315 ? 6.309 -5.901 -46.401 1.00 40.79 292 HIS B CA 1
ATOM 4749 C C . HIS B 1 315 ? 6.842 -6.991 -47.301 1.00 40.25 292 HIS B C 1
ATOM 4750 O O . HIS B 1 315 ? 7.075 -8.110 -46.872 1.00 39.69 292 HIS B O 1
ATOM 4757 N N . ARG B 1 316 ? 7.057 -6.662 -48.567 1.00 41.72 293 ARG B N 1
ATOM 4758 C CA . ARG B 1 316 ? 7.357 -7.694 -49.552 1.00 42.65 293 ARG B CA 1
ATOM 4759 C C . ARG B 1 316 ? 8.802 -8.205 -49.444 1.00 43.32 293 ARG B C 1
ATOM 4760 O O . ARG B 1 316 ? 9.065 -9.396 -49.661 1.00 46.30 293 ARG B O 1
ATOM 4768 N N . ARG B 1 317 ? 9.745 -7.314 -49.151 1.00 42.27 294 ARG B N 1
ATOM 4769 C CA . ARG B 1 317 ? 11.128 -7.725 -49.021 1.00 42.04 294 ARG B CA 1
ATOM 4770 C C . ARG B 1 317 ? 11.278 -8.630 -47.790 1.00 42.51 294 ARG B C 1
ATOM 4771 O O . ARG B 1 317 ? 12.016 -9.600 -47.855 1.00 40.90 294 ARG B O 1
ATOM 4779 N N . ALA B 1 318 ? 10.555 -8.344 -46.689 1.00 42.35 295 ALA B N 1
ATOM 4780 C CA . ALA B 1 318 ? 10.542 -9.286 -45.563 1.00 41.78 295 ALA B CA 1
ATOM 4781 C C . ALA B 1 318 ? 9.989 -10.653 -45.971 1.00 43.38 295 ALA B C 1
ATOM 4782 O O . ALA B 1 318 ? 10.502 -11.702 -45.545 1.00 45.58 295 ALA B O 1
ATOM 4784 N N . LEU B 1 319 ? 8.954 -10.655 -46.813 1.00 43.54 296 LEU B N 1
ATOM 4785 C CA . LEU B 1 319 ? 8.386 -11.897 -47.308 1.00 42.17 296 LEU B CA 1
ATOM 4786 C C . LEU B 1 319 ? 9.446 -12.690 -48.045 1.00 41.80 296 LEU B C 1
ATOM 4787 O O . LEU B 1 319 ? 9.660 -13.870 -47.741 1.00 41.56 296 LEU B O 1
ATOM 4792 N N . GLU B 1 320 ? 10.128 -12.049 -48.988 1.00 41.77 297 GLU B N 1
ATOM 4793 C CA . GLU B 1 320 ? 11.228 -12.707 -49.720 1.00 42.51 297 GLU B CA 1
ATOM 4794 C C . GLU B 1 320 ? 12.302 -13.245 -48.776 1.00 42.58 297 GLU B C 1
ATOM 4795 O O . GLU B 1 320 ? 12.809 -14.335 -48.984 1.00 44.35 297 GLU B O 1
ATOM 4801 N N . ASP B 1 321 ? 12.622 -12.502 -47.720 1.00 41.89 298 ASP B N 1
ATOM 4802 C CA . ASP B 1 321 ? 13.528 -13.001 -46.669 1.00 42.36 298 ASP B CA 1
ATOM 4803 C C . ASP B 1 321 ? 12.997 -14.269 -46.014 1.00 41.25 298 ASP B C 1
ATOM 4804 O O . ASP B 1 321 ? 13.735 -15.249 -45.851 1.00 41.68 298 ASP B O 1
ATOM 4809 N N . LEU B 1 322 ? 11.721 -14.243 -45.637 1.00 41.09 299 LEU B N 1
ATOM 4810 C CA . LEU B 1 322 ? 11.107 -15.364 -44.947 1.00 40.31 299 LEU B CA 1
ATOM 4811 C C . LEU B 1 322 ? 11.131 -16.600 -45.841 1.00 42.47 299 LEU B C 1
ATOM 4812 O O . LEU B 1 322 ? 11.403 -17.673 -45.360 1.00 44.36 299 LEU B O 1
ATOM 4817 N N . VAL B 1 323 ? 10.889 -16.427 -47.144 1.00 43.09 300 VAL B N 1
ATOM 4818 C CA . VAL B 1 323 ? 10.820 -17.522 -48.119 1.00 42.31 300 VAL B CA 1
ATOM 4819 C C . VAL B 1 323 ? 12.183 -18.195 -48.206 1.00 45.48 300 VAL B C 1
ATOM 4820 O O . VAL B 1 323 ? 12.290 -19.436 -48.150 1.00 48.07 300 VAL B O 1
ATOM 4824 N N . GLY B 1 324 ? 13.230 -17.372 -48.318 1.00 44.31 301 GLY B N 1
ATOM 4825 C CA . GLY B 1 324 ? 14.591 -17.861 -48.360 1.00 44.46 301 GLY B CA 1
ATOM 4826 C C . GLY B 1 324 ? 14.884 -18.666 -47.113 1.00 43.84 301 GLY B C 1
ATOM 4827 O O . GLY B 1 324 ? 15.342 -19.815 -47.192 1.00 43.45 301 GLY B O 1
ATOM 4828 N N . ALA B 1 325 ? 14.585 -18.083 -45.959 1.00 42.66 302 ALA B N 1
ATOM 4829 C CA . ALA B 1 325 ? 14.868 -18.751 -44.701 1.00 41.65 302 ALA B CA 1
ATOM 4830 C C . ALA B 1 325 ? 14.087 -20.068 -44.595 1.00 41.06 302 ALA B C 1
ATOM 4831 O O . ALA B 1 325 ? 14.632 -21.062 -44.145 1.00 42.49 302 ALA B O 1
ATOM 4833 N N . VAL B 1 326 ? 12.828 -20.076 -45.023 1.00 41.13 303 VAL B N 1
ATOM 4834 C CA . VAL B 1 326 ? 12.030 -21.305 -44.998 1.00 42.12 303 VAL B CA 1
ATOM 4835 C C . VAL B 1 326 ? 12.760 -22.407 -45.767 1.00 42.89 303 VAL B C 1
ATOM 4836 O O . VAL B 1 326 ? 12.840 -23.544 -45.277 1.00 44.23 303 VAL B O 1
ATOM 4840 N N . ASP B 1 327 ? 13.324 -22.058 -46.925 1.00 41.74 304 ASP B N 1
ATOM 4841 C CA . ASP B 1 327 ? 14.060 -23.025 -47.738 1.00 43.94 304 ASP B CA 1
ATOM 4842 C C . ASP B 1 327 ? 15.323 -23.530 -47.083 1.00 45.11 304 ASP B C 1
ATOM 4843 O O . ASP B 1 327 ? 15.525 -24.722 -47.009 1.00 46.21 304 ASP B O 1
ATOM 4848 N N . ARG B 1 328 ? 16.192 -22.634 -46.618 1.00 46.04 305 ARG B N 1
ATOM 4849 C CA . ARG B 1 328 ? 17.485 -23.083 -46.092 1.00 46.69 305 ARG B CA 1
ATOM 4850 C C . ARG B 1 328 ? 17.307 -23.714 -44.726 1.00 47.90 305 ARG B C 1
ATOM 4851 O O . ARG B 1 328 ? 18.149 -24.492 -44.287 1.00 50.59 305 ARG B O 1
ATOM 4859 N N . LEU B 1 329 ? 16.218 -23.385 -44.050 1.00 45.28 306 LEU B N 1
ATOM 4860 C CA . LEU B 1 329 ? 15.949 -24.025 -42.783 1.00 45.18 306 LEU B CA 1
ATOM 4861 C C . LEU B 1 329 ? 15.276 -25.390 -42.926 1.00 47.73 306 LEU B C 1
ATOM 4862 O O . LEU B 1 329 ? 15.401 -26.220 -42.040 1.00 49.24 306 LEU B O 1
ATOM 4867 N N . GLY B 1 330 ? 14.567 -25.622 -44.032 1.00 48.32 307 GLY B N 1
ATOM 4868 C CA . GLY B 1 330 ? 13.636 -26.748 -44.132 1.00 50.37 307 GLY B CA 1
ATOM 4869 C C . GLY B 1 330 ? 12.415 -26.644 -43.197 1.00 51.66 307 GLY B C 1
ATOM 4870 O O . GLY B 1 330 ? 11.882 -27.668 -42.756 1.00 54.36 307 GLY B O 1
ATOM 4871 N N . LEU B 1 331 ? 11.965 -25.422 -42.900 1.00 48.69 308 LEU B N 1
ATOM 4872 C CA . LEU B 1 331 ? 10.741 -25.187 -42.089 1.00 49.44 308 LEU B CA 1
ATOM 4873 C C . LEU B 1 331 ? 9.485 -25.715 -42.781 1.00 50.25 308 LEU B C 1
ATOM 4874 O O . LEU B 1 331 ? 9.220 -25.374 -43.934 1.00 48.92 308 LEU B O 1
ATOM 4879 N N . LYS B 1 332 ? 8.714 -26.519 -42.053 1.00 51.82 309 LYS B N 1
ATOM 4880 C CA . LYS B 1 332 ? 7.405 -27.020 -42.499 1.00 51.22 309 LYS B CA 1
ATOM 4881 C C . LYS B 1 332 ? 6.237 -26.317 -41.771 1.00 49.42 309 LYS B C 1
ATOM 4882 O O . LYS B 1 332 ? 5.997 -26.576 -40.584 1.00 50.23 309 LYS B O 1
ATOM 4888 N N . PRO B 1 333 ? 5.501 -25.427 -42.471 1.00 48.22 310 PRO B N 1
ATOM 4889 C CA . PRO B 1 333 ? 4.374 -24.712 -41.830 1.00 47.65 310 PRO B CA 1
ATOM 4890 C C . PRO B 1 333 ? 3.383 -25.685 -41.215 1.00 48.73 310 PRO B C 1
ATOM 4891 O O . PRO B 1 333 ? 3.141 -26.726 -41.805 1.00 48.58 310 PRO B O 1
ATOM 4895 N N . VAL B 1 334 ? 2.821 -25.368 -40.047 1.00 48.86 311 VAL B N 1
ATOM 4896 C CA . VAL B 1 334 ? 1.806 -26.246 -39.425 1.00 49.41 311 VAL B CA 1
ATOM 4897 C C . VAL B 1 334 ? 0.420 -26.068 -40.048 1.00 49.61 311 VAL B C 1
ATOM 4898 O O . VAL B 1 334 ? -0.148 -24.974 -40.037 1.00 49.24 311 VAL B O 1
ATOM 4902 N N . ILE B 1 335 ? -0.128 -27.141 -40.601 1.00 50.73 312 ILE B N 1
ATOM 4903 C CA . ILE B 1 335 ? -1.451 -27.073 -41.217 1.00 50.71 312 ILE B CA 1
ATOM 4904 C C . ILE B 1 335 ? -2.414 -27.967 -40.446 1.00 51.63 312 ILE B C 1
ATOM 4905 O O . ILE B 1 335 ? -2.132 -29.142 -40.241 1.00 52.52 312 ILE B O 1
ATOM 4910 N N . ASP B 1 336 ? -3.543 -27.417 -40.013 1.00 52.48 313 ASP B N 1
ATOM 4911 C CA . ASP B 1 336 ? -4.485 -28.208 -39.228 1.00 55.50 313 ASP B CA 1
ATOM 4912 C C . ASP B 1 336 ? -5.279 -29.140 -40.156 1.00 58.19 313 ASP B C 1
ATOM 4913 O O . ASP B 1 336 ? -5.380 -30.339 -39.899 1.00 60.99 313 ASP B O 1
ATOM 4926 N N . ARG B 1 338 ? -6.428 -29.652 -44.598 1.00 61.59 315 ARG B N 1
ATOM 4927 C CA . ARG B 1 338 ? -6.619 -29.241 -45.987 1.00 59.83 315 ARG B CA 1
ATOM 4928 C C . ARG B 1 338 ? -8.050 -29.558 -46.417 1.00 60.78 315 ARG B C 1
ATOM 4929 O O . ARG B 1 338 ? -8.530 -30.671 -46.226 1.00 63.13 315 ARG B O 1
ATOM 4937 N N . TYR B 1 339 ? -8.732 -28.579 -46.991 1.00 59.63 316 TYR B N 1
ATOM 4938 C CA . TYR B 1 339 ? -10.083 -28.775 -47.505 1.00 59.76 316 TYR B CA 1
ATOM 4939 C C . TYR B 1 339 ? -10.097 -28.561 -49.000 1.00 59.68 316 TYR B C 1
ATOM 4940 O O . TYR B 1 339 ? -9.271 -27.805 -49.526 1.00 58.41 316 TYR B O 1
ATOM 4949 N N . LYS B 1 340 ? -11.050 -29.200 -49.682 1.00 60.19 317 LYS B N 1
ATOM 4950 C CA . LYS B 1 340 ? -11.153 -29.090 -51.136 1.00 60.72 317 LYS B CA 1
ATOM 4951 C C . LYS B 1 340 ? -11.897 -27.796 -51.459 1.00 61.46 317 LYS B C 1
ATOM 4952 O O . LYS B 1 340 ? -12.586 -27.259 -50.596 1.00 62.62 317 LYS B O 1
ATOM 4958 N N . PHE B 1 341 ? -11.737 -27.292 -52.685 1.00 62.17 318 PHE B N 1
ATOM 4959 C CA . PHE B 1 341 ? -12.267 -25.972 -53.105 1.00 60.89 318 PHE B CA 1
ATOM 4960 C C . PHE B 1 341 ? -13.773 -25.811 -52.812 1.00 63.38 318 PHE B C 1
ATOM 4961 O O . PHE B 1 341 ? -14.255 -24.739 -52.420 1.00 63.77 318 PHE B O 1
ATOM 4969 N N . THR B 1 342 ? -14.473 -26.927 -52.971 1.00 64.64 319 THR B N 1
ATOM 4970 C CA . THR B 1 342 ? -15.901 -27.102 -52.770 1.00 67.13 319 THR B CA 1
ATOM 4971 C C . THR B 1 342 ? -16.333 -27.047 -51.305 1.00 68.92 319 THR B C 1
ATOM 4972 O O . THR B 1 342 ? -17.519 -26.883 -51.015 1.00 72.05 319 THR B O 1
ATOM 4976 N N . GLU B 1 343 ? -15.377 -27.171 -50.390 1.00 66.94 320 GLU B N 1
ATOM 4977 C CA . GLU B 1 343 ? -15.673 -27.232 -48.965 1.00 67.30 320 GLU B CA 1
ATOM 4978 C C . GLU B 1 343 ? -15.235 -26.002 -48.169 1.00 67.58 320 GLU B C 1
ATOM 4979 O O . GLU B 1 343 ? -15.023 -26.073 -46.956 1.00 68.35 320 GLU B O 1
ATOM 4985 N N . VAL B 1 344 ? -15.115 -24.871 -48.856 1.00 65.90 321 VAL B N 1
ATOM 4986 C CA . VAL B 1 344 ? -14.872 -23.588 -48.211 1.00 65.02 321 VAL B CA 1
ATOM 4987 C C . VAL B 1 344 ? -15.759 -23.344 -46.960 1.00 66.08 321 VAL B C 1
ATOM 4988 O O . VAL B 1 344 ? -15.232 -23.003 -45.907 1.00 65.17 321 VAL B O 1
ATOM 4992 N N . PRO B 1 345 ? -17.093 -23.540 -47.064 1.00 67.23 322 PRO B N 1
ATOM 4993 C CA . PRO B 1 345 ? -17.943 -23.355 -45.874 1.00 68.78 322 PRO B CA 1
ATOM 4994 C C . PRO B 1 345 ? -17.460 -24.168 -44.673 1.00 69.27 322 PRO B C 1
ATOM 4995 O O . PRO B 1 345 ? -17.405 -23.649 -43.559 1.00 69.36 322 PRO B O 1
ATOM 4999 N N . GLU B 1 346 ? -17.121 -25.433 -44.917 1.00 69.36 323 GLU B N 1
ATOM 5000 C CA . GLU B 1 346 ? -16.571 -26.323 -43.903 1.00 69.63 323 GLU B CA 1
ATOM 5001 C C . GLU B 1 346 ? -15.268 -25.775 -43.334 1.00 68.00 323 GLU B C 1
ATOM 5002 O O . GLU B 1 346 ? -14.989 -25.927 -42.141 1.00 68.77 323 GLU B O 1
ATOM 5008 N N . ALA B 1 347 ? -14.471 -25.148 -44.200 1.00 66.35 324 ALA B N 1
ATOM 5009 C CA . ALA B 1 347 ? -13.191 -24.571 -43.817 1.00 62.54 324 ALA B CA 1
ATOM 5010 C C . ALA B 1 347 ? -13.406 -23.291 -43.016 1.00 63.48 324 ALA B C 1
ATOM 5011 O O . ALA B 1 347 ? -12.638 -22.988 -42.105 1.00 64.22 324 ALA B O 1
ATOM 5013 N N . LEU B 1 348 ? -14.449 -22.542 -43.350 1.00 63.27 325 LEU B N 1
ATOM 5014 C CA . LEU B 1 348 ? -14.772 -21.335 -42.594 1.00 64.71 325 LEU B CA 1
ATOM 5015 C C . LEU B 1 348 ? -15.239 -21.703 -41.194 1.00 66.10 325 LEU B C 1
ATOM 5016 O O . LEU B 1 348 ? -14.990 -20.975 -40.255 1.00 68.43 325 LEU B O 1
ATOM 5021 N N . ALA B 1 349 ? -15.879 -22.857 -41.072 1.00 67.21 326 ALA B N 1
ATOM 5022 C CA . ALA B 1 349 ? -16.310 -23.408 -39.787 1.00 69.94 326 ALA B CA 1
ATOM 5023 C C . ALA B 1 349 ? -15.122 -23.822 -38.914 1.00 69.51 326 ALA B C 1
ATOM 5024 O O . ALA B 1 349 ? -15.107 -23.579 -37.707 1.00 68.86 326 ALA B O 1
ATOM 5026 N N . HIS B 1 350 ? -14.143 -24.473 -39.537 1.00 68.66 327 HIS B N 1
ATOM 5027 C CA . HIS B 1 350 ? -12.935 -24.900 -38.855 1.00 67.30 327 HIS B CA 1
ATOM 5028 C C . HIS B 1 350 ? -12.222 -23.686 -38.342 1.00 66.50 327 HIS B C 1
ATOM 5029 O O . HIS B 1 350 ? -11.662 -23.687 -37.243 1.00 65.84 327 HIS B O 1
ATOM 5036 N N . LEU B 1 351 ? -12.273 -22.629 -39.146 1.00 66.14 328 LEU B N 1
ATOM 5037 C CA . LEU B 1 351 ? -11.583 -21.389 -38.873 1.00 64.07 328 LEU B CA 1
ATOM 5038 C C . LEU B 1 351 ? -12.034 -20.714 -37.581 1.00 65.58 328 LEU B C 1
ATOM 5039 O O . LEU B 1 351 ? -11.318 -19.890 -37.040 1.00 66.19 328 LEU B O 1
ATOM 5044 N N . ASP B 1 352 ? -13.211 -21.039 -37.076 1.00 68.23 329 ASP B N 1
ATOM 5045 C CA . ASP B 1 352 ? -13.568 -20.472 -35.782 1.00 70.16 329 ASP B CA 1
ATOM 5046 C C . ASP B 1 352 ? -13.824 -21.487 -34.699 1.00 69.24 329 ASP B C 1
ATOM 5047 O O . ASP B 1 352 ? -14.515 -21.210 -33.731 1.00 70.35 329 ASP B O 1
ATOM 5052 N N . ARG B 1 353 ? -13.240 -22.666 -34.872 1.00 67.78 330 ARG B N 1
ATOM 5053 C CA . ARG B 1 353 ? -13.116 -23.623 -33.791 1.00 69.29 330 ARG B CA 1
ATOM 5054 C C . ARG B 1 353 ? -11.705 -23.652 -33.207 1.00 67.34 330 ARG B C 1
ATOM 5055 O O . ARG B 1 353 ? -11.326 -24.623 -32.556 1.00 68.52 330 ARG B O 1
ATOM 5063 N N . GLY B 1 354 ? -10.933 -22.590 -33.449 1.00 64.52 331 GLY B N 1
ATOM 5064 C CA . GLY B 1 354 ? -9.554 -22.482 -32.969 1.00 62.56 331 GLY B CA 1
ATOM 5065 C C . GLY B 1 354 ? -8.607 -23.489 -33.608 1.00 62.74 331 GLY B C 1
ATOM 5066 O O . GLY B 1 354 ? -8.154 -24.428 -32.943 1.00 64.31 331 GLY B O 1
ATOM 5067 N N . PRO B 1 355 ? -8.283 -23.303 -34.903 1.00 59.98 332 PRO B N 1
ATOM 5068 C CA . PRO B 1 355 ? -7.336 -24.225 -35.514 1.00 59.48 332 PRO B CA 1
ATOM 5069 C C . PRO B 1 355 ? -5.970 -24.251 -34.805 1.00 58.14 332 PRO B C 1
ATOM 5070 O O . PRO B 1 355 ? -5.467 -23.210 -34.363 1.00 57.68 332 PRO B O 1
ATOM 5074 N N . PHE B 1 356 ? -5.403 -25.444 -34.669 1.00 57.72 333 PHE B N 1
ATOM 5075 C CA . PHE B 1 356 ? -4.002 -25.589 -34.321 1.00 56.47 333 PHE B CA 1
ATOM 5076 C C . PHE B 1 356 ? -3.186 -25.366 -35.601 1.00 55.92 333 PHE B C 1
ATOM 5077 O O . PHE B 1 356 ? -2.939 -26.292 -36.357 1.00 55.37 333 PHE B O 1
ATOM 5085 N N . GLY B 1 357 ? -2.776 -24.130 -35.851 1.00 56.31 334 GLY B N 1
ATOM 5086 C CA . GLY B 1 357 ? -2.070 -23.845 -37.083 1.00 56.42 334 GLY B CA 1
ATOM 5087 C C . GLY B 1 357 ? -3.019 -23.379 -38.172 1.00 56.96 334 GLY B C 1
ATOM 5088 O O . GLY B 1 357 ? -3.906 -22.574 -37.924 1.00 59.52 334 GLY B O 1
ATOM 5089 N N . LYS B 1 358 ? -2.850 -23.885 -39.380 1.00 53.32 335 LYS B N 1
ATOM 5090 C CA . LYS B 1 358 ? -3.443 -23.217 -40.528 1.00 52.90 335 LYS B CA 1
ATOM 5091 C C . LYS B 1 358 ? -4.571 -24.014 -41.161 1.00 53.27 335 LYS B C 1
ATOM 5092 O O . LYS B 1 358 ? -4.505 -25.242 -41.251 1.00 53.59 335 LYS B O 1
ATOM 5098 N N . VAL B 1 359 ? -5.626 -23.313 -41.566 1.00 53.94 336 VAL B N 1
ATOM 5099 C CA . VAL B 1 359 ? -6.630 -23.908 -42.441 1.00 53.96 336 VAL B CA 1
ATOM 5100 C C . VAL B 1 359 ? -6.341 -23.495 -43.890 1.00 52.88 336 VAL B C 1
ATOM 5101 O O . VAL B 1 359 ? -6.253 -22.302 -44.222 1.00 51.51 336 VAL B O 1
ATOM 5105 N N . VAL B 1 360 ? -6.156 -24.505 -44.728 1.00 52.45 337 VAL B N 1
ATOM 5106 C CA . VAL B 1 360 ? -5.813 -24.322 -46.123 1.00 52.97 337 VAL B CA 1
ATOM 5107 C C . VAL B 1 360 ? -6.855 -25.015 -47.031 1.00 54.01 337 VAL B C 1
ATOM 5108 O O . VAL B 1 360 ? -7.410 -26.078 -46.724 1.00 53.68 337 VAL B O 1
ATOM 5112 N N . ILE B 1 361 ? -7.134 -24.369 -48.147 1.00 53.93 338 ILE B N 1
ATOM 5113 C CA . ILE B 1 361 ? -7.984 -24.938 -49.152 1.00 54.05 338 ILE B CA 1
ATOM 5114 C C . ILE B 1 361 ? -7.072 -25.290 -50.305 1.00 53.01 338 ILE B C 1
ATOM 5115 O O . ILE B 1 361 ? -6.295 -24.462 -50.754 1.00 52.59 338 ILE B O 1
ATOM 5120 N N . GLU B 1 362 ? -7.142 -26.544 -50.731 1.00 54.82 339 GLU B N 1
ATOM 5121 C CA . GLU B 1 362 ? -6.299 -27.092 -51.786 1.00 55.90 339 GLU B CA 1
ATOM 5122 C C . GLU B 1 362 ? -7.054 -27.203 -53.112 1.00 56.37 339 GLU B C 1
ATOM 5123 O O . GLU B 1 362 ? -8.111 -27.812 -53.188 1.00 58.48 339 GLU B O 1
ATOM 5129 N N . PHE B 1 363 ? -6.527 -26.594 -54.160 1.00 54.77 340 PHE B N 1
ATOM 5130 C CA . PHE B 1 363 ? -7.135 -26.724 -55.465 1.00 54.77 340 PHE B CA 1
ATOM 5131 C C . PHE B 1 363 ? -6.423 -27.840 -56.220 1.00 54.86 340 PHE B C 1
ATOM 5132 O O . PHE B 1 363 ? -7.077 -28.690 -56.807 1.00 56.68 340 PHE B O 1
#

InterPro domains:
  IPR011032 GroES-like superfamily [SSF50129] (13-172)
  IPR013149 Alcohol dehydrogenase-like, C-terminal [PF00107] (177-300)
  IPR013154 Alcohol dehydrogenase-like, N-terminal [PF08240] (29-136)
  IPR020843 Enoylreductase domain [SM00829] (13-338)
  IPR036291 NAD(P)-binding domain superfamily [SSF51735] (143-316)
  IPR052711 Zinc-type Alcohol Dehydrogenase-like [PTHR45033] (5-340)

Solvent-accessible surface area: 26488 Å² total

Radius of gyration: 28.69 Å; Cα contacts (8 Å, |Δi|>4): 1718; chains: 2; bounding box: 66×65×85 Å

B-factor: mean 58.45, std 16.93, range [30.89, 181.23]

Sequence (670 aa):
SKWQEWSTETVAPHDLKLAERPVPEAGEHDIIVRTLAVSLNYRDKLVLETGGLDLAFPFVPASDSGVVEAVGKSVTRFRPGDRVISTFAPGWLDGLRPGTGRTPAYETLGGAHPGVLSEYVVLPEGWFVAAPKSLDAAEASTLPCAGLTAWFALVEKGHLRRAGDRVVVQGTGGVALFGLQIAKATGAEVIVTSSSREKLDRAFALGADHGINRLEEDWVERVYALTGDRGADHILEIAGGAGLGQSLKAVAPDGRISVIGVLEGFEVSGPVGPLLLKSPVVQGISVGHRRALEDLVGAVDRLGLKPVIDRYKFTEVPEALAHLDRGPFGKVVIEFSKWQEWSTETVAPHDLKLAERPVPEAGEHDIIVRTLAVSLNYRDKLVLETGGLDLAFPFVPASDSGVVEAVGKSVTRFRPGDRVISTFAPGWLDGLRPGTGRTPAYETLGGAHPGVLSEYVVLPEGWFVAAPKSLDAAEASTLPCAGLTAWFALVEKGHLRRAGDRVVVQGTGGVALFGLQIAKATGAEVIVTSSSREKLDRAFALGADHGINRLEEDWVERVYALTGDRRGADHILEIAGGAGLGQSLKAVAPDGRISVIGVLEGFEVSGPVGPLLLKSPVVQGISVGHRRALEDLVGAVDRLGLKPVIDRYKFTEVPEALAHLDRGPFGKVVIEF

Organism: Rhizobium meliloti (strain 1021) (NCBI:txid266834)

Foldseek 3Di:
DFKWFFFFQDALATDTDIDMDGDDDADQQKWKWFAFKFWDDLVQLVCRNPNVFDADPRAGAGAFKTFTCGGHNNHDQDDGGFIKMFAFQQVFAAPDQDADPVGRDGDGDRTNHGHDGTRMDIGGNSGIHGFFPLDDSFQRRLCNFLLQQLLCQCVVVNVQAAAFEEEQEAFEANSLSNLVVNVLRNYAYEYEYCDPVLVVVVVVSPHNYYHNVVVDPVLVVLCVVVVNQAGQEYAAEPCPCHDQSNLSRHGQQHEYEYDYDDDDDDHDHDCPSCVPSVYHYYYTGGRHVVSSVVSSVVCNVRVDGFDELEAESNCPVVLVVVSVVRGRHIRMYGD/DQKWAFFFQDALATDTDIDMDGDDDAAQQKWKWFDFKFWDDLQQNVCNNPNVFDADPRAGAGAFKGFTQGGHNNHDQDDGRFIKMFAFQQPQADPDDDADPVGRDGDGDRTNHGHDLTRMDIGGPSGIHGFFPLDDNQQSRLCNFLVQLLLCQCVVVNVDAAAFEEEAFAQEANSLSNCVVCVLRNYAYEYEDQDPVLQVVSVVSPHPHYYNVVVDLVLVVQCVVVVNQAGQEYEAEPPGDAPQSNLSRHGQQHEYEYEYDDPDDDHDHDVVSCPVSVYHYYYTRRRHDVSSVVSSVCCRVSVDGFDELEAESVCVVVLSVCSPVRRSHIYMYGD

Nearest PDB structures (foldseek):
  3uog-assembly1_A  TM=1.003E+00  e=5.709E-76  Sinorhizobium meliloti 1021
  4eez-assembly1_B  TM=8.729E-01  e=9.488E-28  Lactococcus lactis subsp. lactis KF147
  5k1s-assembly1_B  TM=8.561E-01  e=1.472E-27  Myxococcus xanthus DK 1622
  5k1s-assembly2_D  TM=8.596E-01  e=1.472E-27  Myxococcus xanthus DK 1622
  4eex-assembly1_B  TM=8.481E-01  e=1.029E-26  Lactococcus lactis subsp. lactis KF147